Protein AF-A0A0F9JMK1-F1 (afdb_monomer_lite)

pLDDT: mean 88.58, std 12.25, range [39.06, 98.88]

Sequence (473 aa):
MPPLYQDIWVKGKVQTRGQRECAKRYELIRRFCAQYQRPFTVLDIGAADGYFAVRLAEDFPECTVVAVEPRERIGEVLKLNDQQRVLWLNKALTAENIHKLTEVEHFDVTLALSVIHWLKVPPAWSLGALRELGDHLILEVPVEAAATGQAIVEAITLPPDGVLLGYGESHLDPKARRPIYVFSQTRTTLAKHYWGEDRRSTRQRFAITIGSSFESKTFTKGETRPWLRGINLQTFLVLNGVQPSREHIAECVRTAMSPKSPHGDLTPWNVILQGDRVALIDAKPEGVRASEDATFLEKLIATILDPGYTAPPPVAKRIRRLSLGTGDRLIKRHKNAETVHHDLTKHRPEIDVAHDLNELPWPWLDNSFDFIEAWAVLEHLKLSLFESFDECWRIMRPGGRLRVKVPRWDAEVSWDDPSHRWKFTLHSFDYFDPDTKKGKTYTFYTPRKWKIEWCKLSKPNGPSIAAELTVRK

Organism: NCBI:txid412755

Radius of gyration: 28.85 Å; chains: 1; bounding box: 89×54×60 Å

Secondary structure (DSSP, 8-state):
-----S-EEETTEEEE--SS--HHHHHHHHHHHTT--S-EEEEEET-TTSHHHHHHHHH-TTEEEEEE-SSTHHHHHHHHHT-TTEEEE--PPPHHHHHHHHHH--EEEEEEES-GGGG-S-HHHHHHHHHHTEEEEEEEPP--TTSTTHHHHHT----TTPEEEEEEEPSS-TT-EEEEEEEE------S-SSTT--TT--S-----EEEE-SS-EEEEESEEEEPPSSEEHHHHHHTTEEES-HHHHHHHHHHH--TTS--SS--GGGEEE-SS-EEE----TTS--SS-HHHHHHHHHHHHH-TT--PPPP----EEEEEES-TT-PPPP-TTEEEEEEESS--STT--EE--TTSSSPS--TT-EEEEEEES-GGG-SS-HHHHHHHHHHHEEEEEEEEEEEEBTTSHHHHHSTT----B-TTSSGGG-TTSHHHHH-GGG-S-EEEEEEEEESSTT-SEEEEEEEEE-

Foldseek 3Di:
DPFFAAFQDADHDGPGHGLFDDPVVLVLVCVVLVLAPAQFEEEEAQCRQVPNVLVCVVVPVSYAYEYEALDCNVVVSCVRHVRLSYWYQNDHDELVNLQLLLQAAEGAEYEAALPQLVNPDASVSSVVSSVSNYFKYWYWQDDDCPRPNNVNSVRDDDDPQWDWSDWTADSVDRVDTTTITMHGDHDFAHNDLDRLADPQPQPDPQSFGWDDDSYAIWTDRVHIDGDGYAHQQLSSLQSRTPGPHLVQQLVLLVVQDDPVDAQQADASSQWGCSRNHIHGHDRDPPDPRPDGSVVSSVVRSVLSPDSPDHRDNNPPDAAEEEEEQCPVPDDDDDPSHHYAYEHCDCPDPRHRYHRQLQDPPDPAAFQNHQEYEYEANQQLHPDDPLVSVVNVLRRHHQFGKYKYKHFAQPAPVCVVDPSGDDHDDLCNCVCQACVHPNVVVPVVSDVWHKAWPDWDAPDVVHRMIMTMITGHD

Structure (mmCIF, N/CA/C/O backbone):
data_AF-A0A0F9JMK1-F1
#
_entry.id   AF-A0A0F9JMK1-F1
#
loop_
_atom_site.group_PDB
_atom_site.id
_atom_site.type_symbol
_atom_site.label_atom_id
_atom_site.label_alt_id
_atom_site.label_comp_id
_atom_site.label_asym_id
_atom_site.label_entity_id
_atom_site.label_seq_id
_atom_site.pdbx_PDB_ins_code
_atom_site.Cartn_x
_atom_site.Cartn_y
_atom_site.Cartn_z
_atom_site.occupancy
_atom_site.B_iso_or_equiv
_atom_site.auth_seq_id
_atom_site.auth_comp_id
_atom_site.auth_asym_id
_atom_site.auth_atom_id
_atom_site.pdbx_PDB_model_num
ATOM 1 N N . MET A 1 1 ? -31.360 2.871 -13.943 1.00 54.34 1 MET A N 1
ATOM 2 C CA . MET A 1 1 ? -30.335 2.174 -13.135 1.00 54.34 1 MET A CA 1
ATOM 3 C C . MET A 1 1 ? -29.922 0.898 -13.853 1.00 54.34 1 MET A C 1
ATOM 5 O O . MET A 1 1 ? -30.801 0.285 -14.450 1.00 54.34 1 MET A O 1
ATOM 9 N N . PRO A 1 2 ? -28.639 0.495 -13.828 1.00 64.06 2 PRO A N 1
ATOM 10 C CA . PRO A 1 2 ? -28.242 -0.831 -14.303 1.00 64.06 2 PRO A CA 1
ATOM 11 C C . PRO A 1 2 ? -29.006 -1.918 -13.526 1.00 64.06 2 PRO A C 1
ATOM 13 O O . PRO A 1 2 ? -29.433 -1.657 -12.397 1.00 64.06 2 PRO A O 1
ATOM 16 N N . PRO A 1 3 ? -29.207 -3.114 -14.096 1.00 78.62 3 PRO A N 1
ATOM 17 C CA . PRO A 1 3 ? -29.915 -4.187 -13.410 1.00 78.62 3 PRO A CA 1
ATOM 18 C C . PRO A 1 3 ? -29.264 -4.562 -12.070 1.00 78.62 3 PRO A C 1
ATOM 20 O O . PRO A 1 3 ? -28.089 -4.274 -11.817 1.00 78.62 3 PRO A O 1
ATOM 23 N N . LEU A 1 4 ? -30.053 -5.175 -11.188 1.00 88.19 4 LEU A N 1
ATOM 24 C CA . LEU A 1 4 ? -29.562 -5.721 -9.927 1.00 88.19 4 LEU A CA 1
ATOM 25 C C . LEU A 1 4 ? -28.685 -6.942 -10.214 1.00 88.19 4 LEU A C 1
ATOM 27 O O . LEU A 1 4 ? -29.174 -7.939 -10.746 1.00 88.19 4 LEU A O 1
ATOM 31 N N . TYR A 1 5 ? -27.391 -6.846 -9.914 1.00 89.62 5 TYR A N 1
ATOM 32 C CA . TYR A 1 5 ? -26.423 -7.856 -10.321 1.00 89.62 5 TYR A CA 1
ATOM 33 C C . TYR A 1 5 ? -26.371 -8.999 -9.309 1.00 89.62 5 TYR A C 1
ATOM 35 O O . TYR A 1 5 ? -26.505 -10.157 -9.693 1.00 89.62 5 TYR A O 1
ATOM 43 N N . GLN A 1 6 ? -26.228 -8.678 -8.026 1.00 94.62 6 GLN A N 1
ATOM 44 C CA . GLN A 1 6 ? -26.196 -9.618 -6.910 1.00 94.62 6 GLN A CA 1
ATOM 45 C C . GLN A 1 6 ? -27.487 -9.543 -6.091 1.00 94.62 6 GLN A C 1
ATOM 47 O O . GLN A 1 6 ? -28.203 -8.544 -6.116 1.00 94.62 6 GLN A O 1
ATOM 52 N N . ASP A 1 7 ? -27.767 -10.597 -5.330 1.00 96.19 7 ASP A N 1
ATOM 53 C CA . ASP A 1 7 ? -28.788 -10.556 -4.285 1.00 96.19 7 ASP A CA 1
ATOM 54 C C . ASP A 1 7 ? -28.527 -9.407 -3.294 1.00 96.19 7 ASP A C 1
ATOM 56 O O . ASP A 1 7 ? -27.388 -9.146 -2.907 1.00 96.19 7 ASP A O 1
ATOM 60 N N . ILE A 1 8 ? -29.591 -8.751 -2.831 1.00 96.56 8 ILE A N 1
ATOM 61 C CA . ILE A 1 8 ? -29.527 -7.796 -1.722 1.00 96.56 8 ILE A CA 1
ATOM 62 C C . ILE A 1 8 ? -29.684 -8.577 -0.420 1.00 96.56 8 ILE A C 1
ATOM 64 O O . ILE A 1 8 ? -30.765 -9.093 -0.123 1.00 96.56 8 ILE A O 1
ATOM 68 N N . TRP A 1 9 ? -28.597 -8.677 0.342 1.00 97.31 9 TRP A N 1
ATOM 69 C CA . TRP A 1 9 ? -28.565 -9.327 1.650 1.00 97.31 9 TRP A CA 1
ATOM 70 C C . TRP A 1 9 ? -28.744 -8.298 2.764 1.00 97.31 9 TRP A C 1
ATOM 72 O O . TRP A 1 9 ? -28.024 -7.301 2.799 1.00 97.31 9 TRP A O 1
ATOM 82 N N . VAL A 1 10 ? -29.694 -8.533 3.671 1.00 97.25 10 VAL A N 1
ATOM 83 C CA . VAL A 1 10 ? -29.958 -7.657 4.817 1.00 97.25 10 VAL A CA 1
ATOM 84 C C . VAL A 1 10 ? -30.199 -8.493 6.065 1.00 97.25 10 VAL A C 1
ATOM 86 O O . VAL A 1 10 ? -31.205 -9.199 6.139 1.00 97.25 10 VAL A O 1
ATOM 89 N N . LYS A 1 11 ? -29.307 -8.370 7.056 1.00 94.56 11 LYS A N 1
ATOM 90 C CA . LYS A 1 11 ? -29.443 -8.946 8.407 1.00 94.56 11 LYS A CA 1
ATOM 91 C C . LYS A 1 11 ? -29.840 -10.431 8.380 1.00 94.56 11 LYS A C 1
ATOM 93 O O . LYS A 1 11 ? -30.928 -10.799 8.828 1.00 94.56 11 LYS A O 1
ATOM 98 N N . GLY A 1 12 ? -28.986 -11.267 7.794 1.00 94.69 12 GLY A N 1
ATOM 99 C CA . GLY A 1 12 ? -29.152 -12.723 7.796 1.00 94.69 12 GLY A CA 1
ATOM 100 C C . GLY A 1 12 ? -30.059 -13.304 6.709 1.00 94.69 12 GLY A C 1
ATOM 101 O O . GLY A 1 12 ? -30.289 -14.515 6.693 1.00 94.69 12 GLY A O 1
ATOM 102 N N . LYS A 1 13 ? -30.605 -12.487 5.797 1.00 96.50 13 LYS A N 1
ATOM 103 C CA . LYS A 1 13 ? -31.517 -12.969 4.747 1.00 96.50 13 LYS A CA 1
ATOM 104 C C . LYS A 1 13 ? -31.393 -12.220 3.425 1.00 96.50 13 LYS A C 1
ATOM 106 O O . LYS A 1 13 ? -31.085 -11.032 3.379 1.00 96.50 13 LYS A O 1
ATOM 111 N N . VAL A 1 14 ? -31.729 -12.914 2.337 1.00 97.00 14 VAL A N 1
ATOM 112 C CA . VAL A 1 14 ? -31.928 -12.293 1.021 1.00 97.00 14 VAL A CA 1
ATOM 113 C C . VAL A 1 14 ? -33.245 -11.520 1.037 1.00 97.00 14 VAL A C 1
ATOM 115 O O . VAL A 1 14 ? -34.307 -12.109 1.228 1.00 97.00 14 VAL A O 1
ATOM 118 N N . GLN A 1 15 ? -33.175 -10.208 0.822 1.00 96.00 15 GLN A N 1
ATOM 119 C CA . GLN A 1 15 ? -34.344 -9.339 0.697 1.00 96.00 15 GLN A CA 1
ATOM 120 C C . GLN A 1 15 ? -34.836 -9.257 -0.751 1.00 96.00 15 GLN A C 1
ATOM 122 O O . GLN A 1 15 ? -36.035 -9.357 -1.000 1.00 96.00 15 GLN A O 1
ATOM 127 N N . THR A 1 16 ? -33.912 -9.120 -1.703 1.00 95.19 16 THR A N 1
ATOM 128 C CA . THR A 1 16 ? -34.217 -9.007 -3.136 1.00 95.19 16 THR A CA 1
ATOM 129 C C . THR A 1 16 ? -33.260 -9.890 -3.919 1.00 95.19 16 THR A C 1
ATOM 131 O O . THR A 1 16 ? -32.058 -9.852 -3.667 1.00 95.19 16 THR A O 1
ATOM 134 N N . ARG A 1 17 ? -33.773 -10.675 -4.872 1.00 94.56 17 ARG A N 1
ATOM 135 C CA . ARG A 1 17 ? -32.928 -11.514 -5.731 1.00 94.56 17 ARG A CA 1
ATOM 136 C C . ARG A 1 17 ? -32.337 -10.715 -6.886 1.00 94.56 17 ARG A C 1
ATOM 138 O O . ARG A 1 17 ? -33.065 -9.989 -7.563 1.00 94.56 17 ARG A O 1
ATOM 145 N N . GLY A 1 18 ? -31.037 -10.870 -7.105 1.00 92.56 18 GLY A N 1
ATOM 146 C CA . GLY A 1 18 ? -30.332 -10.321 -8.257 1.00 92.56 18 GLY A CA 1
ATOM 147 C C . GLY A 1 18 ? -30.383 -11.248 -9.466 1.00 92.56 18 GLY A C 1
ATOM 148 O O . GLY A 1 18 ? -30.915 -12.356 -9.415 1.00 92.56 18 GLY A O 1
ATOM 149 N N . GLN A 1 19 ? -29.807 -10.792 -10.576 1.00 90.00 19 GLN A N 1
ATOM 150 C CA . GLN A 1 19 ? -29.688 -11.599 -11.794 1.00 90.00 19 GLN A CA 1
ATOM 151 C C . GLN A 1 19 ? -28.697 -12.755 -11.648 1.00 90.00 19 GLN A C 1
ATOM 153 O O . GLN A 1 19 ? -28.790 -13.743 -12.374 1.00 90.00 19 GLN A O 1
ATOM 158 N N . ARG A 1 20 ? -27.721 -12.623 -10.747 1.00 88.06 20 ARG A N 1
ATOM 159 C CA . ARG A 1 20 ? -26.634 -13.580 -10.587 1.00 88.06 20 ARG A CA 1
ATOM 160 C C . ARG A 1 20 ? -26.759 -14.346 -9.280 1.00 88.06 20 ARG A C 1
ATOM 162 O O . ARG A 1 20 ? -26.847 -13.746 -8.215 1.00 88.06 20 ARG A O 1
ATOM 169 N N . GLU A 1 21 ? -26.659 -15.669 -9.367 1.00 89.81 21 GLU A N 1
ATOM 170 C CA . GLU A 1 21 ? -26.590 -16.557 -8.205 1.00 89.81 21 GLU A CA 1
ATOM 171 C C . GLU A 1 21 ? -25.377 -16.193 -7.334 1.00 89.81 21 GLU A C 1
ATOM 173 O O . GLU A 1 21 ? -24.257 -16.074 -7.840 1.00 89.81 21 GLU A O 1
ATOM 178 N N . CYS A 1 22 ? -25.587 -15.964 -6.037 1.00 94.12 22 CYS A N 1
ATOM 179 C CA . CYS A 1 22 ? -24.529 -15.547 -5.111 1.00 94.12 22 CYS A CA 1
ATOM 180 C C . CYS A 1 22 ? -24.201 -16.579 -4.026 1.00 94.12 22 CYS A C 1
ATOM 182 O O . CYS A 1 22 ? -23.055 -16.641 -3.576 1.00 94.12 22 CYS A O 1
ATOM 184 N N . ALA A 1 23 ? -25.178 -17.369 -3.582 1.00 94.94 23 ALA A N 1
ATOM 185 C CA . ALA A 1 23 ? -25.069 -18.187 -2.382 1.00 94.94 23 ALA A CA 1
ATOM 186 C C . ALA A 1 23 ? -24.052 -19.328 -2.530 1.00 94.94 23 ALA A C 1
ATOM 188 O O . ALA A 1 23 ? -23.247 -19.535 -1.622 1.00 94.94 23 ALA A O 1
ATOM 189 N N . LYS A 1 24 ? -24.027 -20.034 -3.669 1.00 93.88 24 LYS A N 1
ATOM 190 C CA . LYS A 1 24 ? -23.061 -21.122 -3.913 1.00 93.88 24 LYS A CA 1
ATOM 191 C C . LYS A 1 24 ? -21.638 -20.586 -3.994 1.00 93.88 24 LYS A C 1
ATOM 193 O O . LYS A 1 24 ? -20.736 -21.159 -3.389 1.00 93.88 24 LYS A O 1
ATOM 198 N N . ARG A 1 25 ? -21.442 -19.461 -4.694 1.00 95.56 25 ARG A N 1
ATOM 199 C CA . ARG A 1 25 ? -20.134 -18.784 -4.775 1.00 95.56 25 ARG A CA 1
ATOM 200 C C . ARG A 1 25 ? -19.659 -18.338 -3.396 1.00 95.56 25 ARG A C 1
ATOM 202 O O . ARG A 1 25 ? -18.503 -18.556 -3.046 1.00 95.56 25 ARG A O 1
ATOM 209 N N . TYR A 1 26 ? -20.560 -17.765 -2.602 1.00 97.81 26 TYR A N 1
ATOM 210 C CA . TYR A 1 26 ? -20.244 -17.347 -1.243 1.00 97.81 26 TYR A CA 1
ATOM 211 C C . TYR A 1 26 ? -19.891 -18.528 -0.346 1.00 97.81 26 TYR A C 1
ATOM 213 O O . TYR A 1 26 ? -18.945 -18.422 0.419 1.00 97.81 26 TYR A O 1
ATOM 221 N N . GLU A 1 27 ? -20.575 -19.666 -0.459 1.00 97.88 27 GLU A N 1
ATOM 222 C CA . GLU A 1 27 ? -20.259 -20.845 0.353 1.00 97.88 27 GLU A CA 1
ATOM 223 C C . GLU A 1 27 ? -18.825 -21.352 0.122 1.00 97.88 27 GLU A C 1
ATOM 225 O O . GLU A 1 27 ? -18.165 -21.765 1.075 1.00 97.88 27 GLU A O 1
ATOM 230 N N . LEU A 1 28 ? -18.301 -21.261 -1.107 1.00 98.00 28 LEU A N 1
ATOM 231 C CA . LEU A 1 28 ? -16.893 -21.574 -1.392 1.00 98.00 28 LEU A CA 1
ATOM 232 C C . LEU A 1 28 ? -15.941 -20.619 -0.658 1.00 98.00 28 LEU A C 1
ATOM 234 O O . LEU A 1 28 ? -14.985 -21.060 -0.022 1.00 98.00 28 LEU A O 1
ATOM 238 N N . ILE A 1 29 ? -16.232 -19.316 -0.712 1.00 98.56 29 ILE A N 1
ATOM 239 C CA . ILE A 1 29 ? -15.438 -18.268 -0.055 1.00 98.56 29 ILE A CA 1
ATOM 240 C C . ILE A 1 29 ? -15.514 -18.422 1.470 1.00 98.56 29 ILE A C 1
ATOM 242 O O . ILE A 1 29 ? -14.488 -18.422 2.142 1.00 98.56 29 ILE A O 1
ATOM 246 N N . ARG A 1 30 ? -16.716 -18.625 2.018 1.00 98.56 30 ARG A N 1
ATOM 247 C CA . ARG A 1 30 ? -16.970 -18.818 3.450 1.00 98.56 30 ARG A CA 1
ATOM 248 C C . ARG A 1 30 ? -16.197 -20.015 3.991 1.00 98.56 30 ARG A C 1
ATOM 250 O O . ARG A 1 30 ? -15.558 -19.898 5.029 1.00 98.56 30 ARG A O 1
ATOM 257 N N . ARG A 1 31 ? -16.210 -21.153 3.284 1.00 98.44 31 ARG A N 1
ATOM 258 C CA . ARG A 1 31 ? -15.428 -22.341 3.670 1.00 98.44 31 ARG A CA 1
ATOM 259 C C . ARG A 1 31 ? -13.932 -22.062 3.695 1.00 98.44 31 ARG A C 1
ATOM 261 O O . ARG A 1 31 ? -13.266 -22.495 4.626 1.00 98.44 31 ARG A O 1
ATOM 268 N N . PHE A 1 32 ? -13.420 -21.329 2.707 1.00 98.56 32 PHE A N 1
ATOM 269 C CA . PHE A 1 32 ? -12.014 -20.940 2.688 1.00 98.56 32 PHE A CA 1
ATOM 270 C C . PHE A 1 32 ? -11.665 -20.025 3.873 1.00 98.56 32 PHE A C 1
ATOM 272 O O . PHE A 1 32 ? -10.711 -20.297 4.600 1.00 98.56 32 PHE A O 1
ATOM 279 N N . CYS A 1 33 ? -12.462 -18.978 4.109 1.00 98.56 33 CYS A N 1
ATOM 280 C CA . CYS A 1 33 ? -12.240 -18.015 5.190 1.00 98.56 33 CYS A CA 1
ATOM 281 C C . CYS A 1 33 ? -12.456 -18.602 6.596 1.00 98.56 33 CYS A C 1
ATOM 283 O O . CYS A 1 33 ? -11.877 -18.096 7.551 1.00 98.56 33 CYS A O 1
ATOM 285 N N . ALA A 1 34 ? -13.213 -19.694 6.743 1.00 98.50 34 ALA A N 1
ATOM 286 C CA . ALA A 1 34 ? -13.418 -20.369 8.029 1.00 98.50 34 ALA A CA 1
ATOM 287 C C . ALA A 1 34 ? -12.139 -20.968 8.645 1.00 98.50 34 ALA A C 1
ATOM 289 O O . ALA A 1 34 ? -12.164 -21.393 9.795 1.00 98.50 34 ALA A O 1
ATOM 290 N N . GLN A 1 35 ? -11.031 -20.996 7.901 1.00 98.25 35 GLN A N 1
ATOM 291 C CA . GLN A 1 35 ? -9.727 -21.426 8.406 1.00 98.25 35 GLN A CA 1
ATOM 292 C C . GLN A 1 35 ? -9.077 -20.395 9.345 1.00 98.25 35 GLN A C 1
ATOM 294 O O . GLN A 1 35 ? -8.276 -20.783 10.191 1.00 98.25 35 GLN A O 1
ATOM 299 N N . TYR A 1 36 ? -9.402 -19.099 9.223 1.00 98.44 36 TYR A N 1
ATOM 300 C CA . TYR A 1 36 ? -8.786 -18.051 10.044 1.00 98.44 36 TYR A CA 1
ATOM 301 C C . TYR A 1 36 ? -9.228 -18.138 11.511 1.00 98.44 36 TYR A C 1
ATOM 303 O O . TYR A 1 36 ? -10.413 -18.070 11.826 1.00 98.44 36 TYR A O 1
ATOM 311 N N . GLN A 1 37 ? -8.248 -18.210 12.414 1.00 97.94 37 GLN A N 1
ATOM 312 C CA . GLN A 1 37 ? -8.419 -18.231 13.877 1.00 97.94 37 GLN A CA 1
ATOM 313 C C . GLN A 1 37 ? -8.017 -16.896 14.527 1.00 97.94 37 GLN A C 1
ATOM 315 O O . GLN A 1 37 ? -7.910 -16.777 15.746 1.00 97.94 37 GLN A O 1
ATOM 320 N N . ARG A 1 38 ? -7.779 -15.881 13.697 1.00 97.94 38 ARG A N 1
ATOM 321 C CA . ARG A 1 38 ? -7.373 -14.527 14.073 1.00 97.94 38 ARG A CA 1
ATOM 322 C C . ARG A 1 38 ? -8.148 -13.495 13.253 1.00 97.94 38 ARG A C 1
ATOM 324 O O . ARG A 1 38 ? -8.702 -13.851 12.211 1.00 97.94 38 ARG A O 1
ATOM 331 N N . PRO A 1 39 ? -8.145 -12.215 13.658 1.00 98.44 39 PRO A N 1
ATOM 332 C CA . PRO A 1 39 ? -8.684 -11.148 12.827 1.00 98.44 39 PRO A CA 1
ATOM 333 C C . PRO A 1 39 ? -8.021 -11.106 11.446 1.00 98.44 39 PRO A C 1
ATOM 335 O O . PRO A 1 39 ? -6.809 -11.322 11.328 1.00 98.44 39 PRO A O 1
ATOM 338 N N . PHE A 1 40 ? -8.802 -10.823 10.404 1.00 98.69 40 PHE A N 1
ATOM 339 C CA . PHE A 1 40 ? -8.313 -10.815 9.024 1.00 98.69 40 PHE A CA 1
ATOM 340 C C . PHE A 1 40 ? -8.979 -9.737 8.162 1.00 98.69 40 PHE A C 1
ATOM 342 O O . PHE A 1 40 ? -10.056 -9.225 8.483 1.00 98.69 40 PHE A O 1
ATOM 349 N N . THR A 1 41 ? -8.308 -9.372 7.070 1.00 98.81 41 THR A N 1
ATOM 350 C CA . THR A 1 41 ? -8.768 -8.366 6.109 1.00 98.81 41 THR A CA 1
ATOM 351 C C . THR A 1 41 ? -9.013 -8.996 4.745 1.00 98.81 41 THR A C 1
ATOM 353 O O . THR A 1 41 ? -8.109 -9.597 4.158 1.00 98.81 41 THR A O 1
ATOM 356 N N . VAL A 1 42 ? -10.212 -8.784 4.202 1.00 98.88 42 VAL A N 1
ATOM 357 C CA . VAL A 1 42 ? -10.564 -9.166 2.830 1.00 98.88 42 VAL A CA 1
ATOM 358 C C . VAL A 1 42 ? -10.630 -7.928 1.943 1.00 98.88 42 VAL A C 1
ATOM 360 O O . VAL A 1 42 ? -11.243 -6.941 2.329 1.00 98.88 42 VAL A O 1
ATOM 363 N N . LEU A 1 43 ? -10.046 -7.972 0.749 1.00 98.75 43 LEU A N 1
ATOM 364 C CA . LEU A 1 43 ? -10.263 -6.979 -0.304 1.00 98.75 43 LEU A CA 1
ATOM 365 C C . LEU A 1 43 ? -11.234 -7.542 -1.345 1.00 98.75 43 LEU A C 1
ATOM 367 O O . LEU A 1 43 ? -10.914 -8.526 -1.998 1.00 98.75 43 LEU A O 1
ATOM 371 N N . ASP A 1 44 ? -12.391 -6.916 -1.533 1.00 98.44 44 ASP A N 1
ATOM 372 C CA . ASP A 1 44 ? -13.391 -7.284 -2.541 1.00 98.44 44 ASP A CA 1
ATOM 373 C C . ASP A 1 44 ? -13.351 -6.298 -3.719 1.00 98.44 44 ASP A C 1
ATOM 375 O O . ASP A 1 44 ? -13.833 -5.164 -3.625 1.00 98.44 44 ASP A O 1
ATOM 379 N N . ILE A 1 45 ? -12.716 -6.704 -4.825 1.00 96.19 45 ILE A N 1
ATOM 380 C CA . ILE A 1 45 ? -12.521 -5.859 -6.009 1.00 96.19 45 ILE A CA 1
ATOM 381 C C . ILE A 1 45 ? -13.704 -6.028 -6.960 1.00 96.19 45 ILE A C 1
ATOM 383 O O . ILE A 1 45 ? -13.907 -7.096 -7.539 1.00 96.19 45 ILE A O 1
ATOM 387 N N . GLY A 1 46 ? -14.434 -4.937 -7.202 1.00 94.69 46 GLY A N 1
ATOM 388 C CA . GLY A 1 46 ? -15.662 -4.980 -7.993 1.00 94.69 46 GLY A CA 1
ATOM 389 C C . GLY A 1 46 ? -16.821 -5.555 -7.184 1.00 94.69 46 GLY A C 1
ATOM 390 O O . GLY A 1 46 ? -17.545 -6.423 -7.673 1.00 94.69 46 GLY A O 1
ATOM 391 N N . ALA A 1 47 ? -16.993 -5.058 -5.956 1.00 96.06 47 ALA A N 1
ATOM 392 C CA . ALA A 1 47 ? -17.957 -5.573 -4.982 1.00 96.06 47 ALA A CA 1
ATOM 393 C C . ALA A 1 47 ? -19.429 -5.503 -5.449 1.00 96.06 47 ALA A C 1
ATOM 395 O O . ALA A 1 47 ? -20.294 -6.155 -4.863 1.00 96.06 47 ALA A O 1
ATOM 396 N N . ALA A 1 48 ? -19.727 -4.761 -6.524 1.00 94.94 48 ALA A N 1
ATOM 397 C CA . ALA A 1 48 ? -21.047 -4.624 -7.132 1.00 94.94 48 ALA A CA 1
ATOM 398 C C . ALA A 1 48 ? -22.121 -4.150 -6.144 1.00 94.94 48 ALA A C 1
ATOM 400 O O . ALA A 1 48 ? -22.118 -2.984 -5.766 1.00 94.94 48 ALA A O 1
ATOM 401 N N . ASP A 1 49 ? -23.055 -5.012 -5.745 1.00 95.62 49 ASP A N 1
ATOM 402 C CA . ASP A 1 49 ? -24.128 -4.630 -4.821 1.00 95.62 49 ASP A CA 1
ATOM 403 C C . ASP A 1 49 ? -23.767 -4.961 -3.353 1.00 95.62 49 ASP A C 1
ATOM 405 O O . ASP A 1 49 ? -24.568 -4.734 -2.453 1.00 95.62 49 ASP A O 1
ATOM 409 N N . GLY A 1 50 ? -22.547 -5.453 -3.091 1.00 96.69 50 GLY A N 1
ATOM 410 C CA . GLY A 1 50 ? -21.991 -5.636 -1.746 1.00 96.69 50 GLY A CA 1
ATOM 411 C C . GLY A 1 50 ? -22.315 -6.964 -1.065 1.00 96.69 50 GLY A C 1
ATOM 412 O O . GLY A 1 50 ? -22.034 -7.108 0.124 1.00 96.69 50 GLY A O 1
ATOM 413 N N . TYR A 1 51 ? -22.876 -7.943 -1.785 1.00 97.88 51 TYR A N 1
ATOM 414 C CA . TYR A 1 51 ? -23.330 -9.209 -1.194 1.00 97.88 51 TYR A CA 1
ATOM 415 C C . TYR A 1 51 ? -22.216 -9.938 -0.431 1.00 97.88 51 TYR A C 1
ATOM 417 O O . TYR A 1 51 ? -22.397 -10.316 0.726 1.00 97.88 51 TYR A O 1
ATOM 425 N N . PHE A 1 52 ? -21.053 -10.128 -1.066 1.00 98.44 52 PHE A N 1
ATOM 426 C CA . PHE A 1 52 ? -19.932 -10.859 -0.466 1.00 98.44 52 PHE A CA 1
ATOM 427 C C . PHE A 1 52 ? -19.346 -10.101 0.724 1.00 98.44 52 PHE A C 1
ATOM 429 O O . PHE A 1 52 ? -19.114 -10.706 1.769 1.00 98.44 52 PHE A O 1
ATOM 436 N N . ALA A 1 53 ? -19.172 -8.784 0.591 1.00 98.31 53 ALA A N 1
ATOM 437 C CA . ALA A 1 53 ? -18.619 -7.943 1.643 1.00 98.31 53 ALA A CA 1
ATOM 438 C C . ALA A 1 53 ? -19.485 -7.917 2.909 1.00 98.31 53 ALA A C 1
ATOM 440 O O . ALA A 1 53 ? -18.973 -8.150 4.004 1.00 98.31 53 ALA A O 1
ATOM 441 N N . VAL A 1 54 ? -20.798 -7.698 2.768 1.00 98.25 54 VAL A N 1
ATOM 442 C CA . VAL A 1 54 ? -21.726 -7.692 3.910 1.00 98.25 54 VAL A CA 1
ATOM 443 C C . VAL A 1 54 ? -21.741 -9.047 4.597 1.00 98.25 54 VAL A C 1
ATOM 445 O O . VAL A 1 54 ? -21.573 -9.111 5.812 1.00 98.25 54 VAL A O 1
ATOM 448 N N . ARG A 1 55 ? -21.887 -10.130 3.826 1.00 98.31 55 ARG A N 1
ATOM 449 C CA . ARG A 1 55 ? -21.951 -11.474 4.396 1.00 98.31 55 ARG A CA 1
ATOM 450 C C . ARG A 1 55 ? -20.651 -11.893 5.068 1.00 98.31 55 ARG A C 1
ATOM 452 O O . ARG A 1 55 ? -20.700 -12.530 6.105 1.00 98.31 55 ARG A O 1
ATOM 459 N N . LEU A 1 56 ? -19.486 -11.561 4.510 1.00 98.69 56 LEU A N 1
ATOM 460 C CA . LEU A 1 56 ? -18.202 -11.835 5.168 1.00 98.69 56 LEU A CA 1
ATOM 461 C C . LEU A 1 56 ? -18.083 -11.095 6.505 1.00 98.69 56 LEU A C 1
ATOM 463 O O . LEU A 1 56 ? -17.703 -11.702 7.497 1.00 98.69 56 LEU A O 1
ATOM 467 N N . ALA A 1 57 ? -18.442 -9.811 6.551 1.00 98.06 57 ALA A N 1
ATOM 468 C CA . ALA A 1 57 ? -18.398 -9.037 7.790 1.00 98.06 57 ALA A CA 1
ATOM 469 C C . ALA A 1 57 ? -19.454 -9.479 8.828 1.00 98.06 57 ALA A C 1
ATOM 471 O O . ALA A 1 57 ? -19.267 -9.248 10.026 1.00 98.06 57 ALA A O 1
ATOM 472 N N . GLU A 1 58 ? -20.562 -10.080 8.382 1.00 97.44 58 GLU A N 1
ATOM 473 C CA . GLU A 1 58 ? -21.613 -10.660 9.229 1.00 97.44 58 GLU A CA 1
ATOM 474 C C . GLU A 1 58 ? -21.217 -12.041 9.775 1.00 97.44 58 GLU A C 1
ATOM 476 O O . GLU A 1 58 ? -21.204 -12.229 10.990 1.00 97.44 58 GLU A O 1
ATOM 481 N N . ASP A 1 59 ? -20.841 -12.978 8.899 1.00 98.25 59 ASP A N 1
ATOM 482 C CA . ASP A 1 59 ? -20.527 -14.367 9.261 1.00 98.25 59 ASP A CA 1
ATOM 483 C C . ASP A 1 59 ? -19.189 -14.473 10.031 1.00 98.25 59 ASP A C 1
ATOM 485 O O . ASP A 1 59 ? -18.988 -15.424 10.788 1.00 98.25 59 ASP A O 1
ATOM 489 N N . PHE A 1 60 ? -18.283 -13.494 9.876 1.00 98.25 60 PHE A N 1
ATOM 490 C CA . PHE A 1 60 ? -16.985 -13.435 10.559 1.00 98.25 60 PHE A CA 1
ATOM 491 C C . PHE A 1 60 ? -16.829 -12.125 11.361 1.00 98.25 60 PHE A C 1
ATOM 493 O O . PHE A 1 60 ? -16.409 -11.105 10.810 1.00 98.25 60 PHE A O 1
ATOM 500 N N . PRO A 1 61 ? -17.102 -12.127 12.683 1.00 95.00 61 PRO A N 1
ATOM 501 C CA . PRO A 1 61 ? -17.088 -10.912 13.510 1.00 95.00 61 PRO A CA 1
ATOM 502 C C . PRO A 1 61 ? -15.752 -10.156 13.547 1.00 95.00 61 PRO A C 1
ATOM 504 O O . PRO A 1 61 ? -15.738 -8.937 13.697 1.00 95.00 61 PRO A O 1
ATOM 507 N N . GLU A 1 62 ? -14.633 -10.864 13.375 1.00 95.75 62 GLU A N 1
ATOM 508 C CA . GLU A 1 62 ? -13.280 -10.293 13.323 1.00 95.75 62 GLU A CA 1
ATOM 509 C C . GLU A 1 62 ? -12.737 -10.170 11.884 1.00 95.75 62 GLU A C 1
ATOM 511 O O . GLU A 1 62 ? -11.528 -10.112 11.663 1.00 95.75 62 GLU A O 1
ATOM 516 N N . CYS A 1 63 ? -13.626 -10.102 10.891 1.00 98.44 63 CYS A N 1
ATOM 517 C CA . CYS A 1 63 ? -13.287 -9.770 9.511 1.00 98.44 63 CYS A CA 1
ATOM 518 C C . CYS A 1 63 ? -13.581 -8.291 9.225 1.00 98.44 63 CYS A C 1
ATOM 520 O O . CYS A 1 63 ? -14.703 -7.820 9.426 1.00 98.44 63 CYS A O 1
ATOM 522 N N . THR A 1 64 ? -12.593 -7.572 8.687 1.00 98.75 64 THR A N 1
ATOM 523 C CA . THR A 1 64 ? -12.821 -6.289 8.001 1.00 98.75 64 THR A CA 1
ATOM 524 C C . THR A 1 64 ? -12.798 -6.533 6.499 1.00 98.75 64 THR A C 1
ATOM 526 O O . THR A 1 64 ? -11.854 -7.134 5.987 1.00 98.75 64 THR A O 1
ATOM 529 N N . VAL A 1 65 ? -13.804 -6.045 5.776 1.00 98.88 65 VAL A N 1
ATOM 530 C CA . VAL A 1 65 ? -13.822 -6.130 4.311 1.00 98.88 65 VAL A CA 1
ATOM 531 C C . VAL A 1 65 ? -13.594 -4.754 3.714 1.00 98.88 65 VAL A C 1
ATOM 533 O O . VAL A 1 65 ? -14.297 -3.814 4.053 1.00 98.88 65 VAL A O 1
ATOM 536 N N . VAL A 1 66 ? -12.648 -4.631 2.794 1.00 98.81 66 VAL A N 1
ATOM 537 C CA . VAL A 1 66 ? -12.461 -3.454 1.950 1.00 98.81 66 VAL A CA 1
ATOM 538 C C . VAL A 1 66 ? -13.166 -3.711 0.629 1.00 98.81 66 VAL A C 1
ATOM 540 O O . VAL A 1 66 ? -12.691 -4.497 -0.182 1.00 98.81 66 VAL A O 1
ATOM 543 N N . ALA A 1 67 ? -14.311 -3.077 0.416 1.00 98.50 67 ALA A N 1
ATOM 544 C CA . ALA A 1 67 ? -15.096 -3.220 -0.802 1.00 98.50 67 ALA A CA 1
ATOM 545 C C . ALA A 1 67 ? -14.756 -2.090 -1.775 1.00 98.50 67 ALA A C 1
ATOM 547 O O . ALA A 1 67 ? -14.900 -0.916 -1.434 1.00 98.50 67 ALA A O 1
ATOM 548 N N . VAL A 1 68 ? -14.334 -2.422 -2.995 1.00 97.75 68 VAL A N 1
ATOM 549 C CA . VAL A 1 68 ? -14.018 -1.423 -4.022 1.00 97.75 68 VAL A CA 1
ATOM 550 C C . VAL A 1 68 ? -15.051 -1.465 -5.130 1.00 97.75 68 VAL A C 1
ATOM 552 O O . VAL A 1 68 ? -15.146 -2.445 -5.870 1.00 97.75 68 VAL A O 1
ATOM 555 N N . GLU A 1 69 ? -15.837 -0.397 -5.237 1.00 96.00 69 GLU A N 1
ATOM 556 C CA . GLU A 1 69 ? -16.932 -0.311 -6.198 1.00 96.00 69 GLU A CA 1
ATOM 557 C C . GLU A 1 69 ? -17.281 1.157 -6.501 1.00 96.00 69 GLU A C 1
ATOM 559 O O . GLU A 1 69 ? -17.641 1.901 -5.586 1.00 96.00 69 GLU A O 1
ATOM 564 N N . PRO A 1 70 ? -17.200 1.605 -7.767 1.00 94.06 70 PRO A N 1
ATOM 565 C CA . PRO A 1 70 ? -17.548 2.977 -8.142 1.00 94.06 70 PRO A CA 1
ATOM 566 C C . PRO A 1 70 ? -19.058 3.269 -8.167 1.00 94.06 70 PRO A C 1
ATOM 568 O O . PRO A 1 70 ? -19.443 4.436 -8.171 1.00 94.06 70 PRO A O 1
ATOM 571 N N . ARG A 1 71 ? -19.931 2.258 -8.227 1.00 91.50 71 ARG A N 1
ATOM 572 C CA . ARG A 1 71 ? -21.390 2.450 -8.257 1.00 91.50 71 ARG A CA 1
ATOM 573 C C . ARG A 1 71 ? -21.955 2.589 -6.848 1.00 91.50 71 ARG A C 1
ATOM 575 O O . ARG A 1 71 ? -21.537 1.905 -5.925 1.00 91.50 71 ARG A O 1
ATOM 582 N N . GLU A 1 72 ? -22.970 3.432 -6.702 1.00 92.06 72 GLU A N 1
ATOM 583 C CA . GLU A 1 72 ? -23.466 3.841 -5.383 1.00 92.06 72 GLU A CA 1
ATOM 584 C C . GLU A 1 72 ? -24.376 2.819 -4.685 1.00 92.06 72 GLU A C 1
ATOM 586 O O . GLU A 1 72 ? -24.575 2.925 -3.477 1.00 92.06 72 GLU A O 1
ATOM 591 N N . ARG A 1 73 ? -24.910 1.813 -5.401 1.00 92.62 73 ARG A N 1
ATOM 592 C CA . ARG A 1 73 ? -25.922 0.894 -4.840 1.00 92.62 73 ARG A CA 1
ATOM 593 C C . ARG A 1 73 ? -25.437 0.164 -3.588 1.00 92.62 73 ARG A C 1
ATOM 595 O O . ARG A 1 73 ? -26.212 -0.001 -2.651 1.00 92.62 73 ARG A O 1
ATOM 602 N N . ILE A 1 74 ? -24.165 -0.232 -3.545 1.00 95.38 74 ILE A N 1
ATOM 603 C CA . ILE A 1 74 ? -23.570 -0.850 -2.355 1.00 95.38 74 ILE A CA 1
ATOM 604 C C . ILE A 1 74 ? -23.783 0.011 -1.100 1.00 95.38 74 ILE A C 1
ATOM 606 O O . ILE A 1 74 ? -24.092 -0.531 -0.046 1.00 95.38 74 ILE A O 1
ATOM 610 N N . GLY A 1 75 ? -23.732 1.342 -1.211 1.00 94.81 75 GLY A N 1
ATOM 611 C CA . GLY A 1 75 ? -23.959 2.251 -0.089 1.00 94.81 75 GLY A CA 1
ATOM 612 C C . GLY A 1 75 ? -25.355 2.126 0.532 1.00 94.81 75 GLY A C 1
ATOM 613 O O . GLY A 1 75 ? -25.495 2.229 1.749 1.00 94.81 75 GLY A O 1
ATOM 614 N N . GLU A 1 76 ? -26.395 1.853 -0.262 1.00 93.94 76 GLU A N 1
ATOM 615 C CA . GLU A 1 76 ? -27.745 1.589 0.261 1.00 93.94 76 GLU A CA 1
ATOM 616 C C . GLU A 1 76 ? -27.786 0.273 1.046 1.00 93.94 76 GLU A C 1
ATOM 618 O O . GLU A 1 76 ? -28.324 0.219 2.152 1.00 93.94 76 GLU A O 1
ATOM 623 N N . VAL A 1 77 ? -27.156 -0.777 0.513 1.00 95.81 77 VAL A N 1
ATOM 624 C CA . VAL A 1 77 ? -27.084 -2.098 1.157 1.00 95.81 77 VAL A CA 1
ATOM 625 C C . VAL A 1 77 ? -26.325 -2.024 2.476 1.00 95.81 77 VAL A C 1
ATOM 627 O O . VAL A 1 77 ? -26.755 -2.596 3.481 1.00 95.81 77 VAL A O 1
ATOM 630 N N . LEU A 1 78 ? -25.220 -1.284 2.503 1.00 96.56 78 LEU A N 1
ATOM 631 C CA . LEU A 1 78 ? -24.422 -1.098 3.705 1.00 96.56 78 LEU A CA 1
ATOM 632 C C . LEU A 1 78 ? -25.176 -0.329 4.799 1.00 96.56 78 LEU A C 1
ATOM 634 O O . LEU A 1 78 ? -25.073 -0.700 5.969 1.00 96.56 78 LEU A O 1
ATOM 638 N N . LYS A 1 79 ? -25.987 0.675 4.432 1.00 95.06 79 LYS A N 1
ATOM 639 C CA . LYS A 1 79 ? -26.886 1.378 5.367 1.00 95.06 79 LYS A CA 1
ATOM 640 C C . LYS A 1 79 ? -27.958 0.451 5.939 1.00 95.06 79 LYS A C 1
ATOM 642 O O . LYS A 1 79 ? -28.194 0.469 7.142 1.00 95.06 79 LYS A O 1
ATOM 647 N N . LEU A 1 80 ? -28.583 -0.388 5.107 1.00 96.25 80 LEU A N 1
ATOM 648 C CA . LEU A 1 80 ? -29.608 -1.344 5.555 1.00 96.25 80 LEU A CA 1
ATOM 649 C C . LEU A 1 80 ? -29.067 -2.365 6.570 1.00 96.25 80 LEU A C 1
ATOM 651 O O . LEU A 1 80 ? -29.813 -2.840 7.430 1.00 96.25 80 LEU A O 1
ATOM 655 N N . ASN A 1 81 ? -27.777 -2.687 6.478 1.00 96.38 81 ASN A N 1
ATOM 656 C CA . ASN A 1 81 ? -27.104 -3.621 7.377 1.00 96.38 81 ASN A CA 1
ATOM 657 C C . ASN A 1 81 ? -26.425 -2.960 8.583 1.00 96.38 81 ASN A C 1
ATOM 659 O O . ASN A 1 81 ? -25.993 -3.691 9.466 1.00 96.38 81 ASN A O 1
ATOM 663 N N . ASP A 1 82 ? -26.330 -1.625 8.631 1.00 94.25 82 ASP A N 1
ATOM 664 C CA . ASP A 1 82 ? -25.529 -0.890 9.626 1.00 94.25 82 ASP A CA 1
ATOM 665 C C . ASP A 1 82 ? -24.094 -1.448 9.759 1.00 94.25 82 ASP A C 1
ATOM 667 O O . ASP A 1 82 ? -23.558 -1.679 10.843 1.00 94.25 82 ASP A O 1
ATOM 671 N N . GLN A 1 83 ? -23.477 -1.760 8.615 1.00 90.62 83 GLN A N 1
ATOM 672 C CA . GLN A 1 83 ? -22.235 -2.525 8.589 1.00 90.62 83 GLN A CA 1
ATOM 673 C C . GLN A 1 83 ? -21.005 -1.609 8.555 1.00 90.62 83 GLN A C 1
ATOM 675 O O . GLN A 1 83 ? -20.528 -1.225 7.487 1.00 90.62 83 GLN A O 1
ATOM 680 N N . GLN A 1 84 ? -20.455 -1.284 9.725 1.00 93.31 84 GLN A N 1
ATOM 681 C CA . GLN A 1 84 ? -19.267 -0.424 9.829 1.00 93.31 84 GLN A CA 1
ATOM 682 C C . GLN A 1 84 ? -17.961 -1.144 9.452 1.00 93.31 84 GLN A C 1
ATOM 684 O O . GLN A 1 84 ? -17.004 -0.491 9.045 1.00 93.31 84 GLN A O 1
ATOM 689 N N . ARG A 1 85 ? -17.905 -2.486 9.530 1.00 97.31 85 ARG A N 1
ATOM 690 C CA . ARG A 1 85 ? -16.703 -3.279 9.179 1.00 97.31 85 ARG A CA 1
ATOM 691 C C . ARG A 1 85 ? -16.522 -3.525 7.679 1.00 97.31 85 ARG A C 1
ATOM 693 O O . ARG A 1 85 ? -15.559 -4.184 7.284 1.00 97.31 85 ARG A O 1
ATOM 700 N N . VAL A 1 86 ? -17.416 -2.998 6.842 1.00 98.50 86 VAL A N 1
ATOM 701 C CA . VAL A 1 86 ? -17.201 -2.934 5.394 1.00 98.50 86 VAL A CA 1
ATOM 702 C C . VAL A 1 86 ? -16.728 -1.530 5.034 1.00 98.50 86 VAL A C 1
ATOM 704 O O . VAL A 1 86 ? -17.498 -0.572 5.045 1.00 98.50 86 VAL A O 1
ATOM 707 N N . LEU A 1 87 ? -15.441 -1.430 4.711 1.00 98.69 87 LEU A N 1
ATOM 708 C CA . LEU A 1 87 ? -14.783 -0.214 4.265 1.00 98.69 87 LEU A CA 1
ATOM 709 C C . LEU A 1 87 ? -15.032 -0.039 2.767 1.00 98.69 87 LEU A C 1
ATOM 711 O O . LEU A 1 87 ? -14.392 -0.700 1.948 1.00 98.69 87 LEU A O 1
ATOM 715 N N . TRP A 1 88 ? -15.974 0.820 2.392 1.00 98.31 88 TRP A N 1
ATOM 716 C CA . TRP A 1 88 ? -16.302 1.041 0.987 1.00 98.31 88 TRP A CA 1
ATOM 717 C C . TRP A 1 88 ? -15.442 2.147 0.383 1.00 98.31 88 TRP A C 1
ATOM 719 O O . TRP A 1 88 ? -15.509 3.302 0.802 1.00 98.31 88 TRP A O 1
ATOM 729 N N . LEU A 1 89 ? -14.669 1.784 -0.639 1.00 97.62 89 LEU A N 1
ATOM 730 C CA . LEU A 1 89 ? -13.908 2.687 -1.492 1.00 97.62 89 LEU A CA 1
ATOM 731 C C . LEU A 1 89 ? -14.699 2.933 -2.781 1.00 97.62 89 LEU A C 1
ATOM 733 O O . LEU A 1 89 ? -14.829 2.037 -3.627 1.00 97.62 89 LEU A O 1
ATOM 737 N N . ASN A 1 90 ? -15.224 4.148 -2.950 1.00 95.38 90 ASN A N 1
ATOM 738 C CA . ASN A 1 90 ? -15.985 4.523 -4.136 1.00 95.38 90 ASN A CA 1
ATOM 739 C C . ASN A 1 90 ? -15.040 4.858 -5.299 1.00 95.38 90 ASN A C 1
ATOM 741 O O . ASN A 1 90 ? -14.774 6.019 -5.618 1.00 95.38 90 ASN A O 1
ATOM 745 N N . LYS A 1 91 ? -14.462 3.815 -5.904 1.00 92.25 91 LYS A N 1
ATOM 746 C CA . LYS A 1 91 ? -13.432 3.957 -6.936 1.00 92.25 91 LYS A CA 1
ATOM 747 C C . LYS A 1 91 ? -13.438 2.796 -7.920 1.00 92.25 91 LYS A C 1
ATOM 749 O O . LYS A 1 91 ? -13.599 1.643 -7.538 1.00 92.25 91 LYS A O 1
ATOM 754 N N . ALA A 1 92 ? -13.165 3.093 -9.187 1.00 90.44 92 ALA A N 1
ATOM 755 C CA . ALA A 1 92 ? -12.704 2.093 -10.144 1.00 90.44 92 ALA A CA 1
ATOM 756 C C . ALA A 1 92 ? -11.177 1.967 -10.024 1.00 90.44 92 ALA A C 1
ATOM 758 O O . ALA A 1 92 ? -10.462 2.941 -10.274 1.00 90.44 92 ALA A O 1
ATOM 759 N N . LEU A 1 93 ? -10.665 0.798 -9.625 1.00 87.62 93 LEU A N 1
ATOM 760 C CA . LEU A 1 93 ? -9.218 0.599 -9.533 1.00 87.62 93 LEU A CA 1
ATOM 761 C C . LEU A 1 93 ? -8.588 0.550 -10.922 1.00 87.62 93 LEU A C 1
ATOM 763 O O . LEU A 1 93 ? -8.979 -0.239 -11.779 1.00 87.62 93 LEU A O 1
ATOM 767 N N . THR A 1 94 ? -7.561 1.370 -11.111 1.00 84.69 94 THR A N 1
ATOM 768 C CA . THR A 1 94 ? -6.634 1.246 -12.237 1.00 84.69 94 THR A CA 1
ATOM 769 C C . THR A 1 94 ? -5.497 0.284 -11.889 1.00 84.69 94 THR A C 1
ATOM 771 O O . THR A 1 94 ? -5.214 0.035 -10.715 1.00 84.69 94 THR A O 1
ATOM 774 N N . ALA A 1 95 ? -4.784 -0.197 -12.907 1.00 78.62 95 ALA A N 1
ATOM 775 C CA . ALA A 1 95 ? -3.533 -0.942 -12.752 1.00 78.62 95 ALA A CA 1
ATOM 776 C C . ALA A 1 95 ? -2.519 -0.232 -11.830 1.00 78.62 95 ALA A C 1
ATOM 778 O O . ALA A 1 95 ? -1.895 -0.861 -10.978 1.00 78.62 95 ALA A O 1
ATOM 779 N N . GLU A 1 96 ? -2.405 1.094 -11.946 1.00 81.44 96 GLU A N 1
ATOM 780 C CA . GLU A 1 96 ? -1.546 1.906 -11.082 1.00 81.44 96 GLU A CA 1
ATOM 781 C C . GLU A 1 96 ? -2.028 1.902 -9.624 1.00 81.44 96 GLU A C 1
ATOM 783 O O . GLU A 1 96 ? -1.215 1.838 -8.703 1.00 81.44 96 GLU A O 1
ATOM 788 N N . ASN A 1 97 ? -3.346 1.954 -9.391 1.00 89.06 97 ASN A N 1
ATOM 789 C CA . ASN A 1 97 ? -3.883 1.885 -8.033 1.00 89.06 97 ASN A CA 1
ATOM 790 C C . ASN A 1 97 ? -3.616 0.526 -7.389 1.00 89.06 97 ASN A C 1
ATOM 792 O O . ASN A 1 97 ? -3.242 0.495 -6.222 1.00 89.06 97 ASN A O 1
ATOM 796 N N . ILE A 1 98 ? -3.765 -0.564 -8.146 1.00 89.44 98 ILE A N 1
ATOM 797 C CA . ILE A 1 98 ? -3.445 -1.913 -7.670 1.00 89.44 98 ILE A CA 1
ATOM 798 C C . ILE A 1 98 ? -1.966 -1.989 -7.296 1.00 89.44 98 ILE A C 1
ATOM 800 O O . ILE A 1 98 ? -1.654 -2.362 -6.174 1.00 89.44 98 ILE A O 1
ATOM 804 N N . HIS A 1 99 ? -1.060 -1.557 -8.177 1.00 84.94 99 HIS A N 1
ATOM 805 C CA . HIS A 1 99 ? 0.374 -1.575 -7.880 1.00 84.94 99 HIS A CA 1
ATOM 806 C C . HIS A 1 99 ? 0.730 -0.742 -6.639 1.00 84.94 99 HIS A C 1
ATOM 808 O O . HIS A 1 99 ? 1.502 -1.169 -5.793 1.00 84.94 99 HIS A O 1
ATOM 814 N N . LYS A 1 100 ? 0.129 0.439 -6.467 1.00 87.62 100 LYS A N 1
ATOM 815 C CA . LYS A 1 100 ? 0.346 1.244 -5.256 1.00 87.62 100 LYS A CA 1
ATOM 816 C C . LYS A 1 100 ? -0.205 0.573 -3.995 1.00 87.62 100 LYS A C 1
ATOM 818 O O . LYS A 1 100 ? 0.433 0.674 -2.953 1.00 87.62 100 LYS A O 1
ATOM 823 N N . LEU A 1 101 ? -1.340 -0.129 -4.079 1.00 93.19 101 LEU A N 1
ATOM 824 C CA . LEU A 1 101 ? -1.848 -0.948 -2.974 1.00 93.19 101 LEU A CA 1
ATOM 825 C C . LEU A 1 101 ? -0.858 -2.060 -2.613 1.00 93.19 101 LEU A C 1
ATOM 827 O O . LEU A 1 101 ? -0.608 -2.259 -1.428 1.00 93.19 101 LEU A O 1
ATOM 831 N N . THR A 1 102 ? -0.236 -2.729 -3.594 1.00 90.19 102 THR A N 1
ATOM 832 C CA . THR A 1 102 ? 0.793 -3.739 -3.292 1.00 90.19 102 THR A CA 1
ATOM 833 C C . THR A 1 102 ? 2.019 -3.125 -2.623 1.00 90.19 102 THR A C 1
ATOM 835 O O . THR A 1 102 ? 2.707 -3.811 -1.884 1.00 90.19 102 THR A O 1
ATOM 838 N N . GLU A 1 103 ? 2.305 -1.832 -2.773 1.00 88.50 103 GLU A N 1
ATOM 839 C CA . GLU A 1 103 ? 3.428 -1.219 -2.059 1.00 88.50 103 GLU A CA 1
ATOM 840 C C . GLU A 1 103 ? 3.154 -0.986 -0.562 1.00 88.50 103 GLU A C 1
ATOM 842 O O . GLU A 1 103 ? 4.118 -0.983 0.206 1.00 88.50 103 GLU A O 1
ATOM 847 N N . VAL A 1 104 ? 1.893 -0.787 -0.152 1.00 91.56 104 VAL A N 1
ATOM 848 C CA . VAL A 1 104 ? 1.543 -0.198 1.164 1.00 91.56 104 VAL A CA 1
ATOM 849 C C . VAL A 1 104 ? 0.529 -0.991 1.989 1.00 91.56 104 VAL A C 1
ATOM 851 O O . VAL A 1 104 ? 0.461 -0.787 3.194 1.00 91.56 104 VAL A O 1
ATOM 854 N N . GLU A 1 105 ? -0.244 -1.889 1.379 1.00 95.75 105 GLU A N 1
ATOM 855 C CA . GLU A 1 105 ? -1.236 -2.724 2.066 1.00 95.75 105 GLU A CA 1
ATOM 856 C C . GLU A 1 105 ? -0.905 -4.211 1.926 1.00 95.75 105 GLU A C 1
ATOM 858 O O . GLU A 1 105 ? -0.202 -4.631 1.001 1.00 95.75 105 GLU A O 1
ATOM 863 N N . HIS A 1 106 ? -1.457 -5.020 2.831 1.00 96.00 106 HIS A N 1
ATOM 864 C CA . HIS A 1 106 ? -1.382 -6.475 2.764 1.00 96.00 106 HIS A CA 1
ATOM 865 C C . HIS A 1 106 ? -2.692 -7.116 3.221 1.00 96.00 106 HIS A C 1
ATOM 867 O O . HIS A 1 106 ? -3.011 -7.167 4.412 1.00 96.00 106 HIS A O 1
ATOM 873 N N . PHE A 1 107 ? -3.411 -7.701 2.270 1.00 97.94 107 PHE A N 1
ATOM 874 C CA . PHE A 1 107 ? -4.671 -8.394 2.525 1.00 97.94 107 PHE A CA 1
ATOM 875 C C . PHE A 1 107 ? -4.436 -9.862 2.870 1.00 97.94 107 PHE A C 1
ATOM 877 O O . PHE A 1 107 ? -3.413 -10.437 2.502 1.00 97.94 107 PHE A O 1
ATOM 884 N N . ASP A 1 108 ? -5.359 -10.461 3.611 1.00 98.44 108 ASP A N 1
ATOM 885 C CA . ASP A 1 108 ? -5.342 -11.904 3.856 1.00 98.44 108 ASP A CA 1
ATOM 886 C C . ASP A 1 108 ? -5.974 -12.631 2.671 1.00 98.44 108 ASP A C 1
ATOM 888 O O . ASP A 1 108 ? -5.390 -13.557 2.113 1.00 98.44 108 ASP A O 1
ATOM 892 N N . VAL A 1 109 ? -7.122 -12.124 2.216 1.00 98.50 109 VAL A N 1
ATOM 893 C CA . VAL A 1 109 ? -7.822 -12.626 1.033 1.00 98.50 109 VAL A CA 1
ATOM 894 C C . VAL A 1 109 ? -8.155 -11.469 0.100 1.00 98.50 109 VAL A C 1
ATOM 896 O O . VAL A 1 109 ? -8.672 -10.443 0.528 1.00 98.50 109 VAL A O 1
ATOM 899 N N . THR A 1 110 ? -7.898 -11.637 -1.189 1.00 98.25 110 THR A N 1
ATOM 900 C CA . THR A 1 110 ? -8.386 -10.757 -2.252 1.00 98.25 110 THR A CA 1
ATOM 901 C C . THR A 1 110 ? -9.414 -11.515 -3.079 1.00 98.25 110 THR A C 1
ATOM 903 O O . THR A 1 110 ? -9.137 -12.610 -3.564 1.00 98.25 110 THR A O 1
ATOM 906 N N . LEU A 1 111 ? -10.599 -10.941 -3.255 1.00 98.19 111 LEU A N 1
ATOM 907 C CA . LEU A 1 111 ? -11.641 -11.444 -4.136 1.00 98.19 111 LEU A CA 1
ATOM 908 C C . LEU A 1 111 ? -11.583 -10.676 -5.456 1.00 98.19 111 LEU A C 1
ATOM 910 O O . LEU A 1 111 ? -11.652 -9.447 -5.487 1.00 98.19 111 LEU A O 1
ATOM 914 N N . ALA A 1 112 ? -11.479 -11.417 -6.554 1.00 95.12 112 ALA A N 1
ATOM 915 C CA . ALA A 1 112 ? -11.557 -10.894 -7.910 1.00 95.12 112 ALA A CA 1
ATOM 916 C C . ALA A 1 112 ? -12.601 -11.706 -8.687 1.00 95.12 112 ALA A C 1
ATOM 918 O O . ALA A 1 112 ? -12.280 -12.591 -9.484 1.00 95.12 112 ALA A O 1
ATOM 919 N N . LEU A 1 113 ? -13.882 -11.442 -8.419 1.00 94.06 113 LEU A N 1
ATOM 920 C CA . LEU A 1 113 ? -14.973 -12.278 -8.915 1.00 94.06 113 LEU A CA 1
ATOM 921 C C . LEU A 1 113 ? -15.515 -11.760 -10.249 1.00 94.06 113 LEU A C 1
ATOM 923 O O . LEU A 1 113 ? -16.324 -10.835 -10.284 1.00 94.06 113 LEU A O 1
ATOM 927 N N . SER A 1 114 ? -15.091 -12.359 -11.367 1.00 86.62 114 SER A N 1
ATOM 928 C CA . SER A 1 114 ? -15.466 -11.915 -12.718 1.00 86.62 114 SER A CA 1
ATOM 929 C C . SER A 1 114 ? -15.101 -10.450 -13.006 1.00 86.62 114 SER A C 1
ATOM 931 O O . SER A 1 114 ? -15.817 -9.770 -13.738 1.00 86.62 114 SER A O 1
ATOM 933 N N . VAL A 1 115 ? -13.989 -9.959 -12.448 1.00 84.88 115 VAL A N 1
ATOM 934 C CA . VAL A 1 115 ? -13.574 -8.547 -12.572 1.00 84.88 115 VAL A CA 1
ATOM 935 C C . VAL A 1 115 ? -12.329 -8.337 -13.441 1.00 84.88 115 VAL A C 1
ATOM 937 O O . VAL A 1 115 ? -12.133 -7.248 -13.969 1.00 84.88 115 VAL A O 1
ATOM 940 N N . ILE A 1 116 ? -11.500 -9.367 -13.652 1.00 80.88 116 ILE A N 1
ATOM 941 C CA . ILE A 1 116 ? -10.165 -9.217 -14.268 1.00 80.88 116 ILE A CA 1
ATOM 942 C C . ILE A 1 116 ? -10.195 -8.556 -15.660 1.00 80.88 116 ILE A C 1
ATOM 944 O O . ILE A 1 116 ? -9.324 -7.753 -15.986 1.00 80.88 116 ILE A O 1
ATOM 948 N N . HIS A 1 117 ? -11.247 -8.802 -16.448 1.00 78.31 117 HIS A N 1
ATOM 949 C CA . HIS A 1 117 ? -11.427 -8.225 -17.784 1.00 78.31 117 HIS A CA 1
ATOM 950 C C . HIS A 1 117 ? -11.709 -6.712 -17.784 1.00 78.31 117 HIS A C 1
ATOM 952 O O . HIS A 1 117 ? -11.575 -6.058 -18.817 1.00 78.31 117 HIS A O 1
ATOM 958 N N . TRP A 1 118 ? -12.048 -6.123 -16.633 1.00 78.38 118 TRP A N 1
ATOM 959 C CA . TRP A 1 118 ? -12.283 -4.684 -16.490 1.00 78.38 118 TRP A CA 1
ATOM 960 C C . TRP A 1 118 ? -11.010 -3.870 -16.246 1.00 78.38 118 TRP A C 1
ATOM 962 O O . TRP A 1 118 ? -11.052 -2.646 -16.358 1.00 78.38 118 TRP A O 1
ATOM 972 N N . LEU A 1 119 ? -9.873 -4.517 -15.958 1.00 73.06 119 LEU A N 1
ATOM 973 C CA . LEU A 1 119 ? -8.619 -3.827 -15.628 1.00 73.06 119 LEU A CA 1
ATOM 974 C C . LEU A 1 119 ? -7.901 -3.230 -16.850 1.00 73.06 119 LEU A C 1
ATOM 976 O O . LEU A 1 119 ? -6.958 -2.462 -16.676 1.00 73.06 119 LEU A O 1
ATOM 980 N N . LYS A 1 120 ? -8.361 -3.541 -18.073 1.00 74.69 120 LYS A N 1
ATOM 981 C CA . LYS A 1 120 ? -7.868 -2.981 -19.351 1.00 74.69 120 LYS A CA 1
ATOM 982 C C . LYS A 1 120 ? -6.337 -3.041 -19.520 1.00 74.69 120 LYS A C 1
ATOM 984 O O . LYS A 1 120 ? -5.749 -2.203 -20.197 1.00 74.69 120 LYS A O 1
ATOM 989 N N . VAL A 1 121 ? -5.702 -4.046 -18.921 1.00 73.44 121 VAL A N 1
ATOM 990 C CA . VAL A 1 121 ? -4.279 -4.392 -19.060 1.00 73.44 121 VAL A CA 1
ATOM 991 C C . VAL A 1 121 ? -4.158 -5.877 -19.418 1.00 73.44 121 VAL A C 1
ATOM 993 O O . VAL A 1 121 ? -5.132 -6.613 -19.234 1.00 73.44 121 VAL A O 1
ATOM 996 N N . PRO A 1 122 ? -3.003 -6.350 -19.926 1.00 75.50 122 PRO A N 1
ATOM 997 C CA . PRO A 1 122 ? -2.823 -7.768 -20.226 1.00 75.50 122 PRO A CA 1
ATOM 998 C C . PRO A 1 122 ? -3.116 -8.662 -19.001 1.00 75.50 122 PRO A C 1
ATOM 1000 O O . PRO A 1 122 ? -2.598 -8.364 -17.918 1.00 75.50 122 PRO A O 1
ATOM 1003 N N . PRO A 1 123 ? -3.876 -9.772 -19.148 1.00 73.88 123 PRO A N 1
ATOM 1004 C CA . PRO A 1 123 ? -4.274 -10.648 -18.041 1.00 73.88 123 PRO A CA 1
ATOM 1005 C C . PRO A 1 123 ? -3.135 -11.086 -17.128 1.00 73.88 123 PRO A C 1
ATOM 1007 O O . PRO A 1 123 ? -3.278 -11.040 -15.908 1.00 73.88 123 PRO A O 1
ATOM 1010 N N . ALA A 1 124 ? -1.994 -11.462 -17.712 1.00 72.44 124 ALA A N 1
ATOM 1011 C CA . ALA A 1 124 ? -0.814 -11.895 -16.969 1.00 72.44 124 ALA A CA 1
ATOM 1012 C C . ALA A 1 124 ? -0.309 -10.809 -16.002 1.00 72.44 124 ALA A C 1
ATOM 1014 O O . ALA A 1 124 ? 0.051 -11.110 -14.866 1.00 72.44 124 ALA A O 1
ATOM 1015 N N . TRP A 1 125 ? -0.348 -9.541 -16.424 1.00 70.50 125 TRP A N 1
ATOM 1016 C CA . TRP A 1 125 ? 0.077 -8.412 -15.598 1.00 70.50 125 TRP A CA 1
ATOM 1017 C C . TRP A 1 125 ? -0.922 -8.143 -14.471 1.00 70.50 125 TRP A C 1
ATOM 1019 O O . TRP A 1 125 ? -0.529 -8.034 -13.311 1.00 70.50 125 TRP A O 1
ATOM 1029 N N . SER A 1 126 ? -2.225 -8.112 -14.783 1.00 76.56 126 SER A N 1
ATOM 1030 C CA . SER A 1 126 ? -3.259 -7.963 -13.752 1.00 76.56 126 SER A CA 1
ATOM 1031 C C . SER A 1 126 ? -3.252 -9.111 -12.749 1.00 76.56 126 SER A C 1
ATOM 1033 O O . SER A 1 126 ? -3.427 -8.868 -11.564 1.00 76.56 126 SER A O 1
ATOM 1035 N N . LEU A 1 127 ? -3.030 -10.349 -13.193 1.00 82.38 127 LEU A N 1
ATOM 1036 C CA . LEU A 1 127 ? -3.027 -11.508 -12.310 1.00 82.38 127 LEU A CA 1
ATOM 1037 C C . LEU A 1 127 ? -1.821 -11.496 -11.370 1.00 82.38 127 LEU A C 1
ATOM 1039 O O . LEU A 1 127 ? -1.994 -11.746 -10.181 1.00 82.38 127 LEU A O 1
ATOM 1043 N N . GLY A 1 128 ? -0.630 -11.151 -11.871 1.00 83.06 128 GLY A N 1
ATOM 1044 C CA . GLY A 1 128 ? 0.549 -10.949 -11.025 1.00 83.06 128 GLY A CA 1
ATOM 1045 C C . GLY A 1 128 ? 0.304 -9.881 -9.957 1.00 83.06 128 GLY A C 1
ATOM 1046 O O . GLY A 1 128 ? 0.480 -10.140 -8.770 1.00 83.06 128 GLY A O 1
ATOM 1047 N N . ALA A 1 129 ? -0.217 -8.720 -10.362 1.00 82.12 129 ALA A N 1
ATOM 1048 C CA . ALA A 1 129 ? -0.513 -7.626 -9.440 1.00 82.12 129 ALA A CA 1
ATOM 1049 C C . ALA A 1 129 ? -1.604 -7.985 -8.409 1.00 82.12 129 ALA A C 1
ATOM 1051 O O . ALA A 1 129 ? -1.479 -7.646 -7.236 1.00 82.12 129 ALA A O 1
ATOM 1052 N N . LEU A 1 130 ? -2.660 -8.696 -8.825 1.00 90.06 130 LEU A N 1
ATOM 1053 C CA . LEU A 1 130 ? -3.724 -9.163 -7.931 1.00 90.06 130 LEU A CA 1
ATOM 1054 C C . LEU A 1 130 ? -3.211 -10.177 -6.906 1.00 90.06 130 LEU A C 1
ATOM 1056 O O . LEU A 1 130 ? -3.634 -10.137 -5.754 1.00 90.06 130 LEU A O 1
ATOM 1060 N N . ARG A 1 131 ? -2.297 -11.067 -7.309 1.00 90.12 131 ARG A N 1
ATOM 1061 C CA . ARG A 1 131 ? -1.647 -12.006 -6.389 1.00 90.12 131 ARG A CA 1
ATOM 1062 C C . ARG A 1 131 ? -0.828 -11.250 -5.345 1.00 90.12 131 ARG A C 1
ATOM 1064 O O . ARG A 1 131 ? -0.960 -11.528 -4.164 1.00 90.12 131 ARG A O 1
ATOM 1071 N N . GLU A 1 132 ? -0.052 -10.244 -5.745 1.00 90.50 132 GLU A N 1
ATOM 1072 C CA . GLU A 1 132 ? 0.789 -9.437 -4.842 1.00 90.50 132 GLU A CA 1
ATOM 1073 C C . GLU A 1 132 ? 0.025 -8.607 -3.788 1.00 90.50 132 GLU A C 1
ATOM 1075 O O . GLU A 1 132 ? 0.639 -8.108 -2.842 1.00 90.50 132 GLU A O 1
ATOM 1080 N N . LEU A 1 133 ? -1.300 -8.460 -3.888 1.00 93.44 133 LEU A N 1
ATOM 1081 C CA . LEU A 1 133 ? -2.095 -7.725 -2.894 1.00 93.44 133 LEU A CA 1
ATOM 1082 C C . LEU A 1 133 ? -2.128 -8.412 -1.519 1.00 93.44 133 LEU A C 1
ATOM 1084 O O . LEU A 1 133 ? -2.311 -7.734 -0.506 1.00 93.44 133 LEU A O 1
ATOM 1088 N N . GLY A 1 134 ? -1.923 -9.728 -1.453 1.00 92.50 134 GLY A N 1
ATOM 1089 C CA . GLY A 1 134 ? -2.025 -10.469 -0.200 1.00 92.50 134 GLY A CA 1
ATOM 1090 C C . GLY A 1 134 ? -1.520 -11.905 -0.268 1.00 92.50 134 GLY A C 1
ATOM 1091 O O . GLY A 1 134 ? -0.738 -12.260 -1.154 1.00 92.50 134 GLY A O 1
ATOM 1092 N N . ASP A 1 135 ? -1.982 -12.717 0.683 1.00 96.81 135 ASP A N 1
ATOM 1093 C CA . ASP A 1 135 ? -1.630 -14.140 0.760 1.00 96.81 135 ASP A CA 1
ATOM 1094 C C . ASP A 1 135 ? -2.470 -14.989 -0.193 1.00 96.81 135 ASP A C 1
ATOM 1096 O O . ASP A 1 135 ? -1.951 -15.868 -0.878 1.00 96.81 135 ASP A O 1
ATOM 1100 N N . HIS A 1 136 ? -3.775 -14.718 -0.269 1.00 98.06 136 HIS A N 1
ATOM 1101 C CA . HIS A 1 136 ? -4.694 -15.543 -1.044 1.00 98.06 136 HIS A CA 1
ATOM 1102 C C . HIS A 1 136 ? -5.508 -14.711 -2.027 1.00 98.06 136 HIS A C 1
ATOM 1104 O O . HIS A 1 136 ? -6.195 -13.766 -1.645 1.00 98.06 136 HIS A O 1
ATOM 1110 N N . LEU A 1 137 ? -5.485 -15.094 -3.300 1.00 97.75 137 LEU A N 1
ATOM 1111 C CA . LEU A 1 137 ? -6.361 -14.551 -4.334 1.00 97.75 137 LEU A CA 1
ATOM 1112 C C . LEU A 1 137 ? -7.438 -15.581 -4.671 1.00 97.75 137 LEU A C 1
ATOM 1114 O O . LEU A 1 137 ? -7.119 -16.629 -5.229 1.00 97.75 137 LEU A O 1
ATOM 1118 N N . ILE A 1 138 ? -8.703 -15.264 -4.397 1.00 98.00 138 ILE A N 1
ATOM 1119 C CA . ILE A 1 138 ? -9.854 -16.017 -4.902 1.00 98.00 138 ILE A CA 1
ATOM 1120 C C . ILE A 1 138 ? -10.323 -15.360 -6.200 1.00 98.00 138 ILE A C 1
ATOM 1122 O O . ILE A 1 138 ? -10.869 -14.253 -6.207 1.00 98.00 138 ILE A O 1
ATOM 1126 N N . LEU A 1 139 ? -10.095 -16.055 -7.309 1.00 95.56 139 LEU A N 1
ATOM 1127 C CA . LEU A 1 139 ? -10.351 -15.580 -8.661 1.00 95.56 139 LEU A CA 1
ATOM 1128 C C . LEU A 1 139 ? -11.488 -16.381 -9.288 1.00 95.56 139 LEU A C 1
ATOM 1130 O O . LEU A 1 139 ? -11.397 -17.598 -9.425 1.00 95.56 139 LEU A O 1
ATOM 1134 N N . GLU A 1 140 ? -12.524 -15.688 -9.748 1.00 93.69 140 GLU A N 1
ATOM 1135 C CA . GLU A 1 140 ? -13.524 -16.280 -10.634 1.00 93.69 140 GLU A CA 1
ATOM 1136 C C . GLU A 1 140 ? -13.258 -15.842 -12.070 1.00 93.69 140 GLU A C 1
ATOM 1138 O O . GLU A 1 140 ? -13.242 -14.644 -12.377 1.00 93.69 140 GLU A O 1
ATOM 1143 N N . VAL A 1 141 ? -13.082 -16.821 -12.953 1.00 87.44 141 VAL A N 1
ATOM 1144 C CA . VAL A 1 141 ? -12.674 -16.584 -14.337 1.00 87.44 141 VAL A CA 1
ATOM 1145 C C . VAL A 1 141 ? -13.914 -16.552 -15.238 1.00 87.44 141 VAL A C 1
ATOM 1147 O O . VAL A 1 141 ? -14.690 -17.511 -15.230 1.00 87.44 141 VAL A O 1
ATOM 1150 N N . PRO A 1 142 ? -14.149 -15.467 -16.002 1.00 82.81 142 PRO A N 1
ATOM 1151 C CA . PRO A 1 142 ? -15.179 -15.464 -17.040 1.00 82.81 142 PRO A CA 1
ATOM 1152 C C . PRO A 1 142 ? -14.785 -16.436 -18.162 1.00 82.81 142 PRO A C 1
ATOM 1154 O O . PRO A 1 142 ? -13.612 -16.517 -18.510 1.00 82.81 142 PRO A O 1
ATOM 1157 N N . VAL A 1 143 ? -15.749 -17.166 -18.724 1.00 76.44 143 VAL A N 1
ATOM 1158 C CA . VAL A 1 143 ? -15.490 -18.209 -19.745 1.00 76.44 143 VAL A CA 1
ATOM 1159 C C . VAL A 1 143 ? -16.355 -18.058 -20.998 1.00 76.44 143 VAL A C 1
ATOM 1161 O O . VAL A 1 143 ? -16.230 -18.832 -21.940 1.00 76.44 143 VAL A O 1
ATOM 1164 N N . GLU A 1 144 ? -17.268 -17.091 -21.015 1.00 67.69 144 GLU A N 1
ATOM 1165 C CA . GLU A 1 144 ? -18.294 -16.957 -22.044 1.00 67.69 144 GLU A CA 1
ATOM 1166 C C . GLU A 1 144 ? -17.877 -16.000 -23.158 1.00 67.69 144 GLU A C 1
ATOM 1168 O O . GLU A 1 144 ? -17.366 -14.919 -22.884 1.00 67.69 144 GLU A O 1
ATOM 1173 N N . ALA A 1 145 ? -18.226 -16.342 -24.402 1.00 61.47 145 ALA A N 1
ATOM 1174 C CA . ALA A 1 145 ? -17.968 -15.514 -25.586 1.00 61.47 145 ALA A CA 1
ATOM 1175 C C . ALA A 1 145 ? -18.691 -14.150 -25.582 1.00 61.47 145 ALA A C 1
ATOM 1177 O O . ALA A 1 145 ? -18.313 -13.234 -26.306 1.00 61.47 145 ALA A O 1
ATOM 1178 N N . ALA A 1 146 ? -19.753 -14.019 -24.780 1.00 63.53 146 ALA A N 1
ATOM 1179 C CA . ALA A 1 146 ? -20.499 -12.775 -24.599 1.00 63.53 146 ALA A CA 1
ATOM 1180 C C . ALA A 1 146 ? -19.958 -11.910 -23.443 1.00 63.53 146 ALA A C 1
ATOM 1182 O O . ALA A 1 146 ? -20.561 -10.890 -23.104 1.00 63.53 146 ALA A O 1
ATOM 1183 N N . ALA A 1 147 ? -18.862 -12.315 -22.791 1.00 61.41 147 ALA A N 1
ATOM 1184 C CA . ALA A 1 147 ? -18.264 -11.526 -21.727 1.00 61.41 147 ALA A CA 1
ATOM 1185 C C . ALA A 1 147 ? -17.652 -10.229 -22.284 1.00 61.41 147 ALA A C 1
ATOM 1187 O O . ALA A 1 147 ? -16.996 -10.203 -23.327 1.00 61.41 147 ALA A O 1
ATOM 1188 N N . THR A 1 148 ? -17.837 -9.126 -21.559 1.00 65.62 148 THR A N 1
ATOM 1189 C CA . THR A 1 148 ? -17.189 -7.856 -21.898 1.00 65.62 148 THR A CA 1
ATOM 1190 C C . THR A 1 148 ? -15.668 -8.029 -21.891 1.00 65.62 148 THR A C 1
ATOM 1192 O O . THR A 1 148 ? -15.111 -8.629 -20.978 1.00 65.62 148 THR A O 1
ATOM 1195 N N . GLY A 1 149 ? -14.973 -7.474 -22.886 1.00 64.31 149 GLY A N 1
ATOM 1196 C CA . GLY A 1 149 ? -13.514 -7.585 -22.969 1.00 64.31 149 GLY A CA 1
ATOM 1197 C C . GLY A 1 149 ? -13.029 -8.950 -23.464 1.00 64.31 149 GLY A C 1
ATOM 1198 O O . GLY A 1 149 ? -12.012 -9.434 -22.982 1.00 64.31 149 GLY A O 1
ATOM 1199 N N . GLN A 1 150 ? -13.729 -9.544 -24.433 1.00 71.25 150 GLN A N 1
ATOM 1200 C CA . GLN A 1 150 ? -13.454 -10.870 -25.001 1.00 71.25 150 GLN A CA 1
ATOM 1201 C C . GLN A 1 150 ? -11.970 -11.137 -25.317 1.00 71.25 150 GLN A C 1
ATOM 1203 O O . GLN A 1 150 ? -11.445 -12.173 -24.928 1.00 71.25 150 GLN A O 1
ATOM 1208 N N . ALA A 1 151 ? -11.256 -10.169 -25.904 1.00 66.75 151 ALA A N 1
ATOM 1209 C CA . ALA A 1 151 ? -9.819 -10.297 -26.179 1.00 66.75 151 ALA A CA 1
ATOM 1210 C C . ALA A 1 151 ? -8.965 -10.506 -24.909 1.00 66.75 151 ALA A C 1
ATOM 1212 O O . ALA A 1 151 ? -7.942 -11.181 -24.945 1.00 66.75 151 ALA A O 1
ATOM 1213 N N . ILE A 1 152 ? -9.377 -9.927 -23.776 1.00 64.94 152 ILE A N 1
ATOM 1214 C CA . ILE A 1 152 ? -8.726 -10.123 -22.476 1.00 64.94 152 ILE A CA 1
ATOM 1215 C C . ILE A 1 152 ? -9.102 -11.495 -21.918 1.00 64.94 152 ILE A C 1
ATOM 1217 O O . ILE A 1 152 ? -8.219 -12.186 -21.428 1.00 64.94 152 ILE A O 1
ATOM 1221 N N . VAL A 1 153 ? -10.375 -11.895 -22.019 1.00 73.19 153 VAL A N 1
ATOM 1222 C CA . VAL A 1 153 ? -10.874 -13.202 -21.551 1.00 73.19 153 VAL A CA 1
ATOM 1223 C C . VAL A 1 153 ? -10.154 -14.358 -22.252 1.00 73.19 153 VAL A C 1
ATOM 1225 O O . VAL A 1 153 ? -9.665 -15.261 -21.580 1.00 73.19 153 VAL A O 1
ATOM 1228 N N . GLU A 1 154 ? -10.007 -14.291 -23.575 1.00 74.62 154 GLU A N 1
ATOM 1229 C CA . GLU A 1 154 ? -9.306 -15.301 -24.385 1.00 74.62 154 GLU A CA 1
ATOM 1230 C C . GLU A 1 154 ? -7.803 -15.378 -24.084 1.00 74.62 154 GLU A C 1
ATOM 1232 O O . GLU A 1 154 ? -7.191 -16.432 -24.235 1.00 74.62 154 GLU A O 1
ATOM 1237 N N . ALA A 1 155 ? -7.206 -14.279 -23.620 1.00 76.12 155 ALA A N 1
ATOM 1238 C CA . ALA A 1 155 ? -5.792 -14.208 -23.266 1.00 76.12 155 ALA A CA 1
ATOM 1239 C C . ALA A 1 155 ? -5.495 -14.623 -21.808 1.00 76.12 155 ALA A C 1
ATOM 1241 O O . ALA A 1 155 ? -4.334 -14.585 -21.386 1.00 76.12 155 ALA A O 1
ATOM 1242 N N . ILE A 1 156 ? -6.506 -14.991 -21.005 1.00 78.62 156 ILE A N 1
ATOM 1243 C CA . ILE A 1 156 ? -6.289 -15.441 -19.623 1.00 78.62 156 ILE A CA 1
ATOM 1244 C C . ILE A 1 156 ? -5.580 -16.795 -19.646 1.00 78.62 156 ILE A C 1
ATOM 1246 O O . ILE A 1 156 ? -6.164 -17.823 -19.973 1.00 78.62 156 ILE A O 1
ATOM 1250 N N . THR A 1 157 ? -4.320 -16.804 -19.220 1.00 79.00 157 THR A N 1
ATOM 1251 C CA . THR A 1 157 ? -3.589 -18.034 -18.899 1.00 79.00 157 THR A CA 1
ATOM 1252 C C . THR A 1 157 ? -3.510 -18.164 -17.386 1.00 79.00 157 THR A C 1
ATOM 1254 O O . THR A 1 157 ? -2.948 -17.292 -16.719 1.00 79.00 157 THR A O 1
ATOM 1257 N N . LEU A 1 158 ? -4.098 -19.228 -16.837 1.00 83.06 158 LEU A N 1
ATOM 1258 C CA . LEU A 1 158 ? -4.066 -19.476 -15.399 1.00 83.06 158 LEU A CA 1
ATOM 1259 C C . LEU A 1 158 ? -2.739 -20.133 -14.994 1.00 83.06 158 LEU A C 1
ATOM 1261 O O . LEU A 1 158 ? -2.324 -21.104 -15.629 1.00 83.06 158 LEU A O 1
ATOM 1265 N N . PRO A 1 159 ? -2.079 -19.634 -13.937 1.00 83.31 159 PRO A N 1
ATOM 1266 C CA . PRO A 1 159 ? -0.930 -20.286 -13.339 1.00 83.31 159 PRO A CA 1
ATOM 1267 C C . PRO A 1 159 ? -1.276 -21.709 -12.867 1.00 83.31 159 PRO A C 1
ATOM 1269 O O . PRO A 1 159 ? -2.388 -21.940 -12.383 1.00 83.31 159 PRO A O 1
ATOM 1272 N N . PRO A 1 160 ? -0.339 -22.666 -12.977 1.00 87.62 160 PRO A N 1
ATOM 1273 C CA . PRO A 1 160 ? -0.598 -24.070 -12.657 1.00 87.62 160 PRO A CA 1
ATOM 1274 C C . PRO A 1 160 ? -0.793 -24.334 -11.157 1.00 87.62 160 PRO A C 1
ATOM 1276 O O . PRO A 1 160 ? -1.274 -25.398 -10.785 1.00 87.62 160 PRO A O 1
ATOM 1279 N N . ASP A 1 161 ? -0.426 -23.384 -10.295 1.00 92.31 161 ASP A N 1
ATOM 1280 C CA . ASP A 1 161 ? -0.547 -23.470 -8.838 1.00 92.31 161 ASP A CA 1
ATOM 1281 C C . ASP A 1 161 ? -1.936 -23.069 -8.304 1.00 92.31 161 ASP A C 1
ATOM 1283 O O . ASP A 1 161 ? -2.158 -23.060 -7.094 1.00 92.31 161 ASP A O 1
ATOM 1287 N N . GLY A 1 162 ? -2.884 -22.743 -9.188 1.00 93.38 162 GLY A N 1
ATOM 1288 C CA . GLY A 1 162 ? -4.264 -22.450 -8.810 1.00 93.38 162 GLY A CA 1
ATOM 1289 C C . GLY A 1 162 ? -5.023 -23.695 -8.353 1.00 93.38 162 GLY A C 1
ATOM 1290 O O . GLY A 1 162 ? -5.182 -24.652 -9.109 1.00 93.38 162 GLY A O 1
ATOM 1291 N N . VAL A 1 163 ? -5.576 -23.657 -7.142 1.00 96.38 163 VAL A N 1
ATOM 1292 C CA . VAL A 1 163 ? -6.422 -24.730 -6.602 1.00 96.38 163 VAL A CA 1
ATOM 1293 C C . VAL A 1 163 ? -7.886 -24.421 -6.901 1.00 96.38 163 VAL A C 1
ATOM 1295 O O . VAL A 1 163 ? -8.398 -23.371 -6.516 1.00 96.38 163 VAL A O 1
ATOM 1298 N N . LEU A 1 164 ? -8.580 -25.326 -7.591 1.00 96.62 164 LEU A N 1
ATOM 1299 C CA . LEU A 1 164 ? -10.004 -25.173 -7.894 1.00 96.62 164 LEU A CA 1
ATOM 1300 C C . LEU A 1 164 ? -10.838 -25.309 -6.609 1.00 96.62 164 LEU A C 1
ATOM 1302 O O . LEU A 1 164 ? -10.872 -26.377 -6.004 1.00 96.62 164 LEU A O 1
ATOM 1306 N N . LEU A 1 165 ? -11.551 -24.248 -6.225 1.00 96.25 165 LEU A N 1
ATOM 1307 C CA . LEU A 1 165 ? -12.512 -24.276 -5.117 1.00 96.25 165 LEU A CA 1
ATOM 1308 C C . LEU A 1 165 ? -13.874 -24.818 -5.560 1.00 96.25 165 LEU A C 1
ATOM 1310 O O . LEU A 1 165 ? -14.567 -25.479 -4.790 1.00 96.25 165 LEU A O 1
ATOM 1314 N N . GLY A 1 166 ? -14.275 -24.524 -6.795 1.00 95.44 166 GLY A N 1
ATOM 1315 C CA . GLY A 1 166 ? -15.554 -24.954 -7.344 1.00 95.44 166 GLY A CA 1
ATOM 1316 C C . GLY A 1 166 ? -15.979 -24.114 -8.539 1.00 95.44 166 GLY A C 1
ATOM 1317 O O . GLY A 1 166 ? -15.146 -23.550 -9.246 1.00 95.44 166 GLY A O 1
ATOM 1318 N N . TYR A 1 167 ? -17.289 -24.034 -8.762 1.00 92.81 167 TYR A N 1
ATOM 1319 C CA . TYR A 1 167 ? -17.860 -23.358 -9.922 1.00 92.81 167 TYR A CA 1
ATOM 1320 C C . TYR A 1 167 ? -18.975 -22.395 -9.517 1.00 92.81 167 TYR A C 1
ATOM 1322 O O . TYR A 1 167 ? -19.856 -22.750 -8.733 1.00 92.81 167 TYR A O 1
ATOM 1330 N N . GLY A 1 168 ? -18.946 -21.198 -10.095 1.00 87.06 168 GLY A N 1
ATOM 1331 C CA . GLY A 1 168 ? -20.050 -20.250 -10.106 1.00 87.06 168 GLY A CA 1
ATOM 1332 C C . GLY A 1 168 ? -20.948 -20.438 -11.327 1.00 87.06 168 GLY A C 1
ATOM 1333 O O . GLY A 1 168 ? -20.510 -20.905 -12.383 1.00 87.06 168 GLY A O 1
ATOM 1334 N N . GLU A 1 169 ? -22.211 -20.047 -11.190 1.00 84.75 169 GLU A N 1
ATOM 1335 C CA . GLU A 1 169 ? -23.146 -19.994 -12.312 1.00 84.75 169 GLU A CA 1
ATOM 1336 C C . GLU A 1 169 ? -22.949 -18.705 -13.118 1.00 84.75 169 GLU A C 1
ATOM 1338 O O . GLU A 1 169 ? -22.678 -17.619 -12.579 1.00 84.75 169 GLU A O 1
ATOM 1343 N N . SER A 1 170 ? -23.081 -18.831 -14.435 1.00 77.62 170 SER A N 1
ATOM 1344 C CA . SER A 1 170 ? -23.120 -17.682 -15.323 1.00 77.62 170 SER A CA 1
ATOM 1345 C C . SER A 1 170 ? -24.529 -17.114 -15.428 1.00 77.62 170 SER A C 1
ATOM 1347 O O . SER A 1 170 ? -25.504 -17.848 -15.539 1.00 77.62 170 SER A O 1
ATOM 1349 N N . HIS A 1 171 ? -24.620 -15.787 -15.464 1.00 73.81 171 HIS A N 1
ATOM 1350 C CA . HIS A 1 171 ? -25.854 -15.078 -15.810 1.00 73.81 171 HIS A CA 1
ATOM 1351 C C . HIS A 1 171 ? -25.979 -14.840 -17.328 1.00 73.81 171 HIS A C 1
ATOM 1353 O O . HIS A 1 171 ? -27.020 -14.376 -17.780 1.00 73.81 171 HIS A O 1
ATOM 1359 N N . LEU A 1 172 ? -24.919 -15.121 -18.102 1.00 76.69 172 LEU A N 1
ATOM 1360 C CA . LEU A 1 172 ? -24.882 -14.940 -19.559 1.00 76.69 172 LEU A CA 1
ATOM 1361 C C . LEU A 1 172 ? -25.218 -16.236 -20.307 1.00 76.69 172 LEU A C 1
ATOM 1363 O O . LEU A 1 172 ? -25.841 -16.182 -21.362 1.00 76.69 172 LEU A O 1
ATOM 1367 N N . ASP A 1 173 ? -24.830 -17.390 -19.760 1.00 77.81 173 ASP A N 1
ATOM 1368 C CA . ASP A 1 173 ? -25.163 -18.711 -20.301 1.00 77.81 173 ASP A CA 1
ATOM 1369 C C . ASP A 1 173 ? -25.463 -19.694 -19.153 1.00 77.81 173 ASP A C 1
ATOM 1371 O O . ASP A 1 173 ? -24.535 -20.139 -18.480 1.00 77.81 173 ASP A O 1
ATOM 1375 N N . PRO A 1 174 ? -26.728 -20.099 -18.934 1.00 75.81 174 PRO A N 1
ATO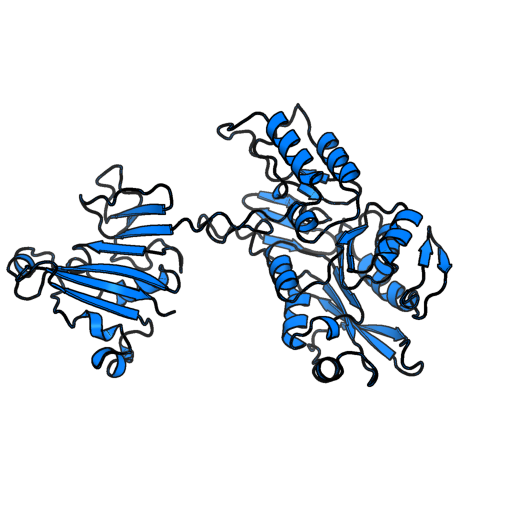M 1376 C CA . PRO A 1 174 ? -27.104 -21.033 -17.868 1.00 75.81 174 PRO A CA 1
ATOM 1377 C C . PRO A 1 174 ? -26.390 -22.396 -17.906 1.00 75.81 174 PRO A C 1
ATOM 1379 O O . PRO A 1 174 ? -26.412 -23.127 -16.915 1.00 75.81 174 PRO A O 1
ATOM 1382 N N . LYS A 1 175 ? -25.782 -22.774 -19.040 1.00 77.56 175 LYS A N 1
ATOM 1383 C CA . LYS A 1 175 ? -24.991 -24.006 -19.179 1.00 77.56 175 LYS A CA 1
ATOM 1384 C C . LYS A 1 175 ? -23.509 -23.793 -18.863 1.00 77.56 175 LYS A C 1
ATOM 1386 O O . LYS A 1 175 ? -22.818 -24.765 -18.551 1.00 77.56 175 LYS A O 1
ATOM 1391 N N . ALA A 1 176 ? -23.023 -22.554 -18.917 1.00 79.94 176 ALA A N 1
ATOM 1392 C CA . ALA A 1 176 ? -21.643 -22.220 -18.609 1.00 79.94 176 ALA A CA 1
ATOM 1393 C C . ALA A 1 176 ? -21.396 -22.228 -17.095 1.00 79.94 176 ALA A C 1
ATOM 1395 O O . ALA A 1 176 ? -22.165 -21.690 -16.294 1.00 79.94 176 ALA A O 1
ATOM 1396 N N . ARG A 1 177 ? -20.269 -22.824 -16.701 1.00 84.75 177 ARG A N 1
ATOM 1397 C CA . ARG A 1 177 ? -19.792 -22.856 -15.317 1.00 84.75 177 ARG A CA 1
ATOM 1398 C C . ARG A 1 177 ? -18.488 -22.081 -15.227 1.00 84.75 177 ARG A C 1
ATOM 1400 O O . ARG A 1 177 ? -17.511 -22.457 -15.868 1.00 84.75 177 ARG A O 1
ATOM 1407 N N . ARG A 1 178 ? -18.466 -21.020 -14.420 1.00 88.69 178 ARG A N 1
ATOM 1408 C CA . ARG A 1 178 ? -17.267 -20.204 -14.197 1.00 88.69 178 ARG A CA 1
ATOM 1409 C C . ARG A 1 178 ? -16.415 -20.845 -13.110 1.00 88.69 178 ARG A C 1
ATOM 1411 O O . ARG A 1 178 ? -16.899 -20.963 -11.985 1.00 88.69 178 ARG A O 1
ATOM 1418 N N . PRO A 1 179 ? -15.185 -21.286 -13.398 1.00 92.62 179 PRO A N 1
ATOM 1419 C CA . PRO A 1 179 ? -14.343 -21.871 -12.372 1.00 92.62 179 PRO A CA 1
ATOM 1420 C C . PRO A 1 179 ? -13.870 -20.789 -11.392 1.00 92.62 179 PRO A C 1
ATOM 1422 O O . PRO A 1 179 ? -13.568 -19.654 -11.778 1.00 92.62 179 PRO A O 1
ATOM 1425 N N . ILE A 1 180 ? -13.823 -21.160 -10.116 1.00 95.94 180 ILE A N 1
ATOM 1426 C CA . ILE A 1 180 ? -13.348 -20.321 -9.018 1.00 95.94 180 ILE A CA 1
ATOM 1427 C C . ILE A 1 180 ? -12.104 -20.982 -8.443 1.00 95.94 180 ILE A C 1
ATOM 1429 O O . ILE A 1 180 ? -12.177 -22.090 -7.911 1.00 95.94 180 ILE A O 1
ATOM 1433 N N . TYR A 1 181 ? -10.973 -20.298 -8.554 1.00 96.75 181 TYR A N 1
ATOM 1434 C CA . TYR A 1 181 ? -9.674 -20.758 -8.077 1.00 96.75 181 TYR A CA 1
ATOM 1435 C C . TYR A 1 181 ? -9.235 -19.967 -6.853 1.00 96.75 181 TYR A C 1
ATOM 1437 O O . TYR A 1 181 ? -9.574 -18.792 -6.719 1.00 96.75 181 TYR A O 1
ATOM 1445 N N . VAL A 1 182 ? -8.423 -20.592 -6.007 1.00 97.75 182 VAL A N 1
ATOM 1446 C CA . VAL A 1 182 ? -7.576 -19.899 -5.041 1.00 97.75 182 VAL A CA 1
ATOM 1447 C C . VAL A 1 182 ? -6.113 -20.034 -5.444 1.00 97.75 182 VAL A C 1
ATOM 1449 O O . VAL A 1 182 ? -5.642 -21.125 -5.763 1.00 97.75 182 VAL A O 1
ATOM 1452 N N . PHE A 1 183 ? -5.396 -18.917 -5.424 1.00 96.62 183 PHE A N 1
ATOM 1453 C CA . PHE A 1 183 ? -3.943 -18.865 -5.539 1.00 96.62 183 PHE A CA 1
ATOM 1454 C C . PHE A 1 183 ? -3.391 -18.420 -4.194 1.00 96.62 183 PHE A C 1
ATOM 1456 O O . PHE A 1 183 ? -3.739 -17.338 -3.724 1.00 96.62 183 PHE A O 1
ATOM 1463 N N . SER A 1 184 ? -2.555 -19.253 -3.585 1.00 96.56 184 SER A N 1
ATOM 1464 C CA . SER A 1 184 ? -1.982 -19.003 -2.264 1.00 96.56 184 SER A CA 1
ATOM 1465 C C . SER A 1 184 ? -0.492 -18.724 -2.379 1.00 96.56 184 SER A C 1
ATOM 1467 O O . SER A 1 184 ? 0.225 -19.410 -3.104 1.00 96.56 184 SER A O 1
ATOM 1469 N N . GLN A 1 185 ? -0.024 -17.733 -1.639 1.00 91.25 185 GLN A N 1
ATOM 1470 C CA . GLN A 1 185 ? 1.376 -17.368 -1.504 1.00 91.25 185 GLN A CA 1
ATOM 1471 C C . GLN A 1 185 ? 1.615 -16.788 -0.111 1.00 91.25 185 GLN A C 1
ATOM 1473 O O . GLN A 1 185 ? 0.675 -16.425 0.588 1.00 91.25 185 GLN A O 1
ATOM 1478 N N . THR A 1 186 ? 2.878 -16.685 0.290 1.00 85.12 186 THR A N 1
ATOM 1479 C CA . THR A 1 186 ? 3.245 -15.986 1.523 1.00 85.12 186 THR A CA 1
ATOM 1480 C C . THR A 1 186 ? 3.961 -14.712 1.144 1.00 85.12 186 THR A C 1
ATOM 1482 O O . THR A 1 186 ? 5.100 -14.742 0.669 1.00 85.12 186 THR A O 1
ATOM 1485 N N . ARG A 1 187 ? 3.292 -13.581 1.344 1.00 86.81 187 ARG A N 1
ATOM 1486 C CA . ARG A 1 187 ? 3.905 -12.284 1.108 1.00 86.81 187 ARG A CA 1
ATOM 1487 C C . ARG A 1 187 ? 4.515 -11.779 2.412 1.00 86.81 187 ARG A C 1
ATOM 1489 O O . ARG A 1 187 ? 3.850 -11.617 3.422 1.00 86.81 187 ARG A O 1
ATOM 1496 N N . THR A 1 188 ? 5.816 -11.515 2.391 1.00 88.38 188 THR A N 1
ATOM 1497 C CA . THR A 1 188 ? 6.567 -11.233 3.623 1.00 88.38 188 THR A CA 1
ATOM 1498 C C . THR A 1 188 ? 6.999 -9.781 3.765 1.00 88.38 188 THR A C 1
ATOM 1500 O O . THR A 1 188 ? 7.616 -9.449 4.767 1.00 88.38 188 THR A O 1
ATOM 1503 N N . THR A 1 189 ? 6.715 -8.900 2.797 1.00 85.38 189 THR A N 1
ATOM 1504 C CA . THR A 1 189 ? 7.222 -7.514 2.816 1.00 85.38 189 THR A CA 1
ATOM 1505 C C . THR A 1 189 ? 6.240 -6.489 2.231 1.00 85.38 189 THR A C 1
ATOM 1507 O O . THR A 1 189 ? 5.412 -6.801 1.367 1.00 85.38 189 THR A O 1
ATOM 1510 N N . LEU A 1 190 ? 6.372 -5.234 2.680 1.00 85.69 190 LEU A N 1
ATOM 1511 C CA . LEU A 1 190 ? 5.829 -4.035 2.026 1.00 85.69 190 LEU A CA 1
ATOM 1512 C C . LEU A 1 190 ? 6.981 -3.200 1.460 1.00 85.69 190 LEU A C 1
ATOM 1514 O O . LEU A 1 190 ? 8.056 -3.136 2.057 1.00 85.69 190 LEU A O 1
ATOM 1518 N N . ALA A 1 191 ? 6.749 -2.520 0.338 1.00 81.38 191 ALA A N 1
ATOM 1519 C CA . ALA A 1 191 ? 7.744 -1.625 -0.252 1.00 81.38 191 ALA A CA 1
ATOM 1520 C C . ALA A 1 191 ? 7.761 -0.236 0.410 1.00 81.38 191 ALA A C 1
ATOM 1522 O O . ALA A 1 191 ? 8.760 0.479 0.304 1.00 81.38 191 ALA A O 1
ATOM 1523 N N . LYS A 1 192 ? 6.650 0.151 1.046 1.00 82.31 192 LYS A N 1
ATOM 1524 C CA . LYS A 1 192 ? 6.404 1.458 1.658 1.00 82.31 192 LYS A CA 1
ATOM 1525 C C . LYS A 1 192 ? 5.573 1.302 2.933 1.00 82.31 192 LYS A C 1
ATOM 1527 O O . LYS A 1 192 ? 4.843 0.330 3.101 1.00 82.31 192 LYS A O 1
ATOM 1532 N N . HIS A 1 193 ? 5.678 2.276 3.824 1.00 82.81 193 HIS A N 1
ATOM 1533 C CA . HIS A 1 193 ? 4.918 2.380 5.064 1.00 82.81 193 HIS A CA 1
ATOM 1534 C C . HIS A 1 193 ? 3.496 2.895 4.841 1.00 82.81 193 HIS A C 1
ATOM 1536 O O . HIS A 1 193 ? 2.585 2.494 5.558 1.00 82.81 193 HIS A O 1
ATOM 1542 N N . TYR A 1 194 ? 3.303 3.798 3.877 1.00 87.62 194 TYR A N 1
ATOM 1543 C CA . TYR A 1 194 ? 1.999 4.394 3.603 1.00 87.62 194 TYR A CA 1
ATOM 1544 C C . TYR A 1 194 ? 1.896 4.954 2.185 1.00 87.62 194 TYR A C 1
ATOM 1546 O O . TYR A 1 194 ? 2.889 5.209 1.493 1.00 87.62 194 TYR A O 1
ATOM 1554 N N . TRP A 1 195 ? 0.658 5.175 1.745 1.00 87.44 195 TRP A N 1
ATOM 1555 C CA . TRP A 1 195 ? 0.376 5.723 0.426 1.00 87.44 195 TRP A CA 1
ATOM 1556 C C . TRP A 1 195 ? 0.891 7.157 0.277 1.00 87.44 195 TRP A C 1
ATOM 1558 O O . TRP A 1 195 ? 0.463 8.063 0.986 1.00 87.44 195 TRP A O 1
ATOM 1568 N N . GLY A 1 196 ? 1.760 7.385 -0.708 1.00 80.12 196 GLY A N 1
ATOM 1569 C CA . GLY A 1 196 ? 2.376 8.696 -0.948 1.00 80.12 196 GLY A CA 1
ATOM 1570 C C . GLY A 1 196 ? 3.733 8.878 -0.268 1.00 80.12 196 GLY A C 1
ATOM 1571 O O . GLY A 1 196 ? 4.361 9.920 -0.461 1.00 80.12 196 GLY A O 1
ATOM 1572 N N . GLU A 1 197 ? 4.225 7.867 0.458 1.00 75.25 197 GLU A N 1
ATOM 1573 C CA . GLU A 1 197 ? 5.611 7.844 0.914 1.00 75.25 197 GLU A CA 1
ATOM 1574 C C . GLU A 1 197 ? 6.568 7.902 -0.286 1.00 75.25 197 GLU A C 1
ATOM 1576 O O . GLU A 1 197 ? 6.450 7.162 -1.274 1.00 75.25 197 GLU A O 1
ATOM 1581 N N . ASP A 1 198 ? 7.537 8.808 -0.193 1.00 62.91 198 ASP A N 1
ATOM 1582 C CA . ASP A 1 198 ? 8.611 8.895 -1.163 1.00 62.91 198 ASP A CA 1
ATOM 1583 C C . ASP A 1 198 ? 9.697 7.870 -0.832 1.00 62.91 198 ASP A C 1
ATOM 1585 O O . ASP A 1 198 ? 10.095 7.738 0.322 1.00 62.91 198 ASP A O 1
ATOM 1589 N N . ARG A 1 199 ? 10.290 7.237 -1.851 1.00 51.84 199 ARG A N 1
ATOM 1590 C CA . ARG A 1 199 ? 11.430 6.304 -1.729 1.00 51.84 199 ARG A CA 1
ATOM 1591 C C . ARG A 1 199 ? 12.708 6.950 -1.147 1.00 51.84 199 ARG A C 1
ATOM 1593 O O . ARG A 1 199 ? 13.798 6.395 -1.262 1.00 51.84 199 ARG A O 1
ATOM 1600 N N . ARG A 1 200 ? 12.619 8.157 -0.580 1.00 46.88 200 ARG A N 1
ATOM 1601 C CA . ARG A 1 200 ? 13.732 8.982 -0.098 1.00 46.88 200 ARG A CA 1
ATOM 1602 C C . ARG A 1 200 ? 14.160 8.724 1.335 1.00 46.88 200 ARG A C 1
ATOM 1604 O O . ARG A 1 200 ? 15.191 9.274 1.712 1.00 46.88 200 ARG A O 1
ATOM 1611 N N . SER A 1 201 ? 13.464 7.907 2.127 1.00 43.28 201 SER A N 1
ATOM 1612 C CA . SER A 1 201 ? 14.018 7.478 3.415 1.00 43.28 201 SER A CA 1
ATOM 1613 C C . SER A 1 201 ? 15.093 6.412 3.181 1.00 43.28 201 SER A C 1
ATOM 1615 O O . SER A 1 201 ? 14.916 5.223 3.410 1.00 43.28 201 SER A O 1
ATOM 1617 N N . THR A 1 202 ? 16.261 6.864 2.731 1.00 39.25 202 THR A N 1
ATOM 1618 C CA . THR A 1 202 ? 17.524 6.125 2.604 1.00 39.25 202 THR A CA 1
ATOM 1619 C C . THR A 1 202 ? 18.120 5.725 3.965 1.00 39.25 202 THR A C 1
ATOM 1621 O O . THR A 1 202 ? 19.335 5.630 4.114 1.00 39.25 202 THR A O 1
ATOM 1624 N N . ARG A 1 203 ? 17.282 5.498 4.980 1.00 39.06 203 ARG A N 1
ATOM 1625 C CA . ARG A 1 203 ? 17.660 4.892 6.257 1.00 39.06 203 ARG A CA 1
ATOM 1626 C C . ARG A 1 203 ? 16.991 3.533 6.322 1.00 39.06 203 ARG A C 1
ATOM 1628 O O . ARG A 1 203 ? 15.828 3.459 6.682 1.00 39.06 203 ARG A O 1
ATOM 1635 N N . GLN A 1 204 ? 17.773 2.513 5.963 1.00 41.94 204 GLN A N 1
ATOM 1636 C CA . GLN A 1 204 ? 17.415 1.097 5.967 1.00 41.94 204 GLN A CA 1
ATOM 1637 C C . GLN A 1 204 ? 16.257 0.766 5.007 1.00 41.94 204 GLN A C 1
ATOM 1639 O O . GLN A 1 204 ? 15.178 1.345 5.055 1.00 41.94 204 GLN A O 1
ATOM 1644 N N . ARG A 1 205 ? 16.422 -0.275 4.180 1.00 43.06 205 ARG A N 1
ATOM 1645 C CA . ARG A 1 205 ? 15.276 -1.169 3.991 1.00 43.06 205 ARG A CA 1
ATOM 1646 C C . ARG A 1 205 ? 14.934 -1.595 5.415 1.00 43.06 205 ARG A C 1
ATOM 1648 O O . ARG A 1 205 ? 15.629 -2.446 5.961 1.00 43.06 205 ARG A O 1
ATOM 1655 N N . PHE A 1 206 ? 13.960 -0.962 6.065 1.00 48.56 206 PHE A N 1
ATOM 1656 C CA . PHE A 1 206 ? 13.260 -1.666 7.118 1.00 48.56 206 PHE A CA 1
ATOM 1657 C C . PHE A 1 206 ? 12.725 -2.882 6.380 1.00 48.56 206 PHE A C 1
ATOM 1659 O O . PHE A 1 206 ? 11.820 -2.748 5.559 1.00 48.56 206 PHE A O 1
ATOM 1666 N N . ALA A 1 207 ? 13.387 -4.028 6.535 1.00 56.53 207 ALA A N 1
ATOM 1667 C CA . ALA A 1 207 ? 12.853 -5.297 6.095 1.00 56.53 207 ALA A CA 1
ATOM 1668 C C . ALA A 1 207 ? 11.657 -5.546 7.009 1.00 56.53 207 ALA A C 1
ATOM 1670 O O . ALA A 1 207 ? 11.750 -6.286 7.984 1.00 56.53 207 ALA A O 1
ATOM 1671 N N . ILE A 1 208 ? 10.572 -4.809 6.744 1.00 70.12 208 ILE A N 1
ATOM 1672 C CA . ILE A 1 208 ? 9.253 -5.106 7.250 1.00 70.12 208 ILE A CA 1
ATOM 1673 C C . ILE A 1 208 ? 9.066 -6.555 6.885 1.00 70.12 208 ILE A C 1
ATOM 1675 O O . ILE A 1 208 ? 8.971 -6.882 5.704 1.00 70.12 208 ILE A O 1
ATOM 1679 N N . THR A 1 209 ? 9.116 -7.394 7.903 1.00 87.06 209 THR A N 1
ATOM 1680 C CA . THR A 1 209 ? 8.900 -8.815 7.734 1.00 87.06 209 THR A CA 1
ATOM 1681 C C . THR A 1 209 ? 7.508 -9.092 8.246 1.00 87.06 209 THR A C 1
ATOM 1683 O O . THR A 1 209 ? 7.172 -8.738 9.377 1.00 87.06 209 THR A O 1
ATOM 1686 N N . ILE A 1 210 ? 6.691 -9.660 7.376 1.00 92.50 210 ILE A N 1
ATOM 1687 C CA . ILE A 1 210 ? 5.330 -10.066 7.670 1.00 92.50 210 ILE A CA 1
ATOM 1688 C C . ILE A 1 210 ? 5.361 -11.574 7.855 1.00 92.50 210 ILE A C 1
ATOM 1690 O O . ILE A 1 210 ? 5.723 -12.312 6.937 1.00 92.50 210 ILE A O 1
ATOM 1694 N N . GLY A 1 211 ? 5.013 -12.019 9.058 1.00 94.94 211 GLY A N 1
ATOM 1695 C CA . GLY A 1 211 ? 4.610 -13.400 9.287 1.00 94.94 211 GLY A CA 1
ATOM 1696 C C . GLY A 1 211 ? 3.105 -13.479 9.088 1.00 94.94 211 GLY A C 1
ATOM 1697 O O . GLY A 1 211 ? 2.389 -12.708 9.719 1.00 94.94 211 GLY A O 1
ATOM 1698 N N . SER A 1 212 ? 2.620 -14.362 8.216 1.00 96.44 212 SER A N 1
ATOM 1699 C CA . SER A 1 212 ? 1.184 -14.519 7.963 1.00 96.44 212 SER A CA 1
ATOM 1700 C C . SER A 1 212 ? 0.805 -15.991 7.855 1.00 96.44 212 SER A C 1
ATOM 1702 O O . SER A 1 212 ? 1.349 -16.727 7.032 1.00 96.44 212 SER A O 1
ATOM 1704 N N . SER A 1 213 ? -0.121 -16.412 8.712 1.00 96.75 213 SER A N 1
ATOM 1705 C CA . SER A 1 213 ? -0.790 -17.710 8.684 1.00 96.75 213 SER A CA 1
ATOM 1706 C C . SER A 1 213 ? -2.272 -17.543 9.044 1.00 96.75 213 SER A C 1
ATOM 1708 O O . SER A 1 213 ? -2.750 -16.428 9.306 1.00 96.75 213 SER A O 1
ATOM 1710 N N . PHE A 1 214 ? -3.015 -18.649 9.066 1.00 97.88 214 PHE A N 1
ATOM 1711 C CA . PHE A 1 214 ? -4.406 -18.655 9.517 1.00 97.88 214 PHE A CA 1
ATOM 1712 C C . PHE A 1 214 ? -4.544 -18.398 11.027 1.00 97.88 214 PHE A C 1
ATOM 1714 O O . PHE A 1 214 ? -5.571 -17.891 11.471 1.00 97.88 214 PHE A O 1
ATOM 1721 N N . GLU A 1 215 ? -3.508 -18.696 11.808 1.00 97.94 215 GLU A N 1
ATOM 1722 C CA . GLU A 1 215 ? -3.475 -18.610 13.272 1.00 97.94 215 GLU A CA 1
ATOM 1723 C C . GLU A 1 215 ? -2.883 -17.291 13.771 1.00 97.94 215 GLU A C 1
ATOM 1725 O O . GLU A 1 215 ? -3.265 -16.793 14.827 1.00 97.94 215 GLU A O 1
ATOM 1730 N N . SER A 1 216 ? -1.938 -16.706 13.029 1.00 97.00 216 SER A N 1
ATOM 1731 C CA . SER A 1 216 ? -1.244 -15.493 13.461 1.00 97.00 216 SER A CA 1
ATOM 1732 C C . SER A 1 216 ? -0.861 -14.601 12.290 1.00 97.00 216 SER A C 1
ATOM 1734 O O . SER A 1 216 ? -0.642 -15.068 11.173 1.00 97.00 216 SER A O 1
ATOM 1736 N N . LYS A 1 217 ? -0.781 -13.295 12.546 1.00 97.19 217 LYS A N 1
ATOM 1737 C CA . LYS A 1 217 ? -0.173 -12.352 11.614 1.00 97.19 217 LYS A CA 1
ATOM 1738 C C . LYS A 1 217 ? 0.585 -11.286 12.372 1.00 97.19 217 LYS A C 1
ATOM 1740 O O . LYS A 1 217 ? 0.060 -10.688 13.313 1.00 97.19 217 LYS A O 1
ATOM 1745 N N . THR A 1 218 ? 1.828 -11.069 11.983 1.00 95.62 218 THR A N 1
ATOM 1746 C CA . THR A 1 218 ? 2.756 -10.179 12.670 1.00 95.62 218 THR A CA 1
ATOM 1747 C C . THR A 1 218 ? 3.498 -9.304 11.681 1.00 95.62 218 THR A C 1
ATOM 1749 O O . THR A 1 218 ? 3.626 -9.613 10.498 1.00 95.62 218 THR A O 1
ATOM 1752 N N . PHE A 1 219 ? 3.985 -8.186 12.195 1.00 91.25 219 PHE A N 1
ATOM 1753 C CA . PHE A 1 219 ? 4.830 -7.238 11.498 1.00 91.25 219 PHE A CA 1
ATOM 1754 C C . PHE A 1 219 ? 6.069 -6.983 12.350 1.00 91.25 219 PHE A C 1
ATOM 1756 O O . PHE A 1 219 ? 5.945 -6.646 13.530 1.00 91.25 219 PHE A O 1
ATOM 1763 N N . THR A 1 220 ? 7.254 -7.106 11.759 1.00 86.56 220 THR A N 1
ATOM 1764 C CA . THR A 1 220 ? 8.525 -6.857 12.446 1.00 86.56 220 THR A CA 1
ATOM 1765 C C . THR A 1 220 ? 9.242 -5.648 11.851 1.00 86.56 220 THR A C 1
ATOM 1767 O O . THR A 1 220 ? 9.605 -5.647 10.673 1.00 86.56 220 THR A O 1
ATOM 1770 N N . LYS A 1 221 ? 9.491 -4.631 12.687 1.00 80.00 221 LYS A N 1
ATOM 1771 C CA . LYS A 1 221 ? 10.326 -3.452 12.391 1.00 80.00 221 LYS A CA 1
ATOM 1772 C C . LYS A 1 221 ? 11.064 -3.040 13.664 1.00 80.00 221 LYS A C 1
ATOM 1774 O O . LYS A 1 221 ? 10.545 -2.273 14.468 1.00 80.00 221 LYS A O 1
ATOM 1779 N N . GLY A 1 222 ? 12.263 -3.584 13.869 1.00 80.50 222 GLY A N 1
ATOM 1780 C CA . GLY A 1 222 ? 12.993 -3.472 15.140 1.00 80.50 222 GLY A CA 1
ATOM 1781 C C . GLY A 1 222 ? 12.385 -4.354 16.236 1.00 80.50 222 GLY A C 1
ATOM 1782 O O . GLY A 1 222 ? 13.083 -5.188 16.798 1.00 80.50 222 GLY A O 1
ATOM 1783 N N . GLU A 1 223 ? 11.076 -4.243 16.451 1.00 84.31 223 GLU A N 1
ATOM 1784 C CA . GLU A 1 223 ? 10.272 -5.128 17.293 1.00 84.31 223 GLU A CA 1
ATOM 1785 C C . GLU A 1 223 ? 9.143 -5.794 16.499 1.00 84.31 223 GLU A C 1
ATOM 1787 O O . GLU A 1 223 ? 8.726 -5.302 15.445 1.00 84.31 223 GLU A O 1
ATOM 1792 N N . THR A 1 224 ? 8.663 -6.930 17.004 1.00 91.31 224 THR A N 1
ATOM 1793 C CA . THR A 1 224 ? 7.555 -7.684 16.408 1.00 91.31 224 THR A CA 1
ATOM 1794 C C . THR A 1 224 ? 6.254 -7.298 17.088 1.00 91.31 224 THR A C 1
ATOM 1796 O O . THR A 1 224 ? 6.129 -7.401 18.306 1.00 91.31 224 THR A O 1
ATOM 1799 N N . ARG A 1 225 ? 5.273 -6.883 16.289 1.00 92.75 225 ARG A N 1
ATOM 1800 C CA . ARG A 1 225 ? 3.938 -6.487 16.738 1.00 92.75 225 ARG A CA 1
ATOM 1801 C C . ARG A 1 225 ? 2.866 -7.299 16.003 1.00 92.75 225 ARG A C 1
ATOM 1803 O O . ARG A 1 225 ? 3.127 -7.783 14.898 1.00 92.75 225 ARG A O 1
ATOM 1810 N N . PRO A 1 226 ? 1.656 -7.441 16.567 1.00 94.88 226 PRO A N 1
ATOM 1811 C CA . PRO A 1 226 ? 0.521 -7.992 15.834 1.00 94.88 226 PRO A CA 1
ATOM 1812 C C . PRO A 1 226 ? 0.199 -7.155 14.590 1.00 94.88 226 PRO A C 1
ATOM 1814 O O . PRO A 1 226 ? 0.197 -5.925 14.647 1.00 94.88 226 PRO A O 1
ATOM 1817 N N . TRP A 1 227 ? -0.106 -7.818 13.475 1.00 95.06 227 TRP A N 1
ATOM 1818 C CA . TRP A 1 227 ? -0.705 -7.161 12.316 1.00 95.06 227 TRP A CA 1
ATOM 1819 C C . TRP A 1 227 ? -2.190 -6.930 12.591 1.00 95.06 227 TRP A C 1
ATOM 1821 O O . TRP A 1 227 ? -2.915 -7.854 12.962 1.00 95.06 227 TRP A O 1
ATOM 1831 N N . LEU A 1 228 ? -2.656 -5.701 12.400 1.00 96.88 228 LEU A N 1
ATOM 1832 C CA . LEU A 1 228 ? -4.036 -5.320 12.689 1.00 96.88 228 LEU A CA 1
ATOM 1833 C C . LEU A 1 228 ? -4.908 -5.466 11.435 1.00 96.88 228 LEU A C 1
ATOM 1835 O O . LEU A 1 228 ? -4.475 -5.118 10.337 1.00 96.88 228 LEU A O 1
ATOM 1839 N N . ARG A 1 229 ? -6.143 -5.968 11.593 1.00 97.44 229 ARG A N 1
ATOM 1840 C CA . ARG A 1 229 ? -7.125 -6.006 10.494 1.00 97.44 229 ARG A CA 1
ATOM 1841 C C . ARG A 1 229 ? -7.496 -4.594 10.033 1.00 97.44 229 ARG A C 1
ATOM 1843 O O . ARG A 1 229 ? -7.386 -3.647 10.807 1.00 97.44 229 ARG A O 1
ATOM 1850 N N . GLY A 1 230 ? -7.988 -4.470 8.805 1.00 98.25 230 GLY A N 1
ATOM 1851 C CA . GLY A 1 230 ? -8.308 -3.194 8.167 1.00 98.25 230 GLY A CA 1
ATOM 1852 C C . GLY A 1 230 ? -7.228 -2.687 7.211 1.00 98.25 230 GLY A C 1
ATOM 1853 O O . GLY A 1 230 ? -6.424 -3.476 6.716 1.00 98.25 230 GLY A O 1
ATOM 1854 N N . ILE A 1 231 ? -7.256 -1.381 6.932 1.00 98.31 231 ILE A N 1
ATOM 1855 C CA . ILE A 1 231 ? -6.294 -0.677 6.061 1.00 98.31 231 ILE A CA 1
ATOM 1856 C C . ILE A 1 231 ? -5.820 0.620 6.704 1.00 98.31 231 ILE A C 1
ATOM 1858 O O . ILE A 1 231 ? -6.437 1.131 7.643 1.00 98.31 231 ILE A O 1
ATOM 1862 N N . ASN A 1 232 ? -4.746 1.189 6.170 1.00 97.69 232 ASN A N 1
ATOM 1863 C CA . ASN A 1 232 ? -4.285 2.504 6.581 1.00 97.69 232 ASN A CA 1
ATOM 1864 C C . ASN A 1 232 ? -5.321 3.599 6.231 1.00 97.69 232 ASN A C 1
ATOM 1866 O O . ASN A 1 232 ? -5.869 3.625 5.124 1.00 97.69 232 ASN A O 1
ATOM 1870 N N . LEU A 1 233 ? -5.581 4.541 7.145 1.00 97.75 233 LEU A N 1
ATOM 1871 C CA . LEU A 1 233 ? -6.519 5.648 6.911 1.00 97.75 233 LEU A CA 1
ATOM 1872 C C . LEU A 1 233 ? -6.083 6.531 5.729 1.00 97.75 233 LEU A C 1
ATOM 1874 O O . LEU A 1 233 ? -6.936 7.006 4.981 1.00 97.75 233 LEU A O 1
ATOM 1878 N N . GLN A 1 234 ? -4.777 6.701 5.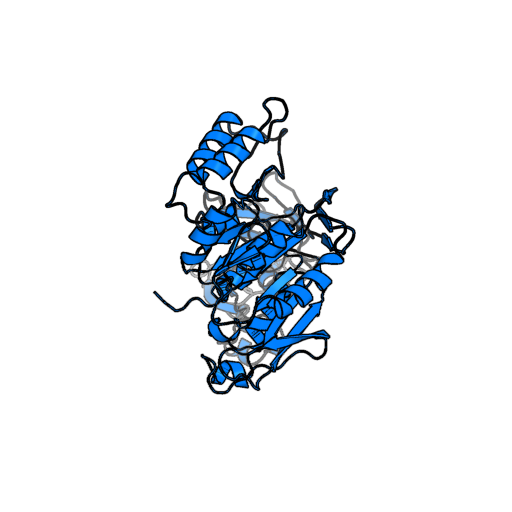493 1.00 95.69 234 GLN A N 1
ATOM 1879 C CA . GLN A 1 234 ? -4.274 7.376 4.292 1.00 95.69 234 GLN A CA 1
ATOM 1880 C C . GLN A 1 234 ? -4.767 6.677 3.016 1.00 95.69 234 GLN A C 1
ATOM 1882 O O . GLN A 1 234 ? -5.216 7.346 2.086 1.00 95.69 234 GLN A O 1
ATOM 1887 N N . THR A 1 235 ? -4.715 5.344 2.969 1.00 96.38 235 THR A N 1
ATOM 1888 C CA . THR A 1 235 ? -5.206 4.553 1.831 1.00 96.38 235 THR A CA 1
ATOM 1889 C C . THR A 1 235 ? -6.708 4.747 1.644 1.00 96.38 235 THR A C 1
ATOM 1891 O O . THR A 1 235 ? -7.149 5.018 0.526 1.00 96.38 235 THR A O 1
ATOM 1894 N N . PHE A 1 236 ? -7.483 4.686 2.733 1.00 97.56 236 PHE A N 1
ATOM 1895 C CA . PHE A 1 236 ? -8.931 4.910 2.707 1.00 97.56 236 PHE A CA 1
ATOM 1896 C C . PHE A 1 236 ? -9.288 6.279 2.114 1.00 97.56 236 PHE A C 1
ATOM 1898 O O . PHE A 1 236 ? -10.068 6.363 1.166 1.00 97.56 236 PHE A O 1
ATOM 1905 N N . LEU A 1 237 ? -8.667 7.351 2.612 1.00 95.50 237 LEU A N 1
ATOM 1906 C CA . LEU A 1 237 ? -8.945 8.713 2.155 1.00 95.50 237 LEU A CA 1
ATOM 1907 C C . LEU A 1 237 ? -8.562 8.912 0.677 1.00 95.50 237 LEU A C 1
ATOM 1909 O O . LEU A 1 237 ? -9.340 9.454 -0.105 1.00 95.50 237 LEU A O 1
ATOM 1913 N N . VAL A 1 238 ? -7.392 8.424 0.255 1.00 92.38 238 VAL A N 1
ATOM 1914 C CA . VAL A 1 238 ? -6.885 8.615 -1.120 1.00 92.38 238 VAL A CA 1
ATOM 1915 C C . VAL A 1 238 ? -7.655 7.799 -2.159 1.00 92.38 238 VAL A C 1
ATOM 1917 O O . VAL A 1 238 ? -7.763 8.187 -3.331 1.00 92.38 238 VAL A O 1
ATOM 1920 N N . LEU A 1 239 ? -8.206 6.660 -1.749 1.00 93.81 239 LEU A N 1
ATOM 1921 C CA . LEU A 1 239 ? -9.024 5.816 -2.608 1.00 93.81 239 LEU A CA 1
ATOM 1922 C C . LEU A 1 239 ? -10.517 6.148 -2.538 1.00 93.81 239 LEU A C 1
ATOM 1924 O O . LEU A 1 239 ? -11.324 5.340 -2.987 1.00 93.81 239 LEU A O 1
ATOM 1928 N N . ASN A 1 240 ? -10.864 7.362 -2.096 1.00 94.31 240 ASN A N 1
ATOM 1929 C CA . ASN A 1 240 ? -12.238 7.860 -2.041 1.00 94.31 240 ASN A CA 1
ATOM 1930 C C . ASN A 1 240 ? -13.136 6.980 -1.155 1.00 94.31 240 ASN A C 1
ATOM 1932 O O . ASN A 1 240 ? -14.181 6.492 -1.584 1.00 94.31 240 ASN A O 1
ATOM 1936 N N . GLY A 1 241 ? -12.677 6.713 0.068 1.00 96.19 241 GLY A N 1
ATOM 1937 C CA . GLY A 1 241 ? -13.436 5.988 1.077 1.00 96.19 241 GLY A CA 1
ATOM 1938 C C . GLY A 1 241 ? -14.697 6.742 1.504 1.00 96.19 241 GLY A C 1
ATOM 1939 O O . GLY A 1 241 ? -14.645 7.934 1.809 1.00 96.19 241 GLY A O 1
ATOM 1940 N N . VAL A 1 242 ? -15.826 6.031 1.517 1.00 95.44 242 VAL A N 1
ATOM 1941 C CA . VAL A 1 242 ? -17.168 6.579 1.788 1.00 95.44 242 VAL A CA 1
ATOM 1942 C C . VAL A 1 242 ? -17.787 5.994 3.057 1.00 95.44 242 VAL A C 1
ATOM 1944 O O . VAL A 1 242 ? -18.463 6.715 3.789 1.00 95.44 242 VAL A O 1
ATOM 1947 N N . GLN A 1 243 ? -17.564 4.703 3.328 1.00 96.00 243 GLN A N 1
ATOM 1948 C CA . GLN A 1 243 ? -18.066 4.023 4.526 1.00 96.00 243 GLN A CA 1
ATOM 1949 C C . GLN A 1 243 ? -16.917 3.325 5.265 1.00 96.00 243 GLN A C 1
ATOM 1951 O O . GLN A 1 243 ? -16.120 2.689 4.577 1.00 96.00 243 GLN A O 1
ATOM 1956 N N . PRO A 1 244 ? -16.810 3.397 6.609 1.00 96.38 244 PRO A N 1
ATOM 1957 C CA . PRO A 1 244 ? -17.624 4.185 7.546 1.00 96.38 244 PRO A CA 1
ATOM 1958 C C . PRO A 1 244 ? -17.591 5.686 7.237 1.00 96.38 244 PRO A C 1
ATOM 1960 O O . PRO A 1 244 ? -16.696 6.157 6.534 1.00 96.38 244 PRO A O 1
ATOM 1963 N N . SER A 1 245 ? -18.589 6.430 7.726 1.00 95.81 245 SER A N 1
ATOM 1964 C CA . SER A 1 245 ? -18.653 7.871 7.461 1.00 95.81 245 SER A CA 1
ATOM 1965 C C . SER A 1 245 ? -17.447 8.587 8.071 1.00 95.81 245 SER A C 1
ATOM 1967 O O . SER A 1 245 ? -16.861 8.142 9.062 1.00 95.81 245 SER A O 1
ATOM 1969 N N . ARG A 1 246 ? -17.080 9.731 7.496 1.00 96.00 246 ARG A N 1
ATOM 1970 C CA . ARG A 1 246 ? -15.971 10.555 7.993 1.00 96.00 246 ARG A CA 1
ATOM 1971 C C . ARG A 1 246 ? -16.181 10.989 9.444 1.00 96.00 246 ARG A C 1
ATOM 1973 O O . ARG A 1 246 ? -15.234 10.993 10.224 1.00 96.00 246 ARG A O 1
ATOM 1980 N N . GLU A 1 247 ? -17.419 11.277 9.830 1.00 97.19 247 GLU A N 1
ATOM 1981 C CA . GLU A 1 247 ? -17.803 11.626 11.200 1.00 97.19 247 GLU A CA 1
ATOM 1982 C C . GLU A 1 247 ? -17.576 10.453 12.158 1.00 97.19 247 GLU A C 1
ATOM 1984 O O . GLU A 1 247 ? -17.001 10.642 13.229 1.00 97.19 247 GLU A O 1
ATOM 1989 N N . HIS A 1 248 ? -17.957 9.236 11.752 1.00 96.81 248 HIS A N 1
ATOM 1990 C CA . HIS A 1 248 ? -17.714 8.021 12.534 1.00 96.81 248 HIS A CA 1
ATOM 1991 C C . HIS A 1 248 ? -16.217 7.751 12.711 1.00 96.81 248 HIS A C 1
ATOM 1993 O O . HIS A 1 248 ? -15.759 7.464 13.818 1.00 96.81 248 HIS A O 1
ATOM 1999 N N . ILE A 1 249 ? -15.430 7.900 11.641 1.00 97.75 249 ILE A N 1
ATOM 2000 C CA . ILE A 1 249 ? -13.968 7.749 11.696 1.00 97.75 249 ILE A CA 1
ATOM 2001 C C . ILE A 1 249 ? -13.362 8.783 12.650 1.00 97.75 249 ILE A C 1
ATOM 2003 O O . ILE A 1 249 ? -12.540 8.428 13.496 1.00 97.75 249 ILE A O 1
ATOM 2007 N N . ALA A 1 250 ? -13.770 10.050 12.535 1.00 97.25 250 ALA A N 1
ATOM 2008 C CA . ALA A 1 250 ? -13.309 11.123 13.410 1.00 97.25 250 ALA A CA 1
ATOM 2009 C C . ALA A 1 250 ? -13.601 10.801 14.882 1.00 97.25 250 ALA A C 1
ATOM 2011 O O . ALA A 1 250 ? -12.732 10.982 15.733 1.00 97.25 250 ALA A O 1
ATOM 2012 N N . GLU A 1 251 ? -14.784 10.266 15.180 1.00 96.81 251 GLU A N 1
ATOM 2013 C CA . GLU A 1 251 ? -15.158 9.895 16.543 1.00 96.81 251 GLU A CA 1
ATOM 2014 C C . G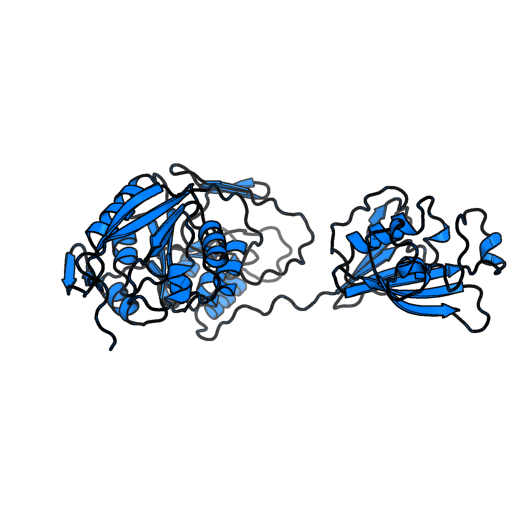LU A 1 251 ? -14.353 8.711 17.087 1.00 96.81 251 GLU A C 1
ATOM 2016 O O . GLU A 1 251 ? -13.862 8.751 18.219 1.00 96.81 251 GLU A O 1
ATOM 2021 N N . CYS A 1 252 ? -14.115 7.696 16.256 1.00 96.56 252 CYS A N 1
ATOM 2022 C CA . CYS A 1 252 ? -13.222 6.594 16.600 1.00 96.56 252 CYS A CA 1
ATOM 2023 C C . CYS A 1 252 ? -11.802 7.091 16.917 1.00 96.56 252 CYS A C 1
ATOM 2025 O O . CYS A 1 252 ? -11.197 6.632 17.8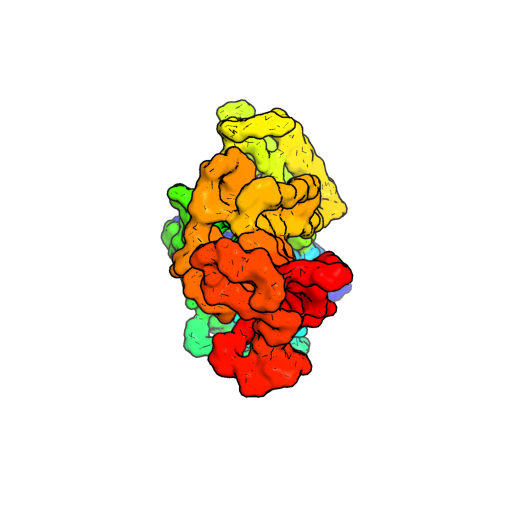84 1.00 96.56 252 CYS A O 1
ATOM 2027 N N . VAL A 1 253 ? -11.273 8.049 16.147 1.00 95.88 253 VAL A N 1
ATOM 2028 C CA . VAL A 1 253 ? -9.946 8.643 16.390 1.00 95.88 253 VAL A CA 1
ATOM 2029 C C . VAL A 1 253 ? -9.914 9.447 17.691 1.00 95.88 253 VAL A C 1
ATOM 2031 O O . VAL A 1 253 ? -8.962 9.296 18.458 1.00 95.88 253 VAL A O 1
ATOM 2034 N N . ARG A 1 254 ? -10.949 10.248 17.984 1.00 94.12 254 ARG A N 1
ATOM 2035 C CA . ARG A 1 254 ? -11.057 10.961 19.272 1.00 94.12 254 ARG A CA 1
ATOM 2036 C C . ARG A 1 254 ? -11.062 9.992 20.447 1.00 94.12 254 ARG A C 1
ATOM 2038 O O . ARG A 1 254 ? -10.338 10.211 21.410 1.00 94.12 254 ARG A O 1
ATOM 2045 N N . THR A 1 255 ? -11.831 8.912 20.334 1.00 93.00 255 THR A N 1
ATOM 2046 C CA . THR A 1 255 ? -11.958 7.895 21.386 1.00 93.00 255 THR A CA 1
ATOM 2047 C C . THR A 1 255 ? -10.663 7.101 21.582 1.00 93.00 255 THR A C 1
ATOM 2049 O O . THR A 1 255 ? -10.324 6.741 22.706 1.00 93.00 255 THR A O 1
ATOM 2052 N N . ALA A 1 256 ? -9.919 6.829 20.506 1.00 91.69 256 ALA A N 1
ATOM 2053 C CA . ALA A 1 256 ? -8.664 6.083 20.574 1.00 91.69 256 ALA A CA 1
ATOM 2054 C C . ALA A 1 256 ? -7.505 6.888 21.192 1.00 91.69 256 ALA A C 1
ATOM 2056 O O . ALA A 1 256 ? -6.551 6.295 21.698 1.00 91.69 256 ALA A O 1
ATOM 2057 N N . MET A 1 257 ? -7.568 8.224 21.163 1.00 85.06 257 MET A N 1
ATOM 2058 C CA . MET A 1 257 ? -6.565 9.081 21.795 1.00 85.06 257 MET A CA 1
ATOM 2059 C C . MET A 1 257 ? -6.767 9.149 23.312 1.00 85.06 257 MET A C 1
ATOM 2061 O O . MET A 1 257 ? -7.795 9.602 23.807 1.00 85.06 257 MET A O 1
ATOM 2065 N N . SER A 1 258 ? -5.738 8.764 24.067 1.00 75.44 258 SER A N 1
ATOM 2066 C CA . SER A 1 258 ? -5.721 8.887 25.526 1.00 75.44 258 SER A CA 1
ATOM 2067 C C . SER A 1 258 ? -4.854 10.074 25.956 1.00 75.44 258 SER A C 1
ATOM 2069 O O . SER A 1 258 ? -3.672 10.103 25.613 1.00 75.44 258 SER A O 1
ATOM 2071 N N . PRO A 1 259 ? -5.353 10.996 26.805 1.00 69.12 259 PRO A N 1
ATOM 2072 C CA . PRO A 1 259 ? -4.529 12.057 27.396 1.00 69.12 259 PRO A CA 1
ATOM 2073 C C . PRO A 1 259 ? -3.330 11.535 28.205 1.00 69.12 259 PRO A C 1
ATOM 2075 O O . PRO A 1 259 ? -2.383 12.272 28.460 1.00 69.12 259 PRO A O 1
ATOM 2078 N N . LYS A 1 260 ? -3.369 10.265 28.633 1.00 68.25 260 LYS A N 1
ATOM 2079 C CA . LYS A 1 260 ? -2.311 9.619 29.425 1.00 68.25 260 LYS A CA 1
ATOM 2080 C C . LYS A 1 260 ? -1.233 8.946 28.568 1.00 68.25 260 LYS A C 1
ATOM 2082 O O . LYS A 1 260 ? -0.230 8.499 29.116 1.00 68.25 260 LYS A O 1
ATOM 2087 N N . SER A 1 261 ? -1.436 8.842 27.256 1.00 73.62 261 SER A N 1
ATOM 2088 C CA . SER A 1 261 ? -0.546 8.120 26.341 1.00 73.62 261 SER A CA 1
ATOM 2089 C C . SER A 1 261 ? -0.311 8.964 25.090 1.00 73.62 261 SER A C 1
ATOM 2091 O O . SER A 1 261 ? -1.003 8.769 24.090 1.00 73.62 261 SER A O 1
ATOM 2093 N N . PRO A 1 262 ? 0.621 9.931 25.155 1.00 77.50 262 PRO A N 1
ATOM 2094 C CA . PRO A 1 262 ? 0.856 10.841 24.049 1.00 77.50 262 PRO A CA 1
ATOM 2095 C C . PRO A 1 262 ? 1.397 10.111 22.813 1.00 77.50 262 PRO A C 1
ATOM 2097 O O . PRO A 1 262 ? 2.189 9.173 22.934 1.00 77.50 262 PRO A O 1
ATOM 2100 N N . HIS A 1 263 ? 0.978 10.555 21.627 1.00 85.00 263 HIS A N 1
ATOM 2101 C CA . HIS A 1 263 ? 1.384 9.976 20.344 1.00 85.00 263 HIS A CA 1
ATOM 2102 C C . HIS A 1 263 ? 2.615 10.686 19.770 1.00 85.00 263 HIS A C 1
ATOM 2104 O O . HIS A 1 263 ? 3.589 10.019 19.445 1.00 85.00 263 HIS A O 1
ATOM 2110 N N . GLY A 1 264 ? 2.636 12.021 19.722 1.00 77.44 264 GLY A N 1
ATOM 2111 C CA . GLY A 1 264 ? 3.808 12.813 19.330 1.00 77.44 264 GLY A CA 1
ATOM 2112 C C . GLY A 1 264 ? 3.959 13.116 17.833 1.00 77.44 264 GLY A C 1
ATOM 2113 O O . GLY A 1 264 ? 4.722 14.021 17.490 1.00 77.44 264 GLY A O 1
ATOM 2114 N N . ASP A 1 265 ? 3.240 12.427 16.940 1.00 81.62 265 ASP A N 1
ATOM 2115 C CA . ASP A 1 265 ? 3.209 12.722 15.499 1.00 81.62 265 ASP A CA 1
ATOM 2116 C C . ASP A 1 265 ? 1.962 12.159 14.792 1.00 81.62 265 ASP A C 1
ATOM 2118 O O . ASP A 1 265 ? 2.056 11.478 13.773 1.00 81.62 265 ASP A O 1
ATOM 2122 N N . LEU A 1 266 ? 0.769 12.466 15.312 1.00 87.31 266 LEU A N 1
ATOM 2123 C CA . LEU A 1 266 ? -0.480 11.886 14.816 1.00 87.31 266 LEU A CA 1
ATOM 2124 C C . LEU A 1 266 ? -0.877 12.425 13.424 1.00 87.31 266 LEU A C 1
ATOM 2126 O O . LEU A 1 266 ? -1.241 13.590 13.255 1.00 87.31 266 LEU A O 1
ATOM 2130 N N . THR A 1 267 ? -0.842 11.546 12.421 1.00 91.00 267 THR A N 1
ATOM 2131 C CA . THR A 1 267 ? -1.213 11.820 11.020 1.00 91.00 267 THR A CA 1
ATOM 2132 C C . THR A 1 267 ? -2.061 10.674 10.438 1.00 91.00 267 THR A C 1
ATOM 2134 O O . THR A 1 267 ? -2.176 9.630 11.086 1.00 91.00 267 THR A O 1
ATOM 2137 N N . PRO A 1 268 ? -2.647 10.794 9.223 1.00 94.44 268 PRO A N 1
ATOM 2138 C CA . PRO A 1 268 ? -3.480 9.724 8.669 1.00 94.44 268 PRO A CA 1
ATOM 2139 C C . PRO A 1 268 ? -2.757 8.378 8.538 1.00 94.44 268 PRO A C 1
ATOM 2141 O O . PRO A 1 268 ? -3.370 7.338 8.749 1.00 94.44 268 PRO A O 1
ATOM 2144 N N . TRP A 1 269 ? -1.450 8.366 8.255 1.00 92.88 269 TRP A N 1
ATOM 2145 C CA . TRP A 1 269 ? -0.701 7.112 8.143 1.00 92.88 269 TRP A CA 1
ATOM 2146 C C . TRP A 1 269 ? -0.391 6.431 9.478 1.00 92.88 269 TRP A C 1
ATOM 2148 O O . TRP A 1 269 ? 0.032 5.278 9.473 1.00 92.88 269 TRP A O 1
ATOM 2158 N N . ASN A 1 270 ? -0.654 7.090 10.607 1.00 93.94 270 ASN A N 1
ATOM 2159 C CA . ASN A 1 270 ? -0.555 6.501 11.941 1.00 93.94 270 ASN A CA 1
ATOM 2160 C C . ASN A 1 270 ? -1.856 5.828 12.402 1.00 93.94 270 ASN A C 1
ATOM 2162 O O . ASN A 1 270 ? -1.943 5.421 13.559 1.00 93.94 270 ASN A O 1
ATOM 2166 N N . VAL A 1 271 ? -2.872 5.724 11.540 1.00 97.12 271 VAL A N 1
ATOM 2167 C CA . VAL A 1 271 ? -4.185 5.176 11.894 1.00 97.12 271 VAL A CA 1
ATOM 2168 C C . VAL A 1 271 ? -4.501 3.961 11.029 1.00 97.12 271 VAL A C 1
ATOM 2170 O O . VAL A 1 271 ? -4.589 4.065 9.805 1.00 97.12 271 VAL A O 1
ATOM 2173 N N . ILE A 1 272 ? -4.728 2.815 11.669 1.00 97.94 272 ILE A N 1
ATOM 2174 C CA . ILE A 1 272 ? -5.308 1.633 11.023 1.00 97.94 272 ILE A CA 1
ATOM 2175 C C . ILE A 1 272 ? -6.816 1.642 11.257 1.00 97.94 272 ILE A C 1
ATOM 2177 O O . ILE A 1 272 ? -7.280 1.570 12.398 1.00 97.94 272 ILE A O 1
ATOM 2181 N N . LEU A 1 273 ? -7.577 1.741 10.170 1.00 98.31 273 LEU A N 1
ATOM 2182 C CA . LEU A 1 273 ? -9.033 1.760 10.174 1.00 98.31 273 LEU A CA 1
ATOM 2183 C C . LEU A 1 273 ? -9.574 0.332 10.067 1.00 98.31 273 LEU A C 1
ATOM 2185 O O . LEU A 1 273 ? -9.384 -0.320 9.043 1.00 98.31 273 LEU A O 1
ATOM 2189 N N . GLN A 1 274 ? -10.285 -0.131 11.099 1.00 98.00 274 GLN A N 1
ATOM 2190 C CA . GLN A 1 274 ? -10.918 -1.461 11.132 1.00 98.00 274 GLN A CA 1
ATOM 2191 C C . GLN A 1 274 ? -12.420 -1.409 10.800 1.00 98.00 274 GLN A C 1
ATOM 2193 O O . GLN A 1 274 ? -13.036 -2.446 10.548 1.00 98.00 274 GLN A O 1
ATOM 2198 N N . GLY A 1 275 ? -12.989 -0.198 10.770 1.00 95.50 275 GLY A N 1
ATOM 2199 C CA . GLY A 1 275 ? -14.391 0.090 10.469 1.00 95.50 275 GLY A CA 1
ATOM 2200 C C . GLY A 1 275 ? -15.203 0.387 11.723 1.00 95.50 275 GLY A C 1
ATOM 2201 O O . GLY A 1 275 ? -15.675 1.499 11.931 1.00 95.50 275 GLY A O 1
ATOM 2202 N N . ASP A 1 276 ? -15.271 -0.594 12.614 1.00 95.31 276 ASP A N 1
ATOM 2203 C CA . ASP A 1 276 ? -15.879 -0.490 13.944 1.00 95.31 276 ASP A CA 1
ATOM 2204 C C . ASP A 1 276 ? -14.998 0.242 14.968 1.00 95.31 276 ASP A C 1
ATOM 2206 O O . ASP A 1 276 ? -15.487 0.697 15.999 1.00 95.31 276 ASP A O 1
ATOM 2210 N N . ARG A 1 277 ? -13.697 0.348 14.692 1.00 95.75 277 ARG A N 1
ATOM 2211 C CA . ARG A 1 277 ? -12.700 1.005 15.543 1.00 95.75 277 ARG A CA 1
ATOM 2212 C C . ARG A 1 277 ? -11.492 1.454 14.727 1.00 95.75 277 ARG A C 1
ATOM 2214 O O . ARG A 1 277 ? -11.335 1.087 13.557 1.00 95.75 277 ARG A O 1
ATOM 2221 N N . VAL A 1 278 ? -10.604 2.201 15.376 1.00 97.25 278 VAL A N 1
ATOM 2222 C CA . VAL A 1 278 ? -9.275 2.535 14.854 1.00 97.25 278 VAL A CA 1
ATOM 2223 C C . VAL A 1 278 ? -8.192 2.101 15.831 1.00 97.25 278 VAL A C 1
ATOM 2225 O O . VAL A 1 278 ? -8.429 2.009 17.034 1.00 97.25 278 VAL A O 1
ATOM 2228 N N . ALA A 1 279 ? -6.994 1.859 15.312 1.00 95.94 279 ALA A N 1
ATOM 2229 C CA . ALA A 1 279 ? -5.799 1.674 16.118 1.00 95.94 279 ALA A CA 1
ATOM 2230 C C . ALA A 1 279 ? -4.747 2.710 15.731 1.00 95.94 279 ALA A C 1
ATOM 2232 O O . ALA A 1 279 ? -4.478 2.914 14.545 1.00 95.94 279 ALA A O 1
ATOM 2233 N N . LEU A 1 280 ? -4.156 3.348 16.738 1.00 94.19 280 LEU A N 1
ATOM 2234 C CA . LEU A 1 280 ? -3.067 4.299 16.558 1.00 94.19 280 LEU A CA 1
ATOM 2235 C C . LEU A 1 280 ? -1.736 3.549 16.619 1.00 94.19 280 LEU A C 1
ATOM 2237 O O . LEU A 1 280 ? -1.499 2.778 17.548 1.00 94.19 280 LEU A O 1
ATOM 2241 N N . ILE A 1 281 ? -0.878 3.765 15.627 1.00 91.38 281 ILE A N 1
ATOM 2242 C CA . ILE A 1 281 ? 0.403 3.068 15.478 1.00 91.38 281 ILE A CA 1
ATOM 2243 C C . ILE A 1 281 ? 1.570 4.053 15.399 1.00 91.38 281 ILE A C 1
ATOM 2245 O O . ILE A 1 281 ? 1.391 5.235 15.098 1.00 91.38 281 ILE A O 1
ATOM 2249 N N . ASP A 1 282 ? 2.777 3.542 15.646 1.00 85.12 282 ASP A N 1
ATOM 2250 C CA . ASP A 1 282 ? 4.044 4.269 15.492 1.00 85.12 282 ASP A CA 1
ATOM 2251 C C . ASP A 1 282 ? 4.141 5.578 16.291 1.00 85.12 282 ASP A C 1
ATOM 2253 O O . ASP A 1 282 ? 4.713 6.552 15.812 1.00 85.12 282 ASP A O 1
ATOM 2257 N N . ALA A 1 283 ? 3.615 5.583 17.521 1.00 83.69 283 ALA A N 1
ATOM 2258 C CA . ALA A 1 283 ? 3.768 6.699 18.453 1.00 83.69 283 ALA A CA 1
ATOM 2259 C C . ALA A 1 283 ? 5.251 7.014 18.735 1.00 83.69 283 ALA A C 1
ATOM 2261 O O . ALA A 1 283 ? 6.069 6.111 18.936 1.00 83.69 283 ALA A O 1
ATOM 2262 N N . LYS A 1 284 ? 5.586 8.306 18.802 1.00 74.38 284 LYS A N 1
ATOM 2263 C CA . LYS A 1 284 ? 6.910 8.861 19.126 1.00 74.38 284 LYS A CA 1
ATOM 2264 C C . LYS A 1 284 ? 6.848 9.827 20.323 1.00 74.38 284 LYS A C 1
ATOM 2266 O O . LYS A 1 284 ? 7.115 11.022 20.169 1.00 74.38 284 LYS A O 1
ATOM 2271 N N . PRO A 1 285 ? 6.564 9.331 21.540 1.00 65.19 285 PRO A N 1
ATOM 2272 C CA . PRO A 1 285 ? 6.362 10.180 22.717 1.00 65.19 285 PRO A CA 1
ATOM 2273 C C . PRO A 1 285 ? 7.623 10.930 23.196 1.00 65.19 285 PRO A C 1
ATOM 2275 O O . PRO A 1 285 ? 7.498 11.965 23.855 1.00 65.19 285 PRO A O 1
ATOM 2278 N N . GLU A 1 286 ? 8.823 10.437 22.861 1.00 57.47 286 GLU A N 1
ATOM 2279 C CA . GLU A 1 286 ? 10.123 10.946 23.346 1.00 57.47 286 GLU A CA 1
ATOM 2280 C C . GLU A 1 286 ? 10.861 11.873 22.352 1.00 57.47 286 GLU A C 1
ATOM 2282 O O . GLU A 1 286 ? 11.992 12.289 22.599 1.00 57.47 286 GLU A O 1
ATOM 2287 N N . GLY A 1 287 ? 10.248 12.213 21.211 1.00 54.09 287 GLY A N 1
ATOM 2288 C CA . GLY A 1 287 ? 10.839 13.129 20.228 1.00 54.09 287 GLY A CA 1
ATOM 2289 C C . GLY A 1 287 ? 10.787 14.605 20.653 1.00 54.09 287 GLY A C 1
ATOM 2290 O O . GLY A 1 287 ? 9.950 15.003 21.462 1.00 54.09 287 GLY A O 1
ATOM 2291 N N . VAL A 1 288 ? 11.648 15.449 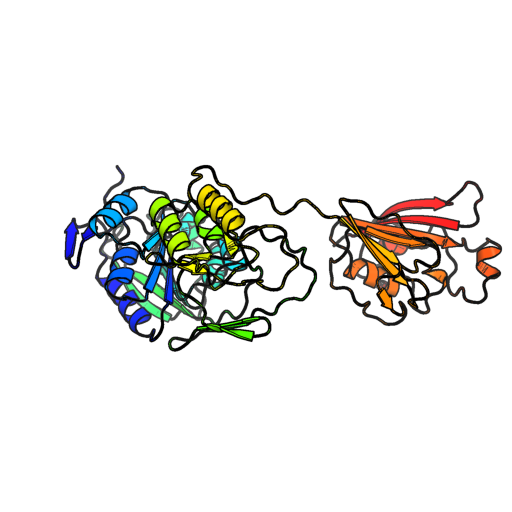20.063 1.00 47.06 288 VAL A N 1
ATOM 2292 C CA . VAL A 1 288 ? 11.537 16.919 20.168 1.00 47.06 288 VAL A CA 1
ATOM 2293 C C . VAL A 1 288 ? 10.139 17.325 19.692 1.00 47.06 288 VAL A C 1
ATOM 2295 O O . VAL A 1 288 ? 9.838 17.239 18.501 1.00 47.06 288 VAL A O 1
ATOM 2298 N N . ARG A 1 289 ? 9.269 17.720 20.628 1.00 52.88 289 ARG A N 1
ATOM 2299 C CA . ARG A 1 289 ? 7.866 18.033 20.339 1.00 52.88 289 ARG A CA 1
ATOM 2300 C C . ARG A 1 289 ? 7.787 19.291 19.482 1.00 52.88 289 ARG A C 1
ATOM 2302 O O . ARG A 1 289 ? 8.131 20.376 19.938 1.00 52.88 289 ARG A O 1
ATOM 2309 N N . ALA A 1 290 ? 7.321 19.143 18.245 1.00 47.47 290 ALA A N 1
ATOM 2310 C CA . ALA A 1 290 ? 7.026 20.283 17.379 1.00 47.47 290 ALA A CA 1
ATOM 2311 C C . ALA A 1 290 ? 5.716 20.996 17.783 1.00 47.47 290 ALA A C 1
ATOM 2313 O O . ALA A 1 290 ? 5.565 22.183 17.505 1.00 47.47 290 ALA A O 1
ATOM 2314 N N . SER A 1 291 ? 4.781 20.283 18.428 1.00 58.72 291 SER A N 1
ATOM 2315 C CA . SER A 1 291 ? 3.516 20.801 18.976 1.00 58.72 291 SER A CA 1
ATOM 2316 C C . SER A 1 291 ? 2.914 19.839 20.013 1.00 58.72 291 SER A C 1
ATOM 2318 O O . SER A 1 291 ? 3.430 18.739 20.209 1.00 58.72 291 SER A O 1
ATOM 2320 N N . GLU A 1 292 ? 1.815 20.239 20.658 1.00 75.50 292 GLU A N 1
ATOM 2321 C CA . GLU A 1 292 ? 1.018 19.384 21.549 1.00 75.50 292 GLU A CA 1
ATOM 2322 C C . GLU A 1 292 ? 0.140 18.393 20.761 1.00 75.50 292 GLU A C 1
ATOM 2324 O O . GLU A 1 292 ? -0.308 18.687 19.650 1.00 75.50 292 GLU A O 1
ATOM 2329 N N . ASP A 1 293 ? -0.149 17.225 21.343 1.00 77.56 293 ASP A N 1
ATOM 2330 C CA . ASP A 1 293 ? -0.978 16.183 20.713 1.00 77.56 293 ASP A CA 1
ATOM 2331 C C . ASP A 1 293 ? -2.396 16.642 20.381 1.00 77.56 293 ASP A C 1
ATOM 2333 O O . ASP A 1 293 ? -2.955 16.201 19.378 1.00 77.56 293 ASP A O 1
ATOM 2337 N N . ALA A 1 294 ? -2.955 17.567 21.166 1.00 83.25 294 ALA A N 1
ATOM 2338 C CA . ALA A 1 294 ? -4.241 18.189 20.864 1.00 83.25 294 ALA A CA 1
ATOM 2339 C C . ALA A 1 294 ? -4.225 18.847 19.474 1.00 83.25 294 ALA A C 1
ATOM 2341 O O . ALA A 1 294 ? -5.149 18.667 18.686 1.00 83.25 294 ALA A O 1
ATOM 2342 N N . THR A 1 295 ? -3.126 19.521 19.120 1.00 85.75 295 THR A N 1
ATOM 2343 C CA . THR A 1 295 ? -2.966 20.166 17.811 1.00 85.75 295 THR A CA 1
ATOM 2344 C C . THR A 1 295 ? -2.866 19.148 16.677 1.00 85.75 295 THR A C 1
ATOM 2346 O O . THR A 1 295 ? -3.413 19.371 15.595 1.00 85.75 295 THR A O 1
ATOM 2349 N N . PHE A 1 296 ? -2.157 18.033 16.883 1.00 87.31 296 PHE A N 1
ATOM 2350 C CA . PHE A 1 296 ? -2.083 16.971 15.876 1.00 87.31 296 PHE A CA 1
ATOM 2351 C C . PHE A 1 296 ? -3.438 16.288 15.683 1.00 87.31 296 PHE A C 1
ATOM 2353 O O . PHE A 1 296 ? -3.852 16.070 14.545 1.00 87.31 296 PHE A O 1
ATOM 2360 N N . LEU A 1 297 ? -4.153 16.025 16.780 1.00 90.00 297 LEU A N 1
ATOM 2361 C CA . LEU A 1 297 ? -5.503 15.480 16.750 1.00 90.00 297 LEU A CA 1
ATOM 2362 C C . LEU A 1 297 ? -6.451 16.402 15.984 1.00 90.00 297 LEU A C 1
ATOM 2364 O O . LEU A 1 297 ? -7.086 15.947 15.041 1.00 90.00 297 LEU A O 1
ATOM 2368 N N . GLU A 1 298 ? -6.505 17.694 16.305 1.00 91.88 298 GLU A N 1
ATOM 2369 C CA . GLU A 1 298 ? -7.352 18.657 15.588 1.00 91.88 298 GLU A CA 1
ATOM 2370 C C . GLU A 1 298 ? -7.054 18.692 14.083 1.00 91.88 298 GLU A C 1
ATOM 2372 O O . GLU A 1 298 ? -7.978 18.652 13.270 1.00 91.88 298 GLU A O 1
ATOM 2377 N N . LYS A 1 299 ? -5.772 18.685 13.691 1.00 92.12 299 LYS A N 1
ATOM 2378 C CA . LYS A 1 299 ? -5.364 18.622 12.277 1.00 92.12 299 LYS A CA 1
ATOM 2379 C C . LYS A 1 299 ? -5.797 17.323 11.601 1.00 92.12 299 LYS A C 1
ATOM 2381 O O . LYS A 1 299 ? -6.256 17.354 10.456 1.00 92.12 299 LYS A O 1
ATOM 2386 N N . LEU A 1 300 ? -5.646 16.187 12.280 1.00 93.94 300 LEU A N 1
ATOM 2387 C CA . LEU A 1 300 ? -6.077 14.895 11.756 1.00 93.94 300 LEU A CA 1
ATOM 2388 C C . LEU A 1 300 ? -7.602 14.847 11.611 1.00 93.94 300 LEU A C 1
ATOM 2390 O O . LEU A 1 300 ? -8.093 14.429 10.569 1.00 93.94 300 LEU A O 1
ATOM 2394 N N . ILE A 1 301 ? -8.355 15.324 12.601 1.00 96.56 301 ILE A N 1
ATOM 2395 C CA . ILE A 1 301 ? -9.817 15.405 12.530 1.00 96.56 301 ILE A CA 1
ATOM 2396 C C . ILE A 1 301 ? -10.248 16.313 11.375 1.00 96.56 301 ILE A C 1
ATOM 2398 O O . ILE A 1 301 ? -11.093 15.911 10.582 1.00 96.56 301 ILE A O 1
ATOM 2402 N N . ALA A 1 302 ? -9.633 17.488 11.214 1.00 95.81 302 ALA A N 1
ATOM 2403 C CA . ALA A 1 302 ? -9.906 18.362 10.074 1.00 95.81 302 ALA A CA 1
ATOM 2404 C C . ALA A 1 302 ? -9.628 17.656 8.734 1.00 95.81 302 ALA A C 1
ATOM 2406 O O . ALA A 1 302 ? -10.435 17.737 7.814 1.00 95.81 302 ALA A O 1
ATOM 2407 N N . THR A 1 303 ? -8.537 16.889 8.651 1.00 94.94 303 THR A N 1
ATOM 2408 C CA . THR A 1 303 ? -8.193 16.072 7.475 1.00 94.94 303 THR A CA 1
ATOM 2409 C C . THR A 1 303 ? -9.245 14.990 7.194 1.00 94.94 303 THR A C 1
ATOM 2411 O O . THR A 1 303 ? -9.676 14.810 6.055 1.00 94.94 303 THR A O 1
ATOM 2414 N N . ILE A 1 304 ? -9.694 14.283 8.235 1.00 96.06 304 ILE A N 1
ATOM 2415 C CA . ILE A 1 304 ? -10.735 13.248 8.151 1.00 96.06 304 ILE A CA 1
ATOM 2416 C C . ILE A 1 304 ? -12.084 13.842 7.763 1.00 96.06 304 ILE A C 1
ATOM 2418 O O . ILE A 1 304 ? -12.872 13.154 7.126 1.00 96.06 304 ILE A O 1
ATOM 2422 N N . LEU A 1 305 ? -12.373 15.093 8.108 1.00 96.38 305 LEU A N 1
ATOM 2423 C CA . LEU A 1 305 ? -13.640 15.740 7.770 1.00 96.38 305 LEU A CA 1
ATOM 2424 C C . LEU A 1 305 ? -13.602 16.494 6.432 1.00 96.38 305 LEU A C 1
ATOM 2426 O O . LEU A 1 305 ? -14.662 16.841 5.931 1.00 96.38 305 LEU A O 1
ATOM 2430 N N . ASP A 1 306 ? -12.430 16.699 5.820 1.00 93.50 306 ASP A N 1
ATOM 2431 C CA . ASP A 1 306 ? -12.288 17.382 4.525 1.00 93.50 306 ASP A CA 1
ATOM 2432 C C . ASP A 1 306 ? -12.637 16.466 3.329 1.00 93.50 306 ASP A C 1
ATOM 2434 O O . ASP A 1 306 ? -11.790 15.660 2.913 1.00 93.50 306 ASP A O 1
ATOM 2438 N N . PRO A 1 307 ? -13.833 16.583 2.713 1.00 86.06 307 PRO A N 1
ATOM 2439 C CA . PRO A 1 307 ? -14.237 15.735 1.589 1.00 86.06 307 PRO A CA 1
ATOM 2440 C C . PRO A 1 307 ? -13.353 15.927 0.348 1.00 86.06 307 PRO A C 1
ATOM 2442 O O . PRO A 1 307 ? -13.314 15.043 -0.505 1.00 86.06 307 PRO A O 1
ATOM 2445 N N . GLY A 1 308 ? -12.636 17.052 0.252 1.00 84.31 308 GLY A N 1
ATOM 2446 C CA . GLY A 1 308 ? -11.701 17.363 -0.824 1.00 84.31 308 GLY A CA 1
ATOM 2447 C C . GLY A 1 308 ? -10.286 16.840 -0.588 1.00 84.31 308 GLY A C 1
ATOM 2448 O O . GLY A 1 308 ? -9.421 17.061 -1.436 1.00 84.31 308 GLY A O 1
ATOM 2449 N N . TYR A 1 309 ? -10.033 16.149 0.528 1.00 83.94 309 TYR A N 1
ATOM 2450 C CA . TYR A 1 309 ? -8.700 15.657 0.843 1.00 83.94 309 TYR A CA 1
ATOM 2451 C C . TYR A 1 309 ? -8.170 14.728 -0.254 1.00 83.94 309 TYR A C 1
ATOM 2453 O O . TYR A 1 309 ? -8.681 13.633 -0.497 1.00 83.94 309 TYR A O 1
ATOM 2461 N N . THR A 1 310 ? -7.074 15.150 -0.872 1.00 68.75 310 THR A N 1
ATOM 2462 C CA . THR A 1 310 ? -6.251 14.320 -1.750 1.00 68.75 310 THR A CA 1
ATOM 2463 C C . THR A 1 310 ? -4.970 13.924 -1.029 1.00 68.75 310 THR A C 1
ATOM 2465 O O . THR A 1 310 ? -4.535 14.626 -0.116 1.00 68.75 310 THR A O 1
ATOM 2468 N N . ALA A 1 311 ? -4.314 12.842 -1.469 1.00 60.16 311 ALA A N 1
ATOM 2469 C CA . ALA A 1 311 ? -2.987 12.492 -0.957 1.00 60.16 311 ALA A CA 1
ATOM 2470 C C . ALA A 1 311 ? -2.076 13.733 -0.981 1.00 60.16 311 ALA A C 1
ATOM 2472 O O . ALA A 1 311 ? -2.060 14.427 -2.006 1.00 60.16 311 ALA A O 1
ATOM 2473 N N . PRO A 1 312 ? -1.304 14.015 0.084 1.00 55.72 312 PRO A N 1
ATOM 2474 C CA . PRO A 1 312 ? -0.297 15.055 0.011 1.00 55.72 312 PRO A CA 1
ATOM 2475 C C . PRO A 1 312 ? 0.610 14.738 -1.184 1.00 55.72 312 PRO A C 1
ATOM 2477 O O . PRO A 1 312 ? 0.950 13.564 -1.395 1.00 55.72 312 PRO A O 1
ATOM 2480 N N . PRO A 1 313 ? 0.980 15.739 -2.004 1.00 46.22 313 PRO A N 1
ATOM 2481 C CA . PRO A 1 313 ? 1.918 15.500 -3.086 1.00 46.22 313 PRO A CA 1
ATOM 2482 C C . PRO A 1 313 ? 3.169 14.847 -2.484 1.00 46.22 313 PRO A C 1
ATOM 2484 O O . PRO A 1 313 ? 3.578 15.252 -1.388 1.00 46.22 313 PRO A O 1
ATOM 2487 N N . PRO A 1 314 ? 3.772 13.839 -3.148 1.00 48.12 314 PRO A N 1
ATOM 2488 C CA . PRO A 1 314 ? 4.989 13.219 -2.644 1.00 48.12 314 PRO A CA 1
ATOM 2489 C C . PRO A 1 314 ? 5.967 14.339 -2.312 1.00 48.12 314 PRO A C 1
ATOM 2491 O O . PRO A 1 314 ? 6.197 15.216 -3.152 1.00 48.12 314 PRO A O 1
ATOM 2494 N N . VAL A 1 315 ? 6.453 14.355 -1.064 1.00 47.69 315 VAL A N 1
ATOM 2495 C CA . VAL A 1 315 ? 7.269 15.443 -0.509 1.00 47.69 315 VAL A CA 1
ATOM 2496 C C . VAL A 1 315 ? 8.257 15.896 -1.580 1.00 47.69 315 VAL A C 1
ATOM 2498 O O . VAL A 1 315 ? 9.014 15.080 -2.110 1.00 47.69 315 VAL A O 1
ATOM 2501 N N . ALA A 1 316 ? 8.217 17.171 -1.972 1.00 45.41 316 ALA A N 1
ATOM 2502 C CA . ALA A 1 316 ? 8.919 17.657 -3.157 1.00 45.41 316 ALA A CA 1
ATOM 2503 C C . ALA A 1 316 ? 10.377 17.180 -3.204 1.00 45.41 316 ALA A C 1
ATOM 2505 O O . ALA A 1 316 ? 11.108 17.325 -2.228 1.00 45.41 316 ALA A O 1
ATOM 2506 N N . LYS A 1 317 ? 10.762 16.581 -4.338 1.00 53.69 317 LYS A N 1
ATOM 2507 C CA . LYS A 1 317 ? 12.116 16.488 -4.924 1.00 53.69 317 LYS A CA 1
ATOM 2508 C C . LYS A 1 317 ? 13.404 16.706 -4.111 1.00 53.69 317 LYS A C 1
ATOM 2510 O O . LYS A 1 317 ? 14.261 17.310 -4.731 1.00 53.69 317 LYS A O 1
ATOM 2515 N N . ARG A 1 318 ? 13.595 16.421 -2.811 1.00 63.81 318 ARG A N 1
ATOM 2516 C CA . ARG A 1 318 ? 14.810 16.849 -2.084 1.00 63.81 318 ARG A CA 1
ATOM 2517 C C . ARG A 1 318 ? 16.034 16.219 -2.743 1.00 63.81 318 ARG A C 1
ATOM 2519 O O . ARG A 1 318 ? 16.271 15.018 -2.633 1.00 63.81 318 ARG A O 1
ATOM 2526 N N . ILE A 1 319 ? 16.742 17.057 -3.489 1.00 83.44 319 ILE A N 1
ATOM 2527 C CA . ILE A 1 319 ? 17.868 16.691 -4.338 1.00 83.44 319 ILE A CA 1
ATOM 2528 C C . ILE A 1 319 ? 18.985 16.201 -3.421 1.00 83.44 319 ILE A C 1
ATOM 2530 O O . ILE A 1 319 ? 19.393 16.954 -2.539 1.00 83.44 319 ILE A O 1
ATOM 2534 N N . ARG A 1 320 ? 19.502 14.985 -3.613 1.00 88.19 320 ARG A N 1
ATOM 2535 C CA . ARG A 1 320 ? 20.666 14.506 -2.850 1.00 88.19 320 ARG A CA 1
ATOM 2536 C C . ARG A 1 320 ? 21.950 14.756 -3.630 1.00 88.19 320 ARG A C 1
ATOM 2538 O O . ARG A 1 320 ? 22.060 14.370 -4.796 1.00 88.19 320 ARG A O 1
ATOM 2545 N N . ARG A 1 321 ? 22.911 15.415 -2.984 1.00 93.62 321 ARG A N 1
ATOM 2546 C CA . ARG A 1 321 ? 24.218 15.791 -3.533 1.00 93.62 321 ARG A CA 1
ATOM 2547 C C . ARG A 1 321 ? 25.326 15.145 -2.706 1.00 93.62 321 ARG A C 1
ATOM 2549 O O . ARG A 1 321 ? 25.284 15.247 -1.483 1.00 93.62 321 ARG A O 1
ATOM 2556 N N . LEU A 1 322 ? 26.316 14.549 -3.359 1.00 94.38 322 LEU A N 1
ATOM 2557 C CA . LEU A 1 322 ? 27.516 14.008 -2.717 1.00 94.38 322 LEU A CA 1
ATOM 2558 C C . LEU A 1 322 ? 28.754 14.796 -3.148 1.00 94.38 322 LEU A C 1
ATOM 2560 O O . LEU A 1 322 ? 28.953 15.019 -4.339 1.00 94.38 322 LEU A O 1
ATOM 2564 N N . SER A 1 323 ? 29.584 15.182 -2.185 1.00 96.00 323 SER A N 1
ATOM 2565 C CA . SER A 1 323 ? 30.945 15.675 -2.403 1.00 96.00 323 SER A CA 1
ATOM 2566 C C . SER A 1 323 ? 31.924 14.540 -2.105 1.00 96.00 323 SER A C 1
ATOM 2568 O O . SER A 1 323 ? 32.065 14.164 -0.944 1.00 96.00 323 SER A O 1
ATOM 2570 N N . LEU A 1 324 ? 32.553 13.968 -3.131 1.00 95.31 324 LEU A N 1
ATOM 2571 C CA . LEU A 1 324 ? 33.561 12.909 -3.015 1.00 95.31 324 LEU A CA 1
ATOM 2572 C C . LEU A 1 324 ? 34.956 13.521 -2.887 1.00 95.31 324 LEU A C 1
ATOM 2574 O O . LEU A 1 324 ? 35.338 14.331 -3.731 1.00 95.31 324 LEU A O 1
ATOM 2578 N N . GLY A 1 325 ? 35.705 13.108 -1.860 1.00 93.19 325 GLY A N 1
ATOM 2579 C CA . GLY A 1 325 ? 37.019 13.684 -1.548 1.00 93.19 325 GLY A CA 1
ATOM 2580 C C . GLY A 1 325 ? 36.890 15.171 -1.249 1.00 93.19 325 GLY A C 1
ATOM 2581 O O . GLY A 1 325 ? 37.440 16.007 -1.957 1.00 93.19 325 GLY A O 1
ATOM 2582 N N . THR A 1 326 ? 36.047 15.504 -0.271 1.00 93.56 326 THR A N 1
ATOM 2583 C CA . THR A 1 326 ? 35.657 16.891 0.011 1.00 93.56 326 THR A CA 1
ATOM 2584 C C . THR A 1 326 ? 36.863 17.780 0.319 1.00 93.56 326 THR A C 1
ATOM 2586 O O . THR A 1 326 ? 36.863 18.956 -0.061 1.00 93.56 326 THR A O 1
ATOM 2589 N N . GLY A 1 327 ? 37.874 17.226 0.990 1.00 90.62 327 GLY A N 1
ATOM 2590 C CA . GLY A 1 327 ? 39.006 17.940 1.553 1.00 90.62 327 GLY A CA 1
ATOM 2591 C C . GLY A 1 327 ? 38.523 19.181 2.288 1.00 90.62 327 GLY A C 1
ATOM 2592 O O . GLY A 1 327 ? 37.498 19.174 2.978 1.00 90.62 327 GLY A O 1
ATOM 2593 N N . ASP A 1 328 ? 39.185 20.303 2.019 1.00 89.25 328 ASP A N 1
ATOM 2594 C CA . ASP A 1 328 ? 38.774 21.572 2.604 1.00 89.25 328 ASP A CA 1
ATOM 2595 C C . ASP A 1 328 ? 37.629 22.287 1.881 1.00 89.25 328 ASP A C 1
ATOM 2597 O O . ASP A 1 328 ? 37.079 23.282 2.377 1.00 89.25 328 ASP A O 1
ATOM 2601 N N . ARG A 1 329 ? 37.218 21.777 0.719 1.00 87.50 329 ARG A N 1
ATOM 2602 C CA . ARG A 1 329 ? 36.255 22.443 -0.149 1.00 87.50 329 ARG A CA 1
ATOM 2603 C C . ARG A 1 329 ? 34.829 21.985 0.134 1.00 87.50 329 ARG A C 1
ATOM 2605 O O . ARG A 1 329 ? 34.228 21.206 -0.606 1.00 87.50 329 ARG A O 1
ATOM 2612 N N . LEU A 1 330 ? 34.215 22.594 1.140 1.00 87.62 330 LEU A N 1
ATOM 2613 C CA . LEU A 1 330 ? 32.797 22.372 1.407 1.00 87.62 330 LEU A CA 1
ATOM 2614 C C . LEU A 1 330 ? 31.891 22.936 0.311 1.00 87.62 330 LEU A C 1
ATOM 2616 O O . LEU A 1 330 ? 31.884 24.132 0.006 1.00 87.62 330 LEU A O 1
ATOM 2620 N N . ILE A 1 331 ? 31.010 22.082 -0.202 1.00 85.44 331 ILE A N 1
ATOM 2621 C CA . ILE A 1 331 ? 29.833 22.517 -0.958 1.00 85.44 331 ILE A CA 1
ATOM 2622 C C . ILE A 1 331 ? 28.809 23.141 0.001 1.00 85.44 331 ILE A C 1
ATOM 2624 O O . ILE A 1 331 ? 28.410 22.513 0.984 1.00 85.44 331 ILE A O 1
ATOM 2628 N N . LYS A 1 332 ? 28.326 24.353 -0.310 1.00 84.19 332 LYS A N 1
ATOM 2629 C CA . LYS A 1 332 ? 27.256 25.010 0.460 1.00 84.19 332 LYS A CA 1
ATOM 2630 C C . LYS A 1 332 ? 25.993 24.143 0.481 1.00 84.19 332 LYS A C 1
ATOM 2632 O O . LYS A 1 332 ? 25.490 23.729 -0.567 1.00 84.19 332 LYS A O 1
ATOM 2637 N N . ARG A 1 333 ? 25.450 23.912 1.678 1.00 82.31 333 ARG A N 1
ATOM 2638 C CA . ARG A 1 333 ? 24.162 23.230 1.859 1.00 82.31 333 ARG A CA 1
ATOM 2639 C C . ARG A 1 333 ? 23.038 24.133 1.341 1.00 82.31 333 ARG A C 1
ATOM 2641 O O . ARG A 1 333 ? 23.025 25.331 1.607 1.00 82.31 333 ARG A O 1
ATOM 2648 N N . HIS A 1 334 ? 22.108 23.567 0.577 1.00 73.81 334 HIS A N 1
ATOM 2649 C CA . HIS A 1 334 ? 20.960 24.292 0.026 1.00 73.81 334 HIS A CA 1
ATOM 2650 C C . HIS A 1 334 ? 19.675 23.813 0.705 1.00 73.81 334 HIS A C 1
ATOM 2652 O O . HIS A 1 334 ? 19.506 22.615 0.898 1.00 73.81 334 HIS A O 1
ATOM 2658 N N . LYS A 1 335 ? 18.736 24.717 1.018 1.00 72.38 335 LYS A N 1
ATOM 2659 C CA . LYS A 1 335 ? 17.497 24.378 1.752 1.00 72.38 335 LYS A CA 1
ATOM 2660 C C . LYS A 1 335 ? 16.671 23.250 1.110 1.00 72.38 335 LYS A C 1
ATOM 2662 O O . LYS A 1 335 ? 16.101 22.427 1.816 1.00 72.38 335 LYS A O 1
ATOM 2667 N N . ASN A 1 336 ? 16.694 23.159 -0.221 1.00 71.00 336 ASN A N 1
ATOM 2668 C CA . ASN A 1 336 ? 15.946 22.155 -0.993 1.00 71.00 336 ASN A CA 1
ATOM 2669 C C . ASN A 1 336 ? 16.801 20.953 -1.436 1.00 71.00 336 ASN A C 1
ATOM 2671 O O . ASN A 1 336 ? 16.363 20.155 -2.263 1.00 71.00 336 ASN A O 1
ATOM 2675 N N . ALA A 1 337 ? 18.028 20.838 -0.928 1.00 78.69 337 ALA A N 1
ATOM 2676 C CA . ALA A 1 337 ? 18.907 19.710 -1.190 1.00 78.69 337 ALA A CA 1
ATOM 2677 C C . ALA A 1 337 ? 19.407 19.112 0.128 1.00 78.69 337 ALA A C 1
ATOM 2679 O O . ALA A 1 337 ? 19.451 19.772 1.166 1.00 78.69 337 ALA A O 1
ATOM 2680 N N . GLU A 1 338 ? 19.751 17.840 0.097 1.00 83.81 338 GLU A N 1
ATOM 2681 C CA . GLU A 1 338 ? 20.568 17.211 1.120 1.00 83.81 338 GLU A CA 1
ATOM 2682 C C . GLU A 1 338 ? 21.972 17.075 0.540 1.00 83.81 338 GLU A C 1
ATOM 2684 O O . GLU A 1 338 ? 22.155 16.430 -0.490 1.00 83.81 338 GLU A O 1
ATOM 2689 N N . THR A 1 339 ? 22.944 17.737 1.159 1.00 89.31 339 THR A N 1
ATOM 2690 C CA . THR A 1 339 ? 24.347 17.654 0.752 1.00 89.31 339 THR A CA 1
ATOM 2691 C C . THR A 1 339 ? 25.080 16.797 1.764 1.00 89.31 339 THR A C 1
ATOM 2693 O O . THR A 1 339 ? 24.991 17.077 2.958 1.00 89.31 339 THR A O 1
ATOM 2696 N N . VAL A 1 340 ? 25.792 15.794 1.262 1.00 87.94 340 VAL A N 1
ATOM 2697 C CA . VAL A 1 340 ? 26.667 14.913 2.028 1.00 87.94 340 VAL A CA 1
ATOM 2698 C C . VAL A 1 340 ? 28.111 15.195 1.634 1.00 87.94 340 VAL A C 1
ATOM 2700 O O . VAL A 1 340 ? 28.445 15.199 0.445 1.00 87.94 340 VAL A O 1
ATOM 2703 N N . HIS A 1 341 ? 28.964 15.402 2.627 1.00 92.62 341 HIS A N 1
ATOM 2704 C CA . HIS A 1 341 ? 30.406 15.544 2.472 1.00 92.62 341 HIS A CA 1
ATOM 2705 C C . HIS A 1 341 ? 31.099 14.239 2.860 1.00 92.62 341 HIS A C 1
ATOM 2707 O O . HIS A 1 341 ? 31.004 13.789 4.001 1.00 92.62 341 HIS A O 1
ATOM 2713 N N . HIS A 1 342 ? 31.771 13.624 1.892 1.00 92.81 342 HIS A N 1
ATOM 2714 C CA . HIS A 1 342 ? 32.545 12.403 2.071 1.00 92.81 342 HIS A CA 1
ATOM 2715 C C . HIS A 1 342 ? 34.043 12.706 1.985 1.00 92.81 342 HIS A C 1
ATOM 2717 O O . HIS A 1 342 ? 34.475 13.438 1.087 1.00 92.81 342 HIS A O 1
ATOM 2723 N N . ASP A 1 343 ? 34.837 12.064 2.838 1.00 94.06 343 ASP A N 1
ATOM 2724 C CA . ASP A 1 343 ? 36.298 12.049 2.747 1.00 94.06 343 ASP A CA 1
ATOM 2725 C C . ASP A 1 343 ? 36.901 10.720 3.236 1.00 94.06 343 ASP A C 1
ATOM 2727 O O . ASP A 1 343 ? 36.186 9.896 3.795 1.00 94.06 343 ASP A O 1
ATOM 2731 N N . LEU A 1 344 ? 38.207 10.512 3.048 1.00 90.44 344 LEU A N 1
ATOM 2732 C CA . LEU A 1 344 ? 38.944 9.358 3.574 1.00 90.44 344 LEU A CA 1
ATOM 2733 C C . LEU A 1 344 ? 38.901 9.321 5.108 1.00 90.44 344 LEU A C 1
ATOM 2735 O O . LEU A 1 344 ? 38.756 8.263 5.713 1.00 90.44 344 LEU A O 1
ATOM 2739 N N . THR A 1 345 ? 39.010 10.487 5.749 1.00 88.75 345 THR A N 1
ATOM 2740 C CA . THR A 1 345 ? 38.971 10.620 7.211 1.00 88.75 345 THR A CA 1
ATOM 2741 C C . THR A 1 345 ? 38.080 11.777 7.642 1.00 88.75 345 THR A C 1
ATOM 2743 O O . THR A 1 345 ? 37.927 12.773 6.931 1.00 88.75 345 THR A O 1
ATOM 2746 N N . LYS A 1 346 ? 37.533 11.699 8.860 1.00 91.62 346 LYS A N 1
ATOM 2747 C CA . LYS A 1 346 ? 36.775 12.795 9.476 1.00 91.62 346 LYS A CA 1
ATOM 2748 C C . LYS A 1 346 ? 37.712 13.844 10.085 1.00 91.62 346 LYS A C 1
ATOM 2750 O O . LYS A 1 346 ? 37.694 14.096 11.284 1.00 91.62 346 LYS A O 1
ATOM 2755 N N . HIS A 1 347 ? 38.542 14.451 9.246 1.00 91.38 347 HIS A N 1
ATOM 2756 C CA . HIS A 1 347 ? 39.495 15.489 9.645 1.00 91.38 347 HIS A CA 1
ATOM 2757 C C . HIS A 1 347 ? 38.810 16.805 10.058 1.00 91.38 347 HIS A C 1
ATOM 2759 O O . HIS A 1 347 ? 39.447 17.675 10.647 1.00 91.38 347 HIS A O 1
ATOM 2765 N N . ARG A 1 348 ? 37.504 16.947 9.784 1.00 88.56 348 ARG A N 1
ATOM 2766 C CA . ARG A 1 348 ? 36.691 18.118 10.124 1.00 88.56 348 ARG A CA 1
ATOM 2767 C C . ARG A 1 348 ? 35.253 17.757 10.523 1.00 88.56 348 ARG A C 1
ATOM 2769 O O . ARG A 1 348 ? 34.745 16.723 10.079 1.00 88.56 348 ARG A O 1
ATOM 2776 N N . PRO A 1 349 ? 34.557 18.614 11.298 1.00 87.75 349 PRO A N 1
ATOM 2777 C CA . PRO A 1 349 ? 33.181 18.359 11.729 1.00 87.75 349 PRO A CA 1
ATOM 2778 C C . PRO A 1 349 ? 32.170 18.259 10.585 1.00 87.75 349 PRO A C 1
ATOM 2780 O O . PRO A 1 349 ? 31.184 17.537 10.717 1.00 87.75 349 PRO A O 1
ATOM 2783 N N . GLU A 1 350 ? 32.393 18.974 9.478 1.00 90.56 350 GLU A N 1
ATOM 2784 C CA . GLU A 1 350 ? 31.447 19.012 8.358 1.00 90.56 350 GLU A CA 1
ATOM 2785 C C . GLU A 1 350 ? 31.546 17.801 7.429 1.00 90.56 350 GLU A C 1
ATOM 2787 O O . GLU A 1 350 ? 30.686 17.649 6.565 1.00 90.56 350 GLU A O 1
ATOM 2792 N N . ILE A 1 351 ? 32.555 16.940 7.605 1.00 87.12 351 ILE A N 1
ATOM 2793 C CA . ILE A 1 351 ? 32.618 15.647 6.923 1.00 87.12 351 ILE A CA 1
ATOM 2794 C C . ILE A 1 351 ? 31.575 14.716 7.552 1.00 87.12 351 ILE A C 1
ATOM 2796 O O . ILE A 1 351 ? 31.696 14.296 8.708 1.00 87.12 351 ILE A O 1
ATOM 2800 N N . ASP A 1 352 ? 30.536 14.401 6.780 1.00 83.19 352 ASP A N 1
ATOM 2801 C CA . ASP A 1 352 ? 29.423 13.555 7.209 1.00 83.19 352 ASP A CA 1
ATOM 2802 C C . ASP A 1 352 ? 29.813 12.069 7.214 1.00 83.19 352 ASP A C 1
ATOM 2804 O O . ASP A 1 352 ? 29.372 11.323 8.089 1.00 83.19 352 ASP A O 1
ATOM 2808 N N . VAL A 1 353 ? 30.639 11.642 6.249 1.00 83.94 353 VAL A N 1
ATOM 2809 C CA . VAL A 1 353 ? 31.065 10.244 6.075 1.00 83.94 353 VAL A CA 1
ATOM 2810 C C . VAL A 1 353 ? 32.570 10.156 5.851 1.00 83.94 353 VAL A C 1
ATOM 2812 O O . VAL A 1 353 ? 33.105 10.807 4.956 1.00 83.94 353 VAL A O 1
ATOM 2815 N N . ALA A 1 354 ? 33.230 9.318 6.651 1.00 86.12 354 ALA A N 1
ATOM 2816 C CA . ALA A 1 354 ? 34.619 8.922 6.460 1.00 86.12 354 ALA A CA 1
ATOM 2817 C C . ALA A 1 354 ? 34.663 7.501 5.884 1.00 86.12 354 ALA A C 1
ATOM 2819 O O . ALA A 1 354 ? 34.198 6.575 6.548 1.00 86.12 354 ALA A O 1
ATOM 2820 N N . HIS A 1 355 ? 35.162 7.339 4.659 1.00 83.88 355 HIS A N 1
ATOM 2821 C CA . HIS A 1 355 ? 35.304 6.041 3.991 1.00 83.88 355 HIS A CA 1
ATOM 2822 C C . HIS A 1 355 ? 36.434 6.093 2.951 1.00 83.88 355 HIS A C 1
ATOM 2824 O O . HIS A 1 355 ? 36.589 7.083 2.235 1.00 83.88 355 HIS A O 1
ATOM 2830 N N . ASP A 1 356 ? 37.243 5.035 2.857 1.00 92.44 356 ASP A N 1
ATOM 2831 C CA . ASP A 1 356 ? 38.281 4.939 1.825 1.00 92.44 356 ASP A CA 1
ATOM 2832 C C . ASP A 1 356 ? 37.640 4.569 0.485 1.00 92.44 356 ASP A C 1
ATOM 2834 O O . ASP A 1 356 ? 37.121 3.470 0.305 1.00 92.44 356 ASP A O 1
ATOM 2838 N N . LEU A 1 357 ? 37.692 5.477 -0.494 1.00 94.12 357 LEU A N 1
ATOM 2839 C CA . LEU A 1 357 ? 37.124 5.231 -1.824 1.00 94.12 357 LEU A CA 1
ATOM 2840 C C . LEU A 1 357 ? 37.811 4.080 -2.572 1.00 94.12 357 LEU A C 1
ATOM 2842 O O . LEU A 1 357 ? 37.269 3.644 -3.583 1.00 94.12 357 LEU A O 1
ATOM 2846 N N . ASN A 1 358 ? 38.957 3.579 -2.098 1.00 94.44 358 ASN A N 1
ATOM 2847 C CA . ASN A 1 358 ? 39.584 2.367 -2.623 1.00 94.44 358 ASN A CA 1
ATOM 2848 C C . ASN A 1 358 ? 38.924 1.068 -2.147 1.00 94.44 358 ASN A C 1
ATOM 2850 O O . ASN A 1 358 ? 39.203 0.010 -2.709 1.00 94.44 358 ASN A O 1
ATOM 2854 N N . GLU A 1 3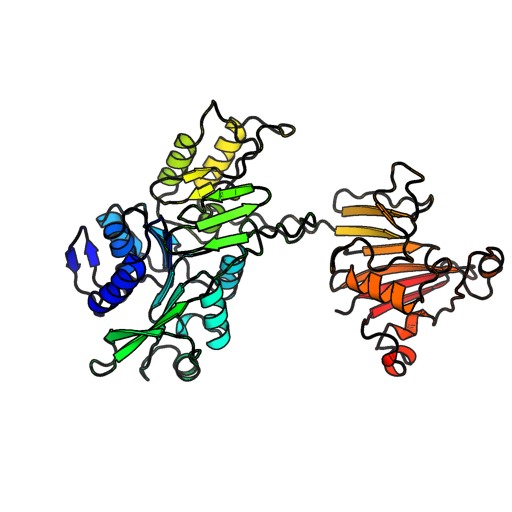59 ? 38.052 1.139 -1.143 1.00 88.06 359 GLU A N 1
ATOM 2855 C CA . GLU A 1 359 ? 37.296 0.004 -0.629 1.00 88.06 359 GLU A CA 1
ATOM 2856 C C . GLU A 1 359 ? 35.902 -0.007 -1.260 1.00 88.06 359 GLU A C 1
ATOM 2858 O O . GLU A 1 359 ? 35.020 0.783 -0.907 1.00 88.06 359 GLU A O 1
ATOM 2863 N N . LEU A 1 360 ? 35.718 -0.900 -2.235 1.00 79.69 360 LEU A N 1
ATOM 2864 C CA . LEU A 1 360 ? 34.423 -1.165 -2.852 1.00 79.69 360 LEU A CA 1
ATOM 2865 C C . LEU A 1 360 ? 33.673 -2.282 -2.101 1.00 79.69 360 LEU A C 1
ATOM 2867 O O . LEU A 1 360 ? 34.300 -3.255 -1.678 1.00 79.69 360 LEU A O 1
ATOM 2871 N N . PRO A 1 361 ? 32.332 -2.208 -2.009 1.00 84.69 361 PRO A N 1
ATOM 2872 C CA . PRO A 1 361 ? 31.494 -1.087 -2.438 1.00 84.69 361 PRO A CA 1
ATOM 2873 C C . PRO A 1 361 ? 31.560 0.097 -1.457 1.00 84.69 361 PRO A C 1
ATOM 2875 O O . PRO A 1 361 ? 31.707 -0.081 -0.250 1.00 84.69 361 PRO A O 1
ATOM 2878 N N . TRP A 1 362 ? 31.374 1.314 -1.969 1.00 84.50 362 TRP A N 1
ATOM 2879 C CA . TRP A 1 362 ? 31.183 2.517 -1.156 1.00 84.50 362 TRP A CA 1
ATOM 2880 C C . TRP A 1 362 ? 29.909 2.391 -0.299 1.00 84.50 362 TRP A C 1
ATOM 2882 O O . TRP A 1 362 ? 28.962 1.706 -0.711 1.00 84.50 362 TRP A O 1
ATOM 2892 N N . PRO A 1 363 ? 29.810 3.092 0.853 1.00 80.94 363 PRO A N 1
ATOM 2893 C CA . PRO A 1 363 ? 28.771 2.892 1.873 1.00 80.94 363 PRO A CA 1
ATOM 2894 C C . PRO A 1 363 ? 27.434 3.550 1.493 1.00 80.94 363 PRO A C 1
ATOM 2896 O O . PRO A 1 363 ? 26.743 4.170 2.302 1.00 80.94 363 PRO A O 1
ATOM 2899 N N . TRP A 1 364 ? 27.062 3.425 0.225 1.00 73.81 364 TRP A N 1
ATOM 2900 C CA . TRP A 1 364 ? 25.892 4.019 -0.387 1.00 73.81 364 TRP A CA 1
ATOM 2901 C C . TRP A 1 364 ? 25.102 2.945 -1.118 1.00 73.81 364 TRP A C 1
ATOM 2903 O O . TRP A 1 364 ? 25.658 2.078 -1.789 1.00 73.81 364 TRP A O 1
ATOM 2913 N N . LEU A 1 365 ? 23.780 3.010 -1.020 1.00 55.03 365 LEU A N 1
ATOM 2914 C CA . LEU A 1 365 ? 22.907 2.143 -1.801 1.00 55.03 365 LEU A CA 1
ATOM 2915 C C . LEU A 1 365 ? 22.872 2.596 -3.263 1.00 55.03 365 LEU A C 1
ATOM 2917 O O . LEU A 1 365 ? 23.157 3.754 -3.585 1.00 55.03 365 LEU A O 1
ATOM 2921 N N . ASP A 1 366 ? 22.445 1.700 -4.141 1.00 68.25 366 ASP A N 1
ATOM 2922 C CA . ASP A 1 366 ? 22.159 2.032 -5.530 1.00 68.25 366 ASP A CA 1
ATOM 2923 C C . ASP A 1 366 ? 21.154 3.191 -5.609 1.00 68.25 366 ASP A C 1
ATOM 2925 O O . ASP A 1 366 ? 20.206 3.262 -4.825 1.00 68.25 366 ASP A O 1
ATOM 2929 N N . ASN A 1 367 ? 21.311 4.087 -6.586 1.00 76.75 367 ASN A N 1
ATOM 2930 C CA . ASN A 1 367 ? 20.359 5.180 -6.838 1.00 76.75 367 ASN A CA 1
ATOM 2931 C C . ASN A 1 367 ? 20.129 6.138 -5.640 1.00 76.75 367 ASN A C 1
ATOM 2933 O O . ASN A 1 367 ? 19.043 6.711 -5.475 1.00 76.75 367 ASN A O 1
ATOM 2937 N N . SER A 1 368 ? 21.150 6.343 -4.811 1.00 78.38 368 SER A N 1
ATOM 2938 C CA . SER A 1 368 ? 21.119 7.225 -3.640 1.00 78.38 368 SER A CA 1
ATOM 2939 C C . SER A 1 368 ? 21.242 8.717 -3.963 1.00 78.38 368 SER A C 1
ATOM 2941 O O . SER A 1 368 ? 20.691 9.528 -3.217 1.00 78.38 368 SER A O 1
ATOM 2943 N N . PHE A 1 369 ? 21.934 9.096 -5.043 1.00 85.06 369 PHE A N 1
ATOM 2944 C CA . PHE A 1 369 ? 22.278 10.497 -5.327 1.00 85.06 369 PHE A CA 1
ATOM 2945 C C . PHE A 1 369 ? 21.740 11.001 -6.666 1.00 85.06 369 PHE A C 1
ATOM 2947 O O . PHE A 1 369 ? 21.718 10.279 -7.661 1.00 85.06 369 PHE A O 1
ATOM 2954 N N . ASP A 1 370 ? 21.318 12.267 -6.690 1.00 90.62 370 ASP A N 1
ATOM 2955 C CA . ASP A 1 370 ? 20.938 12.977 -7.915 1.00 90.62 370 ASP A CA 1
ATOM 2956 C C . ASP A 1 370 ? 22.153 13.713 -8.518 1.00 90.62 370 ASP A C 1
ATOM 2958 O O . ASP A 1 370 ? 22.259 13.833 -9.738 1.00 90.62 370 ASP A O 1
ATOM 2962 N N . PHE A 1 371 ? 23.087 14.170 -7.672 1.00 94.69 371 PHE A N 1
ATOM 2963 C CA . PHE A 1 371 ? 24.330 14.823 -8.092 1.00 94.69 371 PHE A CA 1
ATOM 2964 C C . PHE A 1 371 ? 25.537 14.311 -7.310 1.00 94.69 371 PHE A C 1
ATOM 2966 O O . PHE A 1 371 ? 25.470 14.168 -6.089 1.00 94.69 371 PHE A O 1
ATOM 2973 N N . ILE A 1 372 ? 26.657 14.126 -7.999 1.00 97.38 372 ILE A N 1
ATOM 2974 C CA . ILE A 1 372 ? 27.957 13.837 -7.389 1.00 97.38 372 ILE A CA 1
ATOM 2975 C C . ILE A 1 372 ? 28.975 14.849 -7.901 1.00 97.38 372 ILE A C 1
ATOM 2977 O O . ILE A 1 372 ? 29.001 15.169 -9.088 1.00 97.38 372 ILE A O 1
ATOM 2981 N N . GLU A 1 373 ? 29.813 15.356 -7.006 1.00 96.94 373 GLU A N 1
ATOM 2982 C CA . GLU A 1 373 ? 30.968 16.180 -7.332 1.00 96.94 373 GLU A CA 1
ATOM 2983 C C . GLU A 1 373 ? 32.240 15.484 -6.843 1.00 96.94 373 GLU A C 1
ATOM 2985 O O . GLU A 1 373 ? 32.354 15.173 -5.662 1.00 96.94 373 GLU A O 1
ATOM 2990 N N . ALA A 1 374 ? 33.186 15.254 -7.748 1.00 96.81 374 ALA A N 1
ATOM 2991 C CA . ALA A 1 374 ? 34.490 14.661 -7.474 1.00 96.81 374 ALA A CA 1
ATOM 2992 C C . ALA A 1 374 ? 35.572 15.628 -7.974 1.00 96.81 374 ALA A C 1
ATOM 2994 O O . ALA A 1 374 ? 35.862 15.708 -9.172 1.00 96.81 374 ALA A O 1
ATOM 2995 N N . TRP A 1 375 ? 36.119 16.431 -7.065 1.00 95.62 375 TRP A N 1
ATOM 2996 C CA . TRP A 1 375 ? 37.077 17.481 -7.401 1.00 95.62 375 TRP A CA 1
ATOM 2997 C C . TRP A 1 375 ? 38.452 17.119 -6.868 1.00 95.62 375 TRP A C 1
ATOM 2999 O O . TRP A 1 375 ? 38.647 17.157 -5.664 1.00 95.62 375 TRP A O 1
ATOM 3009 N N . ALA A 1 376 ? 39.390 16.854 -7.775 1.00 93.75 376 ALA A N 1
ATOM 3010 C CA . ALA A 1 376 ? 40.761 16.487 -7.448 1.00 93.75 376 ALA A CA 1
ATOM 3011 C C . ALA A 1 376 ? 40.849 15.308 -6.455 1.00 93.75 376 ALA A C 1
ATOM 3013 O O . ALA A 1 376 ? 41.400 15.416 -5.367 1.00 93.75 376 ALA A O 1
ATOM 3014 N N . VAL A 1 377 ? 40.188 14.203 -6.806 1.00 96.38 377 VAL A N 1
ATOM 3015 C CA . VAL A 1 377 ? 40.092 12.998 -5.963 1.00 96.38 377 VAL A CA 1
ATOM 3016 C C . VAL A 1 377 ? 40.389 11.733 -6.761 1.00 96.38 377 VAL A C 1
ATOM 3018 O O . VAL A 1 377 ? 41.072 10.841 -6.269 1.00 96.38 377 VAL A O 1
ATOM 3021 N N . LEU A 1 378 ? 39.912 11.651 -8.008 1.00 97.06 378 LEU A N 1
ATOM 3022 C CA . LEU A 1 378 ? 40.027 10.447 -8.835 1.00 97.06 378 LEU A CA 1
ATOM 3023 C C . LEU A 1 378 ? 41.482 10.105 -9.167 1.00 97.06 378 LEU A C 1
ATOM 3025 O O . LEU A 1 378 ? 41.826 8.934 -9.261 1.00 97.06 378 LEU A O 1
ATOM 3029 N N . GLU A 1 379 ? 42.338 11.109 -9.325 1.00 96.12 379 GLU A N 1
ATOM 3030 C CA . GLU A 1 379 ? 43.769 10.954 -9.573 1.00 96.12 379 GLU A CA 1
ATOM 3031 C C . GLU A 1 379 ? 44.519 10.297 -8.408 1.00 96.12 379 GLU A C 1
ATOM 3033 O O . GLU A 1 379 ? 45.560 9.690 -8.649 1.00 96.12 379 GLU A O 1
ATOM 3038 N N . HIS A 1 380 ? 43.984 10.357 -7.185 1.00 95.94 380 HIS A N 1
ATOM 3039 C CA . HIS A 1 380 ? 44.595 9.776 -5.986 1.00 95.94 380 HIS A CA 1
ATOM 3040 C C . HIS A 1 380 ? 44.160 8.319 -5.730 1.00 95.94 380 HIS A C 1
ATOM 3042 O O . HIS A 1 380 ? 44.768 7.623 -4.912 1.00 95.94 380 HIS A O 1
ATOM 3048 N N . LEU A 1 381 ? 43.117 7.830 -6.413 1.00 96.62 381 LEU A N 1
ATOM 3049 C CA . LEU A 1 381 ? 42.567 6.492 -6.178 1.00 96.62 381 LEU A CA 1
ATOM 3050 C C . LEU A 1 381 ? 43.458 5.397 -6.774 1.00 96.62 381 LEU A C 1
ATOM 3052 O O . LEU A 1 381 ? 43.947 5.512 -7.894 1.00 96.62 381 LEU A O 1
ATOM 3056 N N . LYS A 1 382 ? 43.641 4.301 -6.035 1.00 96.69 382 LYS A N 1
ATOM 3057 C CA . LYS A 1 382 ? 44.229 3.042 -6.520 1.00 96.69 382 LYS A CA 1
ATOM 3058 C C . LYS A 1 382 ? 43.293 2.322 -7.488 1.00 96.69 382 LYS A C 1
ATOM 3060 O O . LYS A 1 382 ? 43.788 1.638 -8.379 1.00 96.69 382 LYS A O 1
ATOM 3065 N N . LEU A 1 383 ? 41.979 2.481 -7.309 1.00 94.50 383 LEU A N 1
ATOM 3066 C CA . LEU A 1 383 ? 40.981 1.989 -8.257 1.00 94.50 383 LEU A CA 1
ATOM 3067 C C . LEU A 1 383 ? 41.229 2.565 -9.646 1.00 94.50 383 LEU A C 1
ATOM 3069 O O . LEU A 1 383 ? 41.607 3.730 -9.794 1.00 94.50 383 LEU A O 1
ATOM 3073 N N . SER A 1 384 ? 40.944 1.763 -10.666 1.00 95.00 384 SER A N 1
ATOM 3074 C CA . SER A 1 384 ? 40.872 2.257 -12.031 1.00 95.00 384 SER A CA 1
ATOM 3075 C C . SER A 1 384 ? 39.761 3.300 -12.179 1.00 95.00 384 SER A C 1
ATOM 3077 O O . SER A 1 384 ? 38.796 3.373 -11.404 1.00 95.00 384 SER A O 1
ATOM 3079 N N . LEU A 1 385 ? 39.866 4.098 -13.243 1.00 95.00 385 LEU A N 1
ATOM 3080 C CA . LEU A 1 385 ? 38.813 5.044 -13.595 1.00 95.00 385 LEU A CA 1
ATOM 3081 C C . LEU A 1 385 ? 37.475 4.332 -13.851 1.00 95.00 385 LEU A C 1
ATOM 3083 O O . LEU A 1 385 ? 36.432 4.881 -13.507 1.00 95.00 385 LEU A O 1
ATOM 3087 N N . PHE A 1 386 ? 37.507 3.119 -14.419 1.00 96.50 386 PHE A N 1
ATOM 3088 C CA . PHE A 1 386 ? 36.314 2.317 -14.694 1.00 96.50 386 PHE A CA 1
ATOM 3089 C C . PHE A 1 386 ? 35.619 1.874 -13.410 1.00 96.50 386 PHE A C 1
ATOM 3091 O O . PHE A 1 386 ? 34.428 2.114 -13.275 1.00 96.50 386 PHE A O 1
ATOM 3098 N N . GLU A 1 387 ? 36.352 1.332 -12.439 1.00 97.25 387 GLU A N 1
ATOM 3099 C CA . GLU A 1 387 ? 35.789 0.918 -11.144 1.00 97.25 387 GLU A CA 1
ATOM 3100 C C . GLU A 1 387 ? 35.170 2.100 -10.389 1.00 97.25 387 GLU A C 1
ATOM 3102 O O . GLU A 1 387 ? 34.052 2.013 -9.883 1.00 97.25 387 GLU A O 1
ATOM 3107 N N . SER A 1 388 ? 35.858 3.245 -10.384 1.00 96.81 388 SER A N 1
ATOM 3108 C CA . SER A 1 388 ? 35.368 4.460 -9.722 1.00 96.81 388 SER A CA 1
ATOM 3109 C C . SER A 1 388 ? 34.099 5.010 -10.388 1.00 96.81 388 SER A C 1
ATOM 3111 O O . SER A 1 388 ? 33.166 5.448 -9.708 1.00 96.81 388 SER A O 1
ATOM 3113 N N . PHE A 1 389 ? 34.041 4.996 -11.724 1.00 97.69 389 PHE A N 1
ATOM 3114 C CA . PHE A 1 389 ? 32.859 5.426 -12.475 1.00 97.69 389 PHE A CA 1
ATOM 3115 C C . PHE A 1 389 ? 31.716 4.417 -12.381 1.00 97.69 389 PHE A C 1
ATOM 3117 O O . PHE A 1 389 ? 30.568 4.835 -12.280 1.00 97.69 389 PHE A O 1
ATOM 3124 N N . ASP A 1 390 ? 31.988 3.117 -12.374 1.00 96.88 390 ASP A N 1
ATOM 3125 C CA . ASP A 1 390 ? 30.965 2.087 -12.194 1.00 96.88 390 ASP A CA 1
ATOM 3126 C C . ASP A 1 390 ? 30.305 2.211 -10.822 1.00 96.88 390 ASP A C 1
ATOM 3128 O O . ASP A 1 390 ? 29.080 2.105 -10.711 1.00 96.88 390 ASP A O 1
ATOM 3132 N N . GLU A 1 391 ? 31.091 2.534 -9.796 1.00 96.62 391 GLU A N 1
ATOM 3133 C CA . GLU A 1 391 ? 30.566 2.757 -8.459 1.00 96.62 391 GLU A CA 1
ATOM 3134 C C . GLU A 1 391 ? 29.766 4.060 -8.359 1.00 96.62 391 GLU A C 1
ATOM 3136 O O . GLU A 1 391 ? 28.647 4.053 -7.839 1.00 96.62 391 GLU A O 1
ATOM 3141 N N . CYS A 1 392 ? 30.248 5.158 -8.959 1.00 97.62 392 CYS A N 1
ATOM 3142 C CA . CYS A 1 392 ? 29.448 6.378 -9.119 1.00 97.62 392 CYS A CA 1
ATOM 3143 C C . CYS A 1 392 ? 28.127 6.084 -9.846 1.00 97.62 392 CYS A C 1
ATOM 3145 O O . CYS A 1 392 ? 27.063 6.523 -9.408 1.00 97.62 392 CYS A O 1
ATOM 3147 N N . TRP A 1 393 ? 28.172 5.306 -10.931 1.00 97.56 393 TRP A N 1
ATOM 3148 C CA . TRP A 1 393 ? 26.989 4.910 -11.690 1.00 97.56 393 TRP A CA 1
ATOM 3149 C C . TRP A 1 393 ? 26.029 4.130 -10.798 1.00 97.56 393 TRP A C 1
ATOM 3151 O O . TRP A 1 393 ? 24.835 4.425 -10.788 1.00 97.56 393 TRP A O 1
ATOM 3161 N N . ARG A 1 394 ? 26.524 3.171 -10.003 1.00 93.69 394 ARG A N 1
ATOM 3162 C CA . ARG A 1 394 ? 25.710 2.367 -9.081 1.00 93.69 394 ARG A CA 1
ATOM 3163 C C . ARG A 1 394 ? 24.933 3.272 -8.129 1.00 93.69 394 ARG A C 1
ATOM 3165 O O . ARG A 1 394 ? 23.700 3.203 -8.095 1.00 93.69 394 ARG A O 1
ATOM 3172 N N . ILE A 1 395 ? 25.620 4.188 -7.450 1.00 88.38 395 ILE A N 1
ATOM 3173 C CA . ILE A 1 395 ? 25.038 5.021 -6.387 1.00 88.38 395 ILE A CA 1
ATOM 3174 C C . ILE A 1 395 ? 24.221 6.213 -6.908 1.00 88.38 395 ILE A C 1
ATOM 3176 O O . ILE A 1 395 ? 23.488 6.836 -6.141 1.00 88.38 395 ILE A O 1
ATOM 3180 N N . MET A 1 396 ? 24.293 6.540 -8.196 1.00 91.44 396 MET A N 1
ATOM 3181 C CA . MET A 1 396 ? 23.529 7.637 -8.795 1.00 91.44 396 MET A CA 1
ATOM 3182 C C . MET A 1 396 ? 22.189 7.185 -9.371 1.00 91.44 396 MET A C 1
ATOM 3184 O O . MET A 1 396 ? 22.058 6.088 -9.895 1.00 91.44 396 MET A O 1
ATOM 3188 N N . ARG A 1 397 ? 21.161 8.028 -9.291 1.00 84.56 397 ARG A N 1
ATOM 3189 C CA . ARG A 1 397 ? 19.838 7.761 -9.884 1.00 84.56 397 ARG A CA 1
ATOM 3190 C C . ARG A 1 397 ? 19.882 7.816 -11.416 1.00 84.56 397 ARG A C 1
ATOM 3192 O O . ARG A 1 397 ? 20.752 8.500 -11.960 1.00 84.56 397 ARG A O 1
ATOM 3199 N N . PRO A 1 398 ? 18.924 7.181 -12.125 1.00 85.19 398 PRO A N 1
ATOM 3200 C CA . PRO A 1 398 ? 18.760 7.399 -13.560 1.00 85.19 398 PRO A CA 1
ATOM 3201 C C . PRO A 1 398 ? 18.641 8.898 -13.866 1.00 85.19 398 PRO A C 1
ATOM 3203 O O . PRO A 1 398 ? 17.871 9.606 -13.211 1.00 85.19 398 PRO A O 1
ATOM 3206 N N . GLY A 1 399 ? 19.439 9.386 -14.819 1.00 86.69 399 GLY A N 1
ATOM 3207 C CA . GLY A 1 399 ? 19.505 10.809 -15.165 1.00 86.69 399 GLY A CA 1
ATOM 3208 C C . GLY A 1 399 ? 20.248 11.705 -14.160 1.00 86.69 399 GLY A C 1
ATOM 3209 O O . GLY A 1 399 ? 20.235 12.925 -14.321 1.00 86.69 399 GLY A O 1
ATOM 3210 N N . GLY A 1 400 ? 20.887 11.143 -13.128 1.00 91.94 400 GLY A N 1
ATOM 3211 C CA . GLY A 1 400 ? 21.735 11.898 -12.202 1.00 91.94 400 GLY A CA 1
ATOM 3212 C C . GLY A 1 400 ? 22.995 12.443 -12.881 1.00 91.94 400 GLY A C 1
ATOM 3213 O O . GLY A 1 400 ? 23.445 11.887 -13.885 1.00 91.94 400 GLY A O 1
ATOM 3214 N N . ARG A 1 401 ? 23.587 13.510 -12.324 1.00 97.00 401 ARG A N 1
ATOM 3215 C CA . ARG A 1 401 ? 24.768 14.179 -12.906 1.00 97.00 401 ARG A CA 1
ATOM 3216 C C . ARG A 1 401 ? 26.028 14.064 -12.055 1.00 97.00 401 ARG A C 1
ATOM 3218 O O . ARG A 1 401 ? 26.019 14.395 -10.871 1.00 97.00 401 ARG A O 1
ATOM 3225 N N . LEU A 1 402 ? 27.115 13.636 -12.681 1.00 98.25 402 LEU A N 1
ATOM 3226 C CA . LEU A 1 402 ? 28.446 13.549 -12.100 1.00 98.25 402 LEU A CA 1
ATOM 3227 C C . LEU A 1 402 ? 29.284 14.703 -12.643 1.00 98.25 402 LEU A C 1
ATOM 3229 O O . LEU A 1 402 ? 29.428 14.846 -13.856 1.00 98.25 402 LEU A O 1
ATOM 3233 N N . ARG A 1 403 ? 29.851 15.513 -11.752 1.00 98.12 403 ARG A N 1
ATOM 3234 C CA . ARG A 1 403 ? 30.852 16.525 -12.090 1.00 98.12 403 ARG A CA 1
ATOM 3235 C C . ARG A 1 403 ? 32.208 16.079 -11.603 1.00 98.12 403 ARG A C 1
ATOM 3237 O O . ARG A 1 403 ? 32.378 15.807 -10.418 1.00 98.12 403 ARG A O 1
ATOM 3244 N N . VAL A 1 404 ? 33.168 16.080 -12.511 1.00 97.81 404 VAL A N 1
ATOM 3245 C CA . VAL A 1 404 ? 34.552 15.720 -12.219 1.00 97.81 404 VAL A CA 1
ATOM 3246 C C . VAL A 1 404 ? 35.477 16.875 -12.557 1.00 97.81 404 VAL A C 1
ATOM 3248 O O . VAL A 1 404 ? 35.253 17.598 -13.533 1.00 97.81 404 VAL A O 1
ATOM 3251 N N . LYS A 1 405 ? 36.547 17.024 -11.779 1.00 97.12 405 LYS A N 1
ATOM 3252 C CA . LYS A 1 405 ? 37.728 17.791 -12.181 1.00 97.12 405 LYS A CA 1
ATOM 3253 C C . LYS A 1 405 ? 38.972 17.055 -11.768 1.00 97.12 405 LYS A C 1
ATOM 3255 O O . LYS A 1 405 ? 39.084 16.642 -10.621 1.00 97.12 405 LYS A O 1
ATOM 3260 N N . VAL A 1 406 ? 39.895 16.978 -12.707 1.00 97.19 406 VAL A N 1
ATOM 3261 C CA . VAL A 1 406 ? 41.155 16.257 -12.583 1.00 97.19 406 VAL A CA 1
ATOM 3262 C C . VAL A 1 406 ? 42.276 17.088 -13.212 1.00 97.19 406 VAL A C 1
ATOM 3264 O O . VAL A 1 406 ? 42.008 17.891 -14.121 1.00 97.19 406 VAL A O 1
ATOM 3267 N N . PRO A 1 407 ? 43.526 16.950 -12.752 1.00 97.00 407 PRO A N 1
ATOM 3268 C CA . PRO A 1 407 ? 44.671 17.590 -13.373 1.00 97.00 407 PRO A CA 1
ATOM 3269 C C . PRO A 1 407 ? 44.875 17.047 -14.790 1.00 97.00 407 PRO A C 1
ATOM 3271 O O . PRO A 1 407 ? 44.679 15.865 -15.077 1.00 97.00 407 PRO A O 1
ATOM 3274 N N . ARG A 1 408 ? 45.243 17.945 -15.700 1.00 96.50 408 ARG A N 1
ATOM 3275 C CA . ARG A 1 408 ? 45.547 17.611 -17.089 1.00 96.50 408 ARG A CA 1
ATOM 3276 C C . ARG A 1 408 ? 46.933 16.975 -17.165 1.00 96.50 408 ARG A C 1
ATOM 3278 O O . ARG A 1 408 ? 47.842 17.438 -16.490 1.00 96.50 408 ARG A O 1
ATOM 3285 N N . TRP A 1 409 ? 47.086 15.951 -17.998 1.00 96.38 409 TRP A N 1
ATOM 3286 C CA . TRP A 1 409 ? 48.275 15.094 -18.058 1.00 96.38 409 TRP A CA 1
ATOM 3287 C C . TRP A 1 409 ? 49.621 15.823 -18.225 1.00 96.38 409 TRP A C 1
ATOM 3289 O O . TRP A 1 409 ? 50.627 15.329 -17.733 1.00 96.38 409 TRP A O 1
ATOM 3299 N N . ASP A 1 410 ? 49.657 16.964 -18.911 1.00 94.44 410 ASP A N 1
ATOM 3300 C CA . ASP A 1 410 ? 50.852 17.777 -19.187 1.00 94.44 410 ASP A CA 1
ATOM 3301 C C . ASP A 1 410 ? 50.926 19.049 -18.332 1.00 94.44 410 ASP A C 1
ATOM 3303 O O . ASP A 1 410 ? 51.722 19.943 -18.604 1.00 94.44 410 ASP A O 1
ATOM 3307 N N . ALA A 1 411 ? 50.081 19.168 -17.309 1.00 93.88 411 ALA A N 1
ATOM 3308 C CA . ALA A 1 411 ? 50.240 20.204 -16.304 1.00 93.88 411 ALA A CA 1
ATOM 3309 C C . ALA A 1 411 ? 51.240 19.748 -15.235 1.00 93.88 411 ALA A C 1
ATOM 3311 O O . ALA A 1 411 ? 51.174 18.605 -14.784 1.00 93.88 411 ALA A O 1
ATOM 3312 N N . GLU A 1 412 ? 52.099 20.661 -14.783 1.00 93.94 412 GLU A N 1
ATOM 3313 C CA . GLU A 1 412 ? 53.095 20.429 -13.722 1.00 93.94 412 GLU A CA 1
ATOM 3314 C C . GLU A 1 412 ? 52.450 19.827 -12.462 1.00 93.94 412 GLU A C 1
ATOM 3316 O O . GLU A 1 412 ? 52.833 18.747 -12.028 1.00 93.94 412 GLU A O 1
ATOM 3321 N N . VAL A 1 413 ? 51.318 20.394 -12.021 1.00 90.19 413 VAL A N 1
ATOM 3322 C CA . VAL A 1 413 ? 50.513 19.887 -10.889 1.00 90.19 413 VAL A CA 1
ATOM 3323 C C . VAL A 1 413 ? 50.066 18.429 -11.039 1.00 90.19 413 VAL A C 1
ATOM 3325 O O . VAL A 1 413 ? 49.775 17.762 -10.052 1.00 90.19 413 VAL A O 1
ATOM 3328 N N . SER A 1 414 ? 49.973 17.901 -12.264 1.00 93.56 414 SER A N 1
ATOM 3329 C CA . SER A 1 414 ? 49.661 16.486 -12.447 1.00 93.56 414 SER A CA 1
ATOM 3330 C C . SER A 1 414 ? 50.808 15.608 -11.959 1.00 93.56 414 SER A C 1
ATOM 3332 O O . SER A 1 414 ? 50.533 14.503 -11.507 1.00 93.56 414 SER A O 1
ATOM 3334 N N . TRP A 1 415 ? 52.052 16.079 -12.020 1.00 94.19 415 TRP A N 1
ATOM 3335 C CA . TRP A 1 415 ? 53.276 15.351 -11.683 1.00 94.19 415 TRP A CA 1
ATOM 3336 C C . TRP A 1 415 ? 53.883 15.739 -10.332 1.00 94.19 415 TRP A C 1
ATOM 3338 O O . TRP A 1 415 ? 54.500 14.875 -9.716 1.00 94.19 415 TRP A O 1
ATOM 3348 N N . ASP A 1 416 ? 53.676 16.974 -9.868 1.00 93.62 416 ASP A N 1
ATOM 3349 C CA . ASP A 1 416 ? 54.238 17.468 -8.601 1.00 93.62 416 ASP A CA 1
ATOM 3350 C C . ASP A 1 416 ? 53.731 16.709 -7.375 1.00 93.62 416 ASP A C 1
ATOM 3352 O O . ASP A 1 416 ? 54.468 16.535 -6.406 1.00 93.62 416 ASP A O 1
ATOM 3356 N N . ASP A 1 417 ? 52.476 16.253 -7.403 1.00 91.38 417 ASP A N 1
ATOM 3357 C CA . ASP A 1 417 ? 51.920 15.439 -6.328 1.00 91.38 417 ASP A CA 1
ATOM 3358 C C . ASP A 1 417 ? 52.285 13.954 -6.545 1.00 91.38 417 ASP A C 1
ATOM 3360 O O . ASP A 1 417 ? 51.754 13.308 -7.462 1.00 91.38 417 ASP A O 1
ATOM 3364 N N . PRO A 1 418 ? 53.155 13.369 -5.696 1.00 92.31 418 PRO A N 1
ATOM 3365 C CA . PRO A 1 418 ? 53.614 11.992 -5.852 1.00 92.31 418 PRO A CA 1
ATOM 3366 C C . PRO A 1 418 ? 52.518 10.953 -5.571 1.00 92.31 418 PRO A C 1
ATOM 3368 O O . PRO A 1 418 ? 52.715 9.766 -5.836 1.00 92.31 418 PRO A O 1
ATOM 3371 N N . SER A 1 419 ? 51.366 11.361 -5.030 1.00 91.12 419 SER A N 1
ATOM 3372 C CA . SER A 1 419 ? 50.225 10.475 -4.798 1.00 91.12 419 SER A CA 1
ATOM 3373 C C . SER A 1 419 ? 49.332 10.301 -6.033 1.00 91.12 419 SER A C 1
ATOM 3375 O O . SER A 1 419 ? 48.506 9.384 -6.055 1.00 91.12 419 SER A O 1
ATOM 3377 N N . HIS A 1 420 ? 49.507 11.119 -7.079 1.00 95.69 420 HIS A N 1
ATOM 3378 C CA . HIS A 1 420 ? 48.750 10.998 -8.323 1.00 95.69 420 HIS A CA 1
ATOM 3379 C C . HIS A 1 420 ? 49.106 9.722 -9.094 1.00 95.69 420 HIS A C 1
ATOM 3381 O O . HIS A 1 420 ? 50.222 9.550 -9.586 1.00 95.69 420 HIS A O 1
ATOM 3387 N N . ARG A 1 421 ? 48.109 8.864 -9.303 1.00 93.88 421 ARG A N 1
ATOM 3388 C CA . ARG A 1 421 ? 48.221 7.584 -10.020 1.00 93.88 421 ARG A CA 1
ATOM 3389 C C . ARG A 1 421 ? 47.798 7.674 -11.479 1.00 93.88 421 ARG A C 1
ATOM 3391 O O . ARG A 1 421 ? 48.347 6.968 -12.320 1.00 93.88 421 ARG A O 1
ATOM 3398 N N . TRP A 1 422 ? 46.849 8.553 -11.789 1.00 93.88 422 TRP A N 1
ATOM 3399 C CA . TRP A 1 422 ? 46.242 8.650 -13.117 1.00 93.88 422 TRP A CA 1
ATOM 3400 C C . TRP A 1 422 ? 46.517 10.003 -13.770 1.00 93.88 422 TRP A C 1
ATOM 3402 O O . TRP A 1 422 ? 46.535 11.038 -13.104 1.00 93.88 422 TRP A O 1
ATOM 3412 N N . LYS A 1 423 ? 46.702 10.000 -15.095 1.00 95.31 423 LYS A N 1
ATOM 3413 C CA . LYS A 1 423 ? 46.882 11.207 -15.913 1.00 95.31 423 LYS A CA 1
ATOM 3414 C C . LYS A 1 423 ? 45.730 11.326 -16.904 1.00 95.31 423 LYS A C 1
ATOM 3416 O O . LYS A 1 423 ? 45.373 10.351 -17.568 1.00 95.31 423 LYS A O 1
ATOM 3421 N N . PHE A 1 424 ? 45.151 12.519 -17.014 1.00 97.00 424 PHE A N 1
ATOM 3422 C CA . PHE A 1 424 ? 43.905 12.713 -17.753 1.00 97.00 424 PHE A CA 1
ATOM 3423 C C . PHE A 1 424 ? 44.074 13.612 -18.977 1.00 97.00 424 PHE A C 1
ATOM 3425 O O . PHE A 1 424 ? 44.730 14.653 -18.947 1.00 97.00 424 PHE A O 1
ATOM 3432 N N . THR A 1 425 ? 43.412 13.219 -20.060 1.00 96.69 425 THR A N 1
ATOM 3433 C CA . THR A 1 425 ? 43.239 14.002 -21.286 1.00 96.69 425 THR A CA 1
ATOM 3434 C C . THR A 1 425 ? 41.770 14.398 -21.424 1.00 96.69 425 THR A C 1
ATOM 3436 O O . THR A 1 425 ? 40.901 13.828 -20.760 1.00 96.69 425 THR A O 1
ATOM 3439 N N . LEU A 1 426 ? 41.456 15.320 -22.339 1.00 96.56 426 LEU A N 1
ATOM 3440 C CA . LEU A 1 426 ? 40.061 15.662 -22.660 1.00 96.56 426 LEU A CA 1
ATOM 3441 C C . LEU A 1 426 ? 39.242 14.455 -23.156 1.00 96.56 426 LEU A C 1
ATOM 3443 O O . LEU A 1 426 ? 38.020 14.477 -23.066 1.00 96.56 426 LEU A O 1
ATOM 3447 N N . HIS A 1 427 ? 39.918 13.395 -23.606 1.00 96.75 427 HIS A N 1
ATOM 3448 C CA . HIS A 1 427 ? 39.329 12.174 -24.156 1.00 96.75 427 HIS A CA 1
ATOM 3449 C C . HIS A 1 427 ? 39.365 10.986 -23.189 1.00 96.75 427 HIS A C 1
ATOM 3451 O O . HIS A 1 427 ? 39.140 9.846 -23.610 1.00 96.75 427 HIS A O 1
ATOM 3457 N N . SER A 1 428 ? 39.725 11.206 -21.919 1.00 95.88 428 SER A N 1
ATOM 3458 C CA . SER A 1 428 ? 39.797 10.132 -20.921 1.00 95.88 428 SER A CA 1
ATOM 3459 C C . SER A 1 428 ? 38.413 9.594 -20.547 1.00 95.88 428 SER A C 1
ATOM 3461 O O . SER A 1 428 ? 38.295 8.412 -20.245 1.00 95.88 428 SER A O 1
ATOM 3463 N N . PHE A 1 429 ? 37.365 10.421 -20.622 1.00 97.69 429 PHE A N 1
ATOM 3464 C CA . PHE A 1 429 ? 35.997 10.014 -20.279 1.00 97.69 429 PHE A CA 1
ATOM 3465 C C . PHE A 1 429 ? 35.199 9.436 -21.461 1.00 97.69 429 PHE A C 1
ATOM 3467 O O . PHE A 1 429 ? 34.148 8.838 -21.250 1.00 97.69 429 PHE A O 1
ATOM 3474 N N . ASP A 1 430 ? 35.702 9.546 -22.695 1.00 98.06 430 ASP A N 1
ATOM 3475 C CA . ASP A 1 430 ? 35.008 9.086 -23.910 1.00 98.06 430 ASP A CA 1
ATOM 3476 C C . ASP A 1 430 ? 34.651 7.586 -23.862 1.00 98.06 430 ASP A C 1
ATOM 3478 O O . ASP A 1 430 ? 33.654 7.163 -24.437 1.00 98.06 430 ASP A O 1
ATOM 3482 N N . TYR A 1 431 ? 35.421 6.765 -23.141 1.00 97.00 431 TYR A N 1
ATOM 3483 C CA . TYR A 1 431 ? 35.150 5.328 -22.997 1.00 97.00 431 TYR A CA 1
ATOM 3484 C C . TYR A 1 431 ? 33.801 5.012 -22.322 1.00 97.00 431 TYR A C 1
ATOM 3486 O O . TYR A 1 431 ? 33.252 3.931 -22.535 1.00 97.00 431 TYR A O 1
ATOM 3494 N N . PHE A 1 432 ? 33.255 5.943 -21.535 1.00 97.44 432 PHE A N 1
ATOM 3495 C CA . PHE A 1 432 ? 32.002 5.767 -20.798 1.00 97.44 432 PHE A CA 1
ATOM 3496 C C . PHE A 1 432 ? 30.754 6.123 -21.614 1.00 97.44 432 PHE A C 1
ATOM 3498 O O . PHE A 1 432 ? 29.654 5.678 -21.274 1.00 97.44 432 PHE A O 1
ATOM 3505 N N . ASP A 1 433 ? 30.910 6.916 -22.677 1.00 97.69 433 ASP A N 1
ATOM 3506 C CA . ASP A 1 433 ? 29.797 7.395 -23.494 1.00 97.69 433 ASP A CA 1
ATOM 3507 C C . ASP A 1 433 ? 29.700 6.617 -24.815 1.00 97.69 433 ASP A C 1
ATOM 3509 O O . ASP A 1 433 ? 30.573 6.770 -25.681 1.00 97.69 433 ASP A O 1
ATOM 3513 N N . PRO A 1 434 ? 28.642 5.800 -24.999 1.00 96.38 434 PRO A N 1
ATOM 3514 C CA . PRO A 1 434 ? 28.455 4.977 -26.187 1.00 96.38 434 PRO A CA 1
ATOM 3515 C C . PRO A 1 434 ? 28.188 5.791 -27.460 1.00 96.38 434 PRO A C 1
ATOM 3517 O O . PRO A 1 434 ? 28.126 5.201 -28.533 1.00 96.38 434 PRO A O 1
ATOM 3520 N N . ASP A 1 435 ? 28.044 7.115 -27.391 1.00 96.69 435 ASP A N 1
ATOM 3521 C CA . ASP A 1 435 ? 27.892 7.955 -28.579 1.00 96.69 435 ASP A CA 1
ATOM 3522 C C . ASP A 1 435 ? 29.251 8.360 -29.176 1.00 96.69 435 ASP A C 1
ATOM 3524 O O . ASP A 1 435 ? 29.342 8.657 -30.375 1.00 96.69 435 ASP A O 1
ATOM 3528 N N . THR A 1 436 ? 30.329 8.293 -28.387 1.00 97.06 436 THR A N 1
ATOM 3529 C CA . THR A 1 436 ? 31.692 8.606 -28.838 1.00 97.06 436 THR A CA 1
ATOM 3530 C C . THR A 1 436 ? 32.323 7.441 -29.605 1.00 97.06 436 THR A C 1
ATOM 3532 O O . THR A 1 436 ? 31.936 6.279 -29.468 1.00 97.06 436 THR A O 1
ATOM 3535 N N . LYS A 1 437 ? 33.373 7.720 -30.393 1.00 97.19 437 LYS A N 1
ATOM 3536 C CA . LYS A 1 437 ? 34.119 6.669 -31.110 1.00 97.19 437 LYS A CA 1
ATOM 3537 C C . LYS A 1 437 ? 34.687 5.613 -30.150 1.00 97.19 437 LYS A C 1
ATOM 3539 O O . LYS A 1 437 ? 34.607 4.421 -30.443 1.00 97.19 437 LYS A O 1
ATOM 3544 N N . LYS A 1 438 ? 35.245 6.036 -29.010 1.00 96.44 438 LYS A N 1
ATOM 3545 C CA . LYS A 1 438 ? 35.848 5.126 -28.026 1.00 96.44 438 LYS A CA 1
ATOM 3546 C C . LYS A 1 438 ? 34.789 4.292 -27.306 1.00 96.44 438 LYS A C 1
ATOM 3548 O O . LYS A 1 438 ? 34.943 3.078 -27.256 1.00 96.44 438 LYS A O 1
ATOM 3553 N N . GLY A 1 439 ? 33.697 4.891 -26.831 1.00 95.88 439 GLY A N 1
ATOM 3554 C CA . GLY A 1 439 ? 32.633 4.141 -26.154 1.00 95.88 439 GLY A CA 1
ATOM 3555 C C . GLY A 1 439 ? 31.923 3.120 -27.052 1.00 95.88 439 GLY A C 1
ATOM 3556 O O . GLY A 1 439 ? 31.529 2.063 -26.561 1.00 95.88 439 GLY A O 1
ATOM 3557 N N . LYS A 1 440 ? 31.831 3.378 -28.369 1.00 95.75 440 LYS A N 1
ATOM 3558 C CA . LYS A 1 440 ? 31.345 2.401 -29.369 1.00 95.75 440 LYS A CA 1
ATOM 3559 C C . LYS A 1 440 ? 32.312 1.245 -29.595 1.00 95.75 440 LYS A C 1
ATOM 3561 O O . LYS A 1 440 ? 31.882 0.112 -29.771 1.00 95.75 440 LYS A O 1
ATOM 3566 N N . THR A 1 441 ? 33.608 1.545 -29.631 1.00 97.00 441 THR A N 1
ATOM 3567 C CA . THR A 1 441 ? 34.649 0.569 -29.988 1.00 97.00 441 THR A CA 1
ATOM 3568 C C . THR A 1 441 ? 35.003 -0.334 -28.808 1.00 97.00 441 THR A C 1
ATOM 3570 O O . THR A 1 441 ? 35.207 -1.531 -28.979 1.00 97.00 441 THR A O 1
ATOM 3573 N N . TYR A 1 442 ? 35.066 0.226 -27.600 1.00 94.56 442 TYR A N 1
ATOM 3574 C CA . TYR A 1 442 ? 35.611 -0.441 -26.418 1.00 94.56 442 TYR A CA 1
ATOM 3575 C C . TYR A 1 442 ? 34.527 -0.743 -25.377 1.00 94.56 442 TYR A C 1
ATOM 3577 O O . TYR A 1 442 ? 34.641 -0.394 -24.202 1.00 94.56 442 TYR A O 1
ATOM 3585 N N . THR A 1 443 ? 33.443 -1.389 -25.809 1.00 90.69 443 THR A N 1
ATOM 3586 C CA . THR A 1 443 ? 32.286 -1.695 -24.951 1.00 90.69 443 THR A CA 1
ATOM 3587 C C . THR A 1 443 ? 32.609 -2.651 -23.802 1.00 90.69 443 THR A C 1
ATOM 3589 O O . THR A 1 443 ? 31.898 -2.624 -22.799 1.00 90.69 443 THR A O 1
ATOM 3592 N N . PHE A 1 444 ? 33.686 -3.434 -23.923 1.00 93.56 444 PHE A N 1
ATOM 3593 C CA . PHE A 1 444 ? 34.127 -4.436 -22.950 1.00 93.56 444 PHE A CA 1
ATOM 3594 C C . PHE A 1 444 ? 34.690 -3.858 -21.642 1.00 93.56 444 PHE A C 1
ATOM 3596 O O . PHE A 1 444 ? 34.795 -4.600 -20.673 1.00 93.56 444 PHE A O 1
ATOM 3603 N N . TYR A 1 445 ? 35.048 -2.566 -21.583 1.00 92.50 445 TYR A N 1
ATOM 3604 C CA . TYR A 1 445 ? 35.603 -1.979 -20.354 1.00 92.50 445 TYR A CA 1
ATOM 3605 C C . TYR A 1 445 ? 34.570 -1.808 -19.239 1.00 92.50 445 TYR A C 1
ATOM 3607 O O . TYR A 1 445 ? 34.910 -1.940 -18.070 1.00 92.50 445 TYR A O 1
ATOM 3615 N N . THR A 1 446 ? 33.323 -1.488 -19.585 1.00 92.94 446 THR A N 1
ATOM 3616 C CA . THR A 1 446 ? 32.241 -1.371 -18.601 1.00 92.94 446 THR A CA 1
ATOM 3617 C C . THR A 1 446 ? 30.867 -1.453 -19.270 1.00 92.94 446 THR A C 1
ATOM 3619 O O . THR A 1 446 ? 30.653 -0.821 -20.315 1.00 92.94 446 THR A O 1
ATOM 3622 N N . PRO A 1 447 ? 29.889 -2.164 -18.676 1.00 92.25 447 PRO A N 1
ATOM 3623 C CA . PRO A 1 447 ? 28.495 -2.100 -19.101 1.00 92.25 447 PRO A CA 1
ATOM 3624 C C . PRO A 1 447 ? 27.786 -0.810 -18.640 1.00 92.25 447 PRO A C 1
ATOM 3626 O O . PRO A 1 447 ? 26.679 -0.532 -19.095 1.00 92.25 447 PRO A O 1
ATOM 3629 N N . ARG A 1 448 ? 28.386 -0.013 -17.744 1.00 95.25 448 ARG A N 1
ATOM 3630 C CA . ARG A 1 448 ? 27.783 1.185 -17.141 1.00 95.25 448 ARG A CA 1
ATOM 3631 C C . ARG A 1 448 ? 27.999 2.403 -18.035 1.00 95.25 448 ARG A C 1
ATOM 3633 O O . ARG A 1 448 ? 29.106 2.925 -18.158 1.00 95.25 448 ARG A O 1
ATOM 3640 N N . LYS A 1 449 ? 26.935 2.842 -18.708 1.00 96.19 449 LYS A N 1
ATOM 3641 C CA . LYS A 1 449 ? 27.013 3.891 -19.731 1.00 96.19 449 LYS A CA 1
ATOM 3642 C C . LYS A 1 449 ? 26.627 5.265 -19.197 1.00 96.19 449 LYS A C 1
ATOM 3644 O O . LYS A 1 449 ? 25.815 5.416 -18.282 1.00 96.19 449 LYS A O 1
ATOM 3649 N N . TRP A 1 450 ? 27.211 6.276 -19.822 1.00 97.88 450 TRP A N 1
ATOM 3650 C CA . TRP A 1 450 ? 27.057 7.680 -19.474 1.00 97.88 450 TRP A CA 1
ATOM 3651 C C . TRP A 1 450 ? 26.777 8.508 -20.726 1.00 97.88 450 TRP A C 1
ATOM 3653 O O . TRP A 1 450 ? 26.989 8.057 -21.844 1.00 97.88 450 TRP A O 1
ATOM 3663 N N . LYS A 1 451 ? 26.287 9.730 -20.542 1.00 97.88 451 LYS A N 1
ATOM 3664 C CA . LYS A 1 451 ? 26.310 10.786 -21.553 1.00 97.88 451 LYS A CA 1
ATOM 3665 C C . LYS A 1 451 ? 27.296 11.846 -21.106 1.00 97.88 451 LYS A C 1
ATOM 3667 O O . LYS A 1 451 ? 27.113 12.386 -20.020 1.00 97.88 451 LYS A O 1
ATOM 3672 N N . ILE A 1 452 ? 28.281 12.186 -21.918 1.00 98.19 452 ILE A N 1
ATOM 3673 C CA . ILE A 1 452 ? 29.105 13.370 -21.687 1.00 98.19 452 ILE A CA 1
ATOM 3674 C C . ILE A 1 452 ? 28.279 14.580 -22.121 1.00 98.19 452 ILE A C 1
ATOM 3676 O O . ILE A 1 452 ? 27.978 14.746 -23.300 1.00 98.19 452 ILE A O 1
ATOM 3680 N N . GLU A 1 453 ? 27.892 15.430 -21.171 1.00 97.94 453 GLU A N 1
ATOM 3681 C CA . GLU A 1 453 ? 27.207 16.688 -21.494 1.00 97.94 453 GLU A CA 1
ATOM 3682 C C . GLU A 1 453 ? 28.223 17.745 -21.937 1.00 97.94 453 GLU A C 1
ATOM 3684 O O . GLU A 1 453 ? 27.965 18.529 -22.848 1.00 97.94 453 GLU A O 1
ATOM 3689 N N . TRP A 1 454 ? 29.398 17.762 -21.300 1.00 97.88 454 TRP A N 1
ATOM 3690 C CA . TRP A 1 454 ? 30.552 18.559 -21.714 1.00 97.88 454 TRP A CA 1
ATOM 3691 C C . TRP A 1 454 ? 31.841 18.052 -21.052 1.00 97.88 454 TRP A C 1
ATOM 3693 O O . TRP A 1 454 ? 31.821 17.550 -19.930 1.00 97.88 454 TRP A O 1
ATOM 3703 N N . CYS A 1 455 ? 32.979 18.245 -21.725 1.00 97.44 455 CYS A N 1
ATOM 3704 C CA . CYS A 1 455 ? 34.329 18.015 -21.202 1.00 97.44 455 CYS A CA 1
ATOM 3705 C C . CYS A 1 455 ? 35.265 19.096 -21.765 1.00 97.44 455 CYS A C 1
ATOM 3707 O O . CYS A 1 455 ? 35.328 19.284 -22.979 1.00 97.44 455 CYS A O 1
ATOM 3709 N N . LYS A 1 456 ? 35.937 19.864 -20.902 1.00 97.25 456 LYS A N 1
ATOM 3710 C CA . LYS A 1 456 ? 36.764 21.017 -21.306 1.00 97.25 456 LYS A CA 1
ATOM 3711 C C . LYS A 1 456 ? 37.825 21.361 -20.266 1.00 97.25 456 LYS A C 1
ATOM 3713 O O . LYS A 1 456 ? 37.781 20.884 -19.135 1.00 97.25 456 LYS A O 1
ATOM 3718 N N . LEU A 1 457 ? 38.756 22.248 -20.615 1.00 96.44 457 LEU A N 1
ATOM 3719 C CA . LEU A 1 457 ? 39.638 22.861 -19.621 1.00 96.44 457 LEU A CA 1
ATOM 3720 C C . LEU A 1 457 ? 38.823 23.741 -18.664 1.00 96.44 457 LEU A C 1
ATOM 3722 O O . LEU A 1 457 ? 37.947 24.497 -19.082 1.00 96.44 457 LEU A O 1
ATOM 3726 N N . SER A 1 458 ? 39.122 23.650 -17.369 1.00 90.00 458 SER A N 1
ATOM 3727 C CA . SER A 1 458 ? 38.424 24.410 -16.319 1.00 90.00 458 SER A CA 1
ATOM 3728 C C . SER A 1 458 ? 38.625 25.928 -16.430 1.00 90.00 458 SER A C 1
ATOM 3730 O O . SER A 1 458 ? 37.773 26.693 -15.982 1.00 90.00 458 SER A O 1
ATOM 3732 N N . LYS A 1 459 ? 39.734 26.355 -17.043 1.00 90.00 459 LYS A N 1
ATOM 3733 C CA . LYS A 1 459 ? 40.070 27.738 -17.409 1.00 90.00 459 LYS A CA 1
ATOM 3734 C C . LYS A 1 459 ? 40.788 27.732 -18.770 1.00 90.00 459 LYS A C 1
ATOM 3736 O O . LYS A 1 459 ? 41.390 26.704 -19.096 1.00 90.00 459 LYS A O 1
ATOM 3741 N N . PRO A 1 460 ? 40.776 28.835 -19.545 1.00 89.50 460 PRO A N 1
ATOM 3742 C CA . PRO A 1 460 ? 41.624 28.965 -20.733 1.00 89.50 460 PRO A CA 1
ATOM 3743 C C . PRO A 1 460 ? 43.087 28.677 -20.376 1.00 89.50 460 PRO A C 1
ATOM 3745 O O . PRO A 1 460 ? 43.595 29.248 -19.414 1.00 89.50 460 PRO A O 1
ATOM 3748 N N . ASN A 1 461 ? 43.727 27.747 -21.092 1.00 86.31 461 ASN A N 1
ATOM 3749 C CA . ASN A 1 461 ? 45.090 27.257 -20.818 1.00 86.31 461 ASN A CA 1
ATOM 3750 C C . ASN A 1 461 ? 45.318 26.753 -19.376 1.00 86.31 461 ASN A C 1
ATOM 3752 O O . ASN A 1 461 ? 46.441 26.726 -18.883 1.00 86.31 461 ASN A O 1
ATOM 3756 N N . GLY A 1 462 ? 44.246 26.363 -18.678 1.00 90.75 462 GLY A N 1
ATOM 3757 C CA . GLY A 1 462 ? 44.305 25.947 -17.282 1.00 90.75 462 GLY A CA 1
ATOM 3758 C C . GLY A 1 462 ? 44.891 24.542 -17.082 1.00 90.75 462 GLY A C 1
ATOM 3759 O O . GLY A 1 462 ? 44.821 23.694 -17.977 1.00 90.75 462 GLY A O 1
ATOM 3760 N N . PRO A 1 463 ? 45.391 24.240 -15.871 1.00 94.19 463 PRO A N 1
ATOM 3761 C CA . PRO A 1 463 ? 46.060 22.974 -15.574 1.00 94.19 463 PRO A CA 1
ATOM 3762 C C . PRO A 1 463 ? 45.096 21.805 -15.318 1.00 94.19 463 PRO A C 1
ATOM 3764 O O . PRO A 1 463 ? 45.534 20.699 -15.026 1.00 94.19 463 PRO A O 1
ATOM 3767 N N . SER A 1 464 ? 43.779 22.017 -15.386 1.00 96.50 464 SER A N 1
ATOM 3768 C CA . SER A 1 464 ? 42.794 20.988 -15.033 1.00 96.50 464 SER A CA 1
ATOM 3769 C C . SER A 1 464 ? 41.680 20.872 -16.057 1.00 96.50 464 SER A C 1
ATOM 3771 O O . SER A 1 464 ? 41.190 21.881 -16.576 1.00 96.50 464 SER A O 1
ATOM 3773 N N . ILE A 1 465 ? 41.225 19.642 -16.251 1.00 97.81 465 ILE A N 1
ATOM 3774 C CA . ILE A 1 465 ? 40.048 19.273 -17.031 1.00 97.81 465 ILE A CA 1
ATOM 3775 C C . ILE A 1 465 ? 38.844 19.241 -16.094 1.00 97.81 465 ILE A C 1
ATOM 3777 O O . ILE A 1 465 ? 38.962 18.815 -14.948 1.00 97.81 465 ILE A O 1
ATOM 3781 N N . ALA A 1 466 ? 37.692 19.689 -16.580 1.00 97.75 466 ALA A N 1
ATOM 3782 C CA . ALA A 1 466 ? 36.408 19.496 -15.930 1.00 97.75 466 ALA A CA 1
ATOM 3783 C C . ALA A 1 466 ? 35.428 18.847 -16.912 1.00 97.75 466 ALA A C 1
ATOM 3785 O O . ALA A 1 466 ? 35.419 19.186 -18.100 1.00 97.75 466 ALA A O 1
ATOM 3786 N N . ALA A 1 467 ? 34.576 17.962 -16.406 1.00 97.94 467 ALA A N 1
ATOM 3787 C CA . ALA A 1 467 ? 33.510 17.348 -17.186 1.00 97.94 467 ALA A CA 1
ATOM 3788 C C . ALA A 1 467 ? 32.222 17.203 -16.367 1.00 97.94 467 ALA A C 1
ATOM 3790 O O . ALA A 1 467 ? 32.264 17.080 -15.139 1.00 97.94 467 ALA A O 1
ATOM 3791 N N . GLU A 1 468 ? 31.085 17.199 -17.059 1.00 98.44 468 GLU A N 1
ATOM 3792 C CA . GLU A 1 468 ? 29.793 16.777 -16.517 1.00 98.44 468 GLU A CA 1
ATOM 3793 C C . GLU A 1 468 ? 29.256 15.625 -17.355 1.00 98.44 468 GLU A C 1
ATOM 3795 O O . GLU A 1 468 ? 29.198 15.706 -18.585 1.00 98.44 468 GLU A O 1
ATOM 3800 N N . LEU A 1 469 ? 28.859 14.559 -16.667 1.00 98.44 469 LEU A N 1
ATOM 3801 C CA . LEU A 1 469 ? 28.275 13.380 -17.276 1.00 98.44 469 LEU A CA 1
ATOM 3802 C C . LEU A 1 469 ? 26.918 13.072 -16.648 1.00 98.44 469 LEU A C 1
ATOM 3804 O O . LEU A 1 469 ? 26.750 13.181 -15.433 1.00 98.44 469 LEU A O 1
ATOM 3808 N N . THR A 1 470 ? 25.967 12.638 -17.467 1.00 97.56 470 THR A N 1
ATOM 3809 C CA . THR A 1 470 ? 24.652 12.161 -17.029 1.00 97.56 470 THR A CA 1
ATOM 3810 C C . THR A 1 470 ? 24.616 10.635 -17.077 1.00 97.56 470 THR A C 1
ATOM 3812 O O . THR A 1 470 ? 25.008 10.028 -18.074 1.00 97.56 470 THR A O 1
ATOM 3815 N N . VAL A 1 471 ? 24.128 9.998 -16.014 1.00 92.56 471 VAL A N 1
ATOM 3816 C CA . VAL A 1 471 ? 23.957 8.537 -15.946 1.00 92.56 471 VAL A CA 1
ATOM 3817 C C . VAL A 1 471 ? 22.955 8.052 -16.997 1.00 92.56 471 VAL A C 1
ATOM 3819 O O . VAL A 1 471 ? 21.828 8.555 -17.045 1.00 92.56 471 VAL A O 1
ATOM 3822 N N . ARG A 1 472 ? 23.324 7.019 -17.773 1.00 89.69 472 ARG A N 1
ATOM 3823 C CA . ARG A 1 472 ? 22.402 6.233 -18.613 1.00 89.69 472 ARG A CA 1
ATOM 3824 C C . ARG A 1 472 ? 22.191 4.864 -17.961 1.00 89.69 472 ARG A C 1
ATOM 3826 O O . ARG A 1 472 ? 23.113 4.047 -17.933 1.00 89.69 472 ARG A O 1
ATOM 3833 N N . LYS A 1 473 ? 21.006 4.670 -17.380 1.00 85.00 473 LYS A N 1
ATOM 3834 C CA . LYS A 1 473 ? 20.595 3.476 -16.631 1.00 85.00 473 LYS A CA 1
ATOM 3835 C C . LYS A 1 473 ? 19.542 2.682 -17.369 1.00 85.00 473 LYS A C 1
ATOM 3837 O O . LYS A 1 473 ? 18.682 3.347 -17.986 1.00 85.00 473 LYS A O 1
#

InterPro domains:
  IPR013216 Methyltransferase type 11 [PF08241] (353-402)
  IPR013217 Methyltransferase type 12 [PF08242] (43-125)
  IPR029063 S-adenosyl-L-methionine-dependent methyltransferase superfamily [G3DSA:3.40.50.150] (1-194)
  IPR029063 S-adenosyl-L-methionine-dependent methyltransferase superfamily [G3DSA:3.40.50.150] (326-454)
  IPR029063 S-adenosyl-L-methionine-dependent methyltransferase superfamily [SSF53335] (26-136)
  IPR029063 S-adenosyl-L-methionine-dependent methyltransferase superfamily [SSF53335] (352-430)